Protein AF-A0A1E7ETE6-F1 (afdb_monomer_lite)

InterPro domains:
  IPR001214 SET domain [PF00856] (324-466)
  IPR001214 SET domain [PS50280] (306-472)
  IPR046341 SET domain superfamily [G3DSA:2.170.270.10] (309-466)
  IPR046341 SET domain superfamily [SSF82199] (313-466)

pLDDT: mean 83.56, std 16.63, range [24.44, 97.75]

Secondary structure (DSSP, 8-state):
-------PPP--------TT--TTS-SEEEEE-TT--TTSSSPPEEEEESS-B-TT-EEEEEE--EEEESTTTTT-BB-TTT--BS--TTT-HHHHHHHHHHTT-B-HHHHTGGGS-S-GGGT--EEEE-TTHHHHSBP-TTT--EEEEHHHHHS---SS--TTS--TTTTTS-S---EEEEESS-B-TTBBPBB---GGGS-S-HHHHHTSPPHHHHHHHHHHHHHHHHHHHHTGGG--HHHHHHHHHIIIIIIHHHHH-HHHHHHHHHHS-SSGGGHHHHHHTT-HHHHHSTTSB--HHHHHHH-EE--SEEEEE-SSTT--EEEEESS-B-TTSEEEEEEEEEES-GGGGEE--EEEEEE-SSTTSPPEEEEEE--S---EE-GGGGGSEE-TT-S-EEEE-STTGGG-EEPSSTTT--EEEEE---TT--GGGGGS---TTPPTTS-EEEEEESS-B-TTPBPEEESTTTTTS--

Foldseek 3Di:
DDDDDDDDDPPPPPPPPPPPDPLVWFQKWKFFDLPADPPDPAGAIFIFGQAKAAAQGWRFWKFFKFKDWLLLQQQWAQDPVPRDIRCPCVRRLLNVLSVQVLVQWADCQLQVNVVVDPPVVQATDMTIHTFACSRRAAADQQQAFKEKPSVQQVPDDQFLPDPVDDDPLVLLGDPGIRTTIGTNHIRGRQATHHYDRDPVPPPPPVVVVVLDDHNVNQVVLQVVLVVLVVVCVVCVVPDDQVRNLVVVCCCLQVVLCVPPPPRHSVVSSVLDDSHNVCSVVQVVCPGSVCSVSPSSGDDSVCSVVAIDRQNQWHKDQDPDNSLGIFIFGQAKAAAFDFNWKWFWDKSQAQCSQFGADKDWDWDDPDPPDDIGIHIHHPDPDGPGGRSQVSQWADDPVGRMIIRTRRPPPSRAAADPDPVRAFKEKDWDPRPQQPCVCVVDDDDSDDDGRNTMITIGTNHIHHGGGTHHYHPVPPPPDDD

Organism: NCBI:txid635003

Structure (mmCIF, N/CA/C/O backbone):
data_AF-A0A1E7ETE6-F1
#
_entry.id   AF-A0A1E7ETE6-F1
#
loop_
_atom_site.group_PDB
_atom_site.id
_atom_site.type_symbol
_atom_site.label_atom_id
_atom_site.label_alt_id
_atom_site.label_comp_id
_atom_site.label_asym_id
_atom_site.label_entity_id
_atom_site.label_seq_id
_atom_site.pdbx_PDB_ins_code
_atom_site.Cartn_x
_atom_site.Cartn_y
_atom_site.Cartn_z
_atom_site.occupancy
_atom_site.B_iso_or_equiv
_atom_site.auth_seq_id
_atom_site.auth_comp_id
_atom_site.auth_asym_id
_atom_site.auth_atom_id
_atom_site.pdbx_PDB_model_num
ATOM 1 N N . MET A 1 1 ? 49.468 -6.361 12.170 1.00 34.53 1 MET A N 1
ATOM 2 C CA . MET A 1 1 ? 48.611 -6.892 13.250 1.00 34.53 1 MET A CA 1
ATOM 3 C C . MET A 1 1 ? 47.818 -5.734 13.830 1.00 34.53 1 MET A C 1
ATOM 5 O O . MET A 1 1 ? 48.304 -5.057 14.722 1.00 34.53 1 MET A O 1
ATOM 9 N N . VAL A 1 2 ? 46.645 -5.458 13.265 1.00 28.03 2 VAL A N 1
ATOM 10 C CA . VAL A 1 2 ? 45.668 -4.524 13.833 1.00 28.03 2 VAL A CA 1
ATOM 11 C C . VAL A 1 2 ? 44.415 -5.361 14.040 1.00 28.03 2 VAL A C 1
ATOM 13 O O . VAL A 1 2 ? 43.796 -5.815 13.084 1.00 28.03 2 VAL A O 1
ATOM 16 N N . SER A 1 3 ? 44.151 -5.683 15.301 1.00 26.31 3 SER A N 1
ATOM 17 C CA . SER A 1 3 ? 42.981 -6.426 15.753 1.00 26.31 3 SER A CA 1
ATOM 18 C C . SER A 1 3 ? 41.772 -5.495 15.670 1.00 26.31 3 SER A C 1
ATOM 20 O O . SER A 1 3 ? 41.547 -4.705 16.586 1.00 26.31 3 SER A O 1
ATOM 22 N N . SER A 1 4 ? 41.009 -5.561 14.577 1.00 27.55 4 SER A N 1
ATOM 23 C CA . SER A 1 4 ? 39.679 -4.955 14.516 1.00 27.55 4 SER A CA 1
ATOM 24 C C . SER A 1 4 ? 38.724 -5.830 15.326 1.00 27.55 4 SER A C 1
ATOM 26 O O . SER A 1 4 ? 38.287 -6.887 14.866 1.00 27.55 4 SER A O 1
ATOM 28 N N . ALA A 1 5 ? 38.426 -5.411 16.552 1.00 28.03 5 ALA A N 1
ATOM 29 C CA . ALA A 1 5 ? 37.302 -5.950 17.296 1.00 28.03 5 ALA A CA 1
ATOM 30 C C . ALA A 1 5 ? 36.025 -5.610 16.511 1.00 28.03 5 ALA A C 1
ATOM 32 O O . ALA A 1 5 ? 35.594 -4.459 16.498 1.00 28.03 5 ALA A O 1
ATOM 33 N N . ARG A 1 6 ? 35.454 -6.599 15.809 1.00 25.84 6 ARG A N 1
ATOM 34 C CA . ARG A 1 6 ? 34.073 -6.517 15.328 1.00 25.84 6 ARG A CA 1
ATOM 35 C C . ARG A 1 6 ? 33.197 -6.346 16.563 1.00 25.84 6 ARG A C 1
ATOM 37 O O . ARG A 1 6 ? 33.156 -7.228 17.420 1.00 25.84 6 ARG A O 1
ATOM 44 N N . GLN A 1 7 ? 32.547 -5.195 16.657 1.00 24.45 7 GLN A N 1
ATOM 45 C CA . GLN A 1 7 ? 31.414 -4.990 17.543 1.00 24.45 7 GLN A CA 1
ATOM 46 C C . GLN A 1 7 ? 30.404 -6.089 17.194 1.00 24.45 7 GLN A C 1
ATOM 48 O O . GLN A 1 7 ? 29.938 -6.160 16.058 1.00 24.45 7 GLN A O 1
ATOM 53 N N . LYS A 1 8 ? 30.158 -7.017 18.124 1.00 24.44 8 LYS A N 1
ATOM 54 C CA . LYS A 1 8 ? 29.036 -7.943 17.988 1.00 24.44 8 LYS A CA 1
ATOM 55 C C . LYS A 1 8 ? 27.773 -7.086 17.938 1.00 24.44 8 LYS A C 1
ATOM 57 O O . LYS A 1 8 ? 27.578 -6.269 18.840 1.00 24.44 8 LYS A O 1
ATOM 62 N N . SER A 1 9 ? 26.970 -7.259 16.888 1.00 25.88 9 SER A N 1
ATOM 63 C CA . SER A 1 9 ? 25.574 -6.824 16.904 1.00 25.88 9 SER A CA 1
ATOM 64 C C . SER A 1 9 ? 24.917 -7.328 18.191 1.00 25.88 9 SER A C 1
ATOM 66 O O . SER A 1 9 ? 25.282 -8.412 18.656 1.00 25.88 9 SER A O 1
ATOM 68 N N . PRO A 1 10 ? 23.993 -6.564 18.790 1.00 26.89 10 PRO A N 1
ATOM 69 C CA . PRO A 1 10 ? 23.146 -7.104 19.842 1.00 26.89 10 PRO A CA 1
ATOM 70 C C . PRO A 1 10 ? 22.468 -8.374 19.311 1.00 26.89 10 PRO A C 1
ATOM 72 O O . PRO A 1 10 ? 21.891 -8.350 18.225 1.00 26.89 10 PRO A O 1
ATOM 75 N N . ASP A 1 11 ? 22.606 -9.483 20.042 1.00 27.27 11 ASP A N 1
ATOM 76 C CA . ASP A 1 11 ? 21.905 -10.732 19.747 1.00 27.27 11 ASP A CA 1
ATOM 77 C C . ASP A 1 11 ? 20.393 -10.436 19.793 1.00 27.27 11 ASP A C 1
ATOM 79 O O . ASP A 1 11 ? 19.816 -10.262 20.867 1.00 27.27 11 ASP A O 1
ATOM 83 N N . PHE A 1 12 ? 19.756 -10.360 18.621 1.00 32.97 12 PHE A N 1
ATOM 84 C CA . PHE A 1 12 ? 18.298 -10.339 18.448 1.00 32.97 12 PHE A CA 1
ATOM 85 C C . PHE A 1 12 ? 17.700 -11.758 18.535 1.00 32.97 12 PHE A C 1
ATOM 87 O O . PHE A 1 12 ? 16.604 -12.010 18.049 1.00 32.97 12 PHE A O 1
ATOM 94 N N . ASP A 1 13 ? 18.363 -12.674 19.247 1.00 30.94 13 ASP A N 1
ATOM 95 C CA . ASP A 1 13 ? 17.826 -13.994 19.619 1.00 30.94 13 ASP A CA 1
ATOM 96 C C . ASP A 1 13 ? 16.712 -13.900 20.682 1.00 30.94 13 ASP A C 1
ATOM 98 O O . ASP A 1 13 ? 16.212 -14.906 21.186 1.00 30.94 13 ASP A O 1
ATOM 102 N N . GLY A 1 14 ? 16.276 -12.683 21.014 1.00 30.95 14 GLY A N 1
ATOM 103 C CA . GLY A 1 14 ? 15.024 -12.422 21.707 1.00 30.95 14 GLY A CA 1
ATOM 104 C C . GLY A 1 14 ? 13.822 -12.638 20.791 1.00 30.95 14 GLY A C 1
ATOM 105 O O . GLY A 1 14 ? 13.017 -11.724 20.625 1.00 30.95 14 GLY A O 1
ATOM 106 N N . VAL A 1 15 ? 13.668 -13.847 20.242 1.00 39.66 15 VAL A N 1
ATOM 107 C CA . VAL A 1 15 ? 12.347 -14.363 19.882 1.00 39.66 15 VAL A CA 1
ATOM 108 C C . VAL A 1 15 ? 11.571 -14.385 21.195 1.00 39.66 15 VAL A C 1
ATOM 110 O O . VAL A 1 15 ? 11.679 -15.321 21.984 1.00 39.66 15 VAL A O 1
ATOM 113 N N . LYS A 1 16 ? 10.855 -13.295 21.496 1.00 33.28 16 LYS A N 1
ATOM 114 C CA . LYS A 1 16 ? 9.765 -13.352 22.467 1.00 33.28 16 LYS A CA 1
ATOM 115 C C . LYS A 1 16 ? 8.900 -14.514 22.008 1.00 33.28 16 LYS A C 1
ATOM 117 O O . LYS A 1 16 ? 8.447 -14.499 20.867 1.00 33.28 16 LYS A O 1
ATOM 122 N N . ASP A 1 17 ? 8.735 -15.508 22.872 1.00 35.91 17 ASP A N 1
ATOM 123 C CA . ASP A 1 17 ? 7.802 -16.607 22.671 1.00 35.91 17 ASP A CA 1
ATOM 124 C C . ASP A 1 17 ? 6.467 -16.038 22.167 1.00 35.91 17 ASP A C 1
ATOM 126 O O . ASP A 1 17 ? 5.693 -15.469 22.935 1.00 35.91 17 ASP A O 1
ATOM 130 N N . ALA A 1 18 ? 6.204 -16.177 20.866 1.00 44.00 18 ALA A N 1
ATOM 131 C CA . ALA A 1 18 ? 4.962 -15.794 20.200 1.00 44.00 18 ALA A CA 1
ATOM 132 C C . ALA A 1 18 ? 3.830 -16.795 20.523 1.00 44.00 18 ALA A C 1
ATOM 134 O O . ALA A 1 18 ? 2.969 -17.062 19.697 1.00 44.00 18 ALA A O 1
ATOM 135 N N . ASN A 1 19 ? 3.853 -17.383 21.721 1.00 34.34 19 ASN A N 1
ATOM 136 C CA . ASN A 1 19 ? 3.097 -18.578 22.097 1.00 34.34 19 ASN A CA 1
ATOM 137 C C . ASN A 1 19 ? 1.749 -18.275 22.771 1.00 34.34 19 ASN A C 1
ATOM 139 O O . ASN A 1 19 ? 1.291 -19.063 23.593 1.00 34.34 19 ASN A O 1
ATOM 143 N N . ASP A 1 20 ? 1.104 -17.159 22.435 1.00 37.31 20 ASP A N 1
ATOM 144 C CA . ASP A 1 20 ? -0.298 -16.932 22.828 1.00 37.31 20 ASP A CA 1
ATOM 145 C C . ASP A 1 20 ? -1.101 -16.193 21.744 1.00 37.31 20 ASP A C 1
ATOM 147 O O . ASP A 1 20 ? -2.108 -15.541 22.020 1.00 37.31 20 ASP A O 1
ATOM 151 N N . TYR A 1 21 ? -0.647 -16.270 20.486 1.00 45.81 21 TYR A N 1
ATOM 152 C CA . TYR A 1 21 ? -1.477 -15.861 19.362 1.00 45.81 21 TYR A CA 1
ATOM 153 C C . TYR A 1 21 ? -2.420 -17.010 19.021 1.00 45.81 21 TYR A C 1
ATOM 155 O O . TYR A 1 21 ? -2.003 -18.130 18.739 1.00 45.81 21 TYR A O 1
ATOM 163 N N . ASP A 1 22 ? -3.718 -16.732 19.069 1.00 56.06 22 ASP A N 1
ATOM 164 C CA . ASP A 1 22 ? -4.713 -17.573 18.421 1.00 56.06 22 ASP A CA 1
ATOM 165 C C . ASP A 1 22 ? -4.491 -17.479 16.901 1.00 56.06 22 ASP A C 1
ATOM 167 O O . ASP A 1 22 ? -5.124 -16.674 16.216 1.00 56.06 22 ASP A O 1
ATOM 171 N N . ASP A 1 23 ? -3.551 -18.278 16.386 1.00 59.84 23 ASP A N 1
ATOM 172 C CA . ASP A 1 23 ? -3.150 -18.345 14.971 1.00 59.84 23 ASP A CA 1
ATOM 173 C C . ASP A 1 23 ? -4.312 -18.748 14.043 1.00 59.84 23 ASP A C 1
ATOM 175 O O . ASP A 1 23 ? -4.186 -18.734 12.819 1.00 59.84 23 ASP A O 1
ATOM 179 N N . SER A 1 24 ? -5.486 -19.071 14.601 1.00 72.38 24 SER A N 1
ATOM 180 C CA . SER A 1 24 ? -6.707 -19.271 13.825 1.00 72.38 24 SER A CA 1
ATOM 181 C C . SER A 1 24 ? -7.328 -17.962 13.327 1.00 72.38 24 SER A C 1
ATOM 183 O O . SER A 1 24 ? -8.018 -17.979 12.307 1.00 72.38 24 SER A O 1
ATOM 185 N N . LYS A 1 25 ? -7.045 -16.818 13.967 1.00 88.31 25 LYS A N 1
ATOM 186 C CA . LYS A 1 25 ? -7.642 -15.516 13.624 1.00 88.31 25 LYS A CA 1
ATOM 187 C C . LYS A 1 25 ? -6.782 -14.718 12.661 1.00 88.31 25 LYS A C 1
ATOM 189 O O . LYS A 1 25 ? -5.553 -14.771 12.718 1.00 88.31 25 LYS A O 1
ATOM 194 N N . CYS A 1 26 ? -7.424 -14.007 11.745 1.00 95.69 26 CYS A N 1
ATOM 195 C CA . CYS A 1 26 ? -6.711 -13.162 10.803 1.00 95.69 26 CYS A CA 1
ATOM 196 C C . CYS A 1 26 ? -6.131 -11.939 11.523 1.00 95.69 26 CYS A C 1
ATOM 198 O O . CYS A 1 26 ? -6.849 -11.253 12.252 1.00 95.69 26 CYS A O 1
ATOM 200 N N . GLY A 1 27 ? -4.842 -11.667 11.347 1.00 95.75 27 GLY A N 1
ATOM 201 C CA . GLY A 1 27 ? -4.161 -10.534 11.970 1.00 95.75 27 GLY A CA 1
ATOM 202 C C . GLY A 1 27 ? -4.304 -9.232 11.188 1.00 95.75 27 GLY A C 1
ATOM 203 O O . GLY A 1 27 ? -4.254 -8.167 11.800 1.00 95.75 27 GLY A O 1
ATOM 204 N N . LEU A 1 28 ? -4.517 -9.304 9.870 1.00 97.06 28 LEU A N 1
ATOM 205 C CA . LEU A 1 28 ? -4.733 -8.152 8.992 1.00 97.06 28 LEU A CA 1
ATOM 206 C C . LEU A 1 28 ? -5.818 -8.447 7.957 1.00 97.06 28 LEU A C 1
ATOM 208 O O . LEU A 1 28 ? -5.756 -9.460 7.266 1.00 97.06 28 LEU A O 1
ATOM 212 N N . TYR A 1 29 ? -6.763 -7.527 7.801 1.00 97.62 29 TYR A N 1
ATOM 213 C CA . TYR A 1 29 ? -7.831 -7.614 6.811 1.00 97.62 29 TYR A CA 1
ATOM 214 C C . TYR A 1 29 ? -7.661 -6.551 5.731 1.00 97.62 29 TYR A C 1
ATOM 216 O O . TYR A 1 29 ? -7.362 -5.401 6.034 1.00 97.62 29 TYR A O 1
ATOM 224 N N . LEU A 1 30 ? -7.935 -6.920 4.487 1.00 96.50 30 LEU A N 1
ATOM 225 C CA . LEU A 1 30 ? -8.184 -5.993 3.393 1.00 96.50 30 LEU A CA 1
ATOM 226 C C . LEU A 1 30 ? -9.691 -5.744 3.308 1.00 96.50 30 LEU A C 1
ATOM 228 O O . LEU A 1 30 ? -10.452 -6.698 3.166 1.00 96.50 30 LEU A O 1
ATOM 232 N N . ALA A 1 31 ? -10.134 -4.495 3.376 1.00 95.56 31 ALA A N 1
ATOM 233 C CA . ALA A 1 31 ? -11.547 -4.144 3.230 1.00 95.56 31 ALA A CA 1
ATOM 234 C C . ALA A 1 31 ? -11.700 -2.744 2.618 1.00 95.56 31 ALA A C 1
ATOM 236 O O . ALA A 1 31 ? -10.707 -2.058 2.388 1.00 95.56 31 ALA A O 1
ATOM 237 N N . THR A 1 32 ? -12.931 -2.304 2.351 1.00 92.94 32 THR A N 1
ATOM 238 C CA . THR A 1 32 ? -13.189 -0.913 1.940 1.00 92.94 32 THR A CA 1
ATOM 239 C C . THR A 1 32 ? -12.647 0.060 2.982 1.00 92.94 32 THR A C 1
ATOM 241 O O . THR A 1 32 ? -13.074 0.008 4.137 1.00 92.94 32 THR A O 1
ATOM 244 N N . SER A 1 33 ? -11.755 0.954 2.558 1.00 92.38 33 SER A N 1
ATOM 245 C CA . SER A 1 33 ? -11.170 2.006 3.388 1.00 92.38 33 SER A CA 1
ATOM 246 C C . SER A 1 33 ? -12.239 2.955 3.920 1.00 92.38 33 SER A C 1
ATOM 248 O O . SER A 1 33 ? -13.219 3.266 3.237 1.00 92.38 33 SER A O 1
ATOM 250 N N . SER A 1 34 ? -12.016 3.517 5.108 1.00 89.94 34 SER A N 1
ATOM 251 C CA . SER A 1 34 ? -12.841 4.605 5.636 1.00 89.94 34 SER A CA 1
ATOM 252 C C . SER A 1 34 ? -12.699 5.911 4.856 1.00 89.94 34 SER A C 1
ATOM 254 O O . SER A 1 34 ? -13.410 6.872 5.136 1.00 89.94 34 SER A O 1
ATOM 256 N N . THR A 1 35 ? -11.724 5.989 3.952 1.00 85.50 35 THR A N 1
ATOM 257 C CA . THR A 1 35 ? -11.497 7.140 3.068 1.00 85.50 35 THR A CA 1
ATOM 258 C C . THR A 1 35 ? -12.157 6.980 1.703 1.00 85.50 35 THR A C 1
ATOM 260 O O . THR A 1 35 ? -12.080 7.892 0.882 1.00 85.50 35 THR A O 1
ATOM 263 N N . SER A 1 36 ? -12.815 5.842 1.463 1.00 85.06 36 SER A N 1
ATOM 264 C CA . SER A 1 36 ? -13.646 5.646 0.280 1.00 85.06 36 SER A CA 1
ATOM 265 C C . SER A 1 36 ? -14.878 6.544 0.373 1.00 85.06 36 SER A C 1
ATOM 267 O O . SER A 1 36 ? -15.600 6.501 1.372 1.00 85.06 36 SER A O 1
ATOM 269 N N . ASP A 1 37 ? -15.123 7.347 -0.658 1.00 76.94 37 ASP A N 1
ATOM 270 C CA . ASP A 1 37 ? -16.359 8.116 -0.771 1.00 76.94 37 ASP A CA 1
ATOM 271 C C . ASP A 1 37 ? -17.460 7.187 -1.322 1.00 76.94 37 ASP A C 1
ATOM 273 O O . ASP A 1 37 ? -17.236 6.533 -2.340 1.00 76.94 37 ASP A O 1
ATOM 277 N N . PRO A 1 38 ? -18.624 7.053 -0.659 1.00 72.88 38 PRO A N 1
ATOM 278 C CA . PRO A 1 38 ? -19.722 6.228 -1.164 1.00 72.88 38 PRO A CA 1
ATOM 279 C C . PRO A 1 38 ? -20.356 6.760 -2.458 1.00 72.88 38 PRO A C 1
ATOM 281 O O . PRO A 1 38 ? -21.050 5.996 -3.128 1.00 72.88 38 PRO A O 1
ATOM 284 N N . ASP A 1 39 ? -20.169 8.045 -2.776 1.00 71.31 39 ASP A N 1
ATOM 285 C CA . ASP A 1 39 ? -20.661 8.669 -4.007 1.00 71.31 39 ASP A CA 1
ATOM 286 C C . ASP A 1 39 ? -19.626 8.594 -5.146 1.00 71.31 39 ASP A C 1
ATOM 288 O O . ASP A 1 39 ? -19.969 8.839 -6.306 1.00 71.31 39 ASP A O 1
ATOM 292 N N . GLU A 1 40 ? -18.369 8.249 -4.842 1.00 72.00 40 GLU A N 1
ATOM 293 C CA . GLU A 1 40 ? -17.385 7.902 -5.866 1.00 72.00 40 GLU A CA 1
ATOM 294 C C . GLU A 1 40 ? -17.721 6.514 -6.428 1.00 72.00 40 GLU A C 1
ATOM 296 O O . GLU A 1 40 ? -18.012 5.571 -5.695 1.00 72.00 40 GLU A O 1
ATOM 301 N N . GLU A 1 41 ? -17.624 6.357 -7.749 1.00 66.81 41 GLU A N 1
ATOM 302 C CA . GLU A 1 41 ? -17.816 5.060 -8.417 1.00 66.81 41 GLU A CA 1
ATOM 303 C C . GLU A 1 41 ? -16.754 4.018 -8.015 1.00 66.81 41 GLU A C 1
ATOM 305 O O . GLU A 1 41 ? -16.825 2.865 -8.430 1.00 66.81 41 GLU A O 1
ATOM 310 N N . GLN A 1 42 ? -15.761 4.409 -7.214 1.00 71.62 42 GLN A N 1
ATOM 311 C CA . GLN A 1 42 ? -14.520 3.682 -7.004 1.00 71.62 42 GLN A CA 1
ATOM 312 C C . GLN A 1 42 ? -14.331 3.379 -5.525 1.00 71.62 42 GLN A C 1
ATOM 314 O O . GLN A 1 42 ? -14.192 4.271 -4.685 1.00 71.62 42 GLN A O 1
ATOM 319 N N . THR A 1 43 ? -14.284 2.089 -5.205 1.00 79.06 43 THR A N 1
ATOM 320 C CA . THR A 1 43 ? -14.011 1.660 -3.837 1.00 79.06 43 THR A CA 1
ATOM 321 C C . THR A 1 43 ? -12.511 1.704 -3.569 1.00 79.06 43 THR A C 1
ATOM 323 O O . THR A 1 43 ? -11.741 0.970 -4.185 1.00 79.06 43 THR A O 1
ATOM 326 N N . LYS A 1 44 ? -12.086 2.514 -2.597 1.00 88.62 44 LYS A N 1
ATOM 327 C CA . LYS A 1 44 ? -10.699 2.506 -2.111 1.00 88.62 44 LYS A CA 1
ATOM 328 C C . LYS A 1 44 ? -10.507 1.352 -1.132 1.00 88.62 44 LYS A C 1
ATOM 330 O O . LYS A 1 44 ? -11.308 1.169 -0.212 1.00 88.62 44 LYS A O 1
ATOM 335 N N . TRP A 1 45 ? -9.438 0.582 -1.304 1.00 91.62 45 TRP A N 1
ATOM 336 C CA . TRP A 1 45 ? -9.050 -0.459 -0.351 1.00 91.62 45 TRP A CA 1
ATOM 337 C C . TRP A 1 45 ? -8.263 0.125 0.819 1.00 91.62 45 TRP A C 1
ATOM 339 O O . TRP A 1 45 ? -7.520 1.087 0.656 1.00 91.62 45 TRP A O 1
ATOM 349 N N . GLY A 1 46 ? -8.433 -0.472 1.995 1.00 93.94 46 GLY A N 1
ATOM 350 C CA . GLY A 1 46 ? -7.691 -0.160 3.208 1.00 93.94 46 GLY A CA 1
ATOM 351 C C . GLY A 1 46 ? -7.322 -1.431 3.966 1.00 93.94 46 GLY A C 1
ATOM 352 O O . GLY A 1 46 ? -7.963 -2.479 3.822 1.00 93.94 46 GLY A O 1
ATOM 353 N N . VAL A 1 47 ? -6.276 -1.337 4.785 1.00 96.19 47 VAL A N 1
ATOM 354 C CA . VAL A 1 47 ? -5.814 -2.435 5.642 1.00 96.19 47 VAL A CA 1
ATOM 355 C C . VAL A 1 47 ? -6.290 -2.196 7.0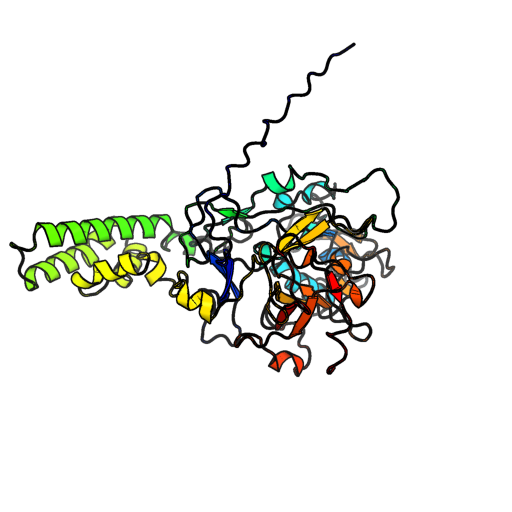69 1.00 96.19 47 VAL A C 1
ATOM 357 O O . VAL A 1 47 ? -6.073 -1.128 7.627 1.00 96.19 47 VAL A O 1
ATOM 360 N N . TYR A 1 48 ? -6.895 -3.203 7.685 1.00 97.31 48 TYR A N 1
ATOM 361 C CA . TYR A 1 48 ? -7.424 -3.156 9.043 1.00 97.31 48 TYR A CA 1
ATOM 362 C C . TYR A 1 48 ? -6.702 -4.145 9.950 1.00 97.31 48 TYR A C 1
ATOM 364 O O . TYR A 1 48 ? -6.446 -5.289 9.568 1.00 97.31 48 TYR A O 1
ATOM 372 N N . ALA A 1 49 ? -6.417 -3.728 11.180 1.00 97.38 49 ALA A N 1
ATOM 373 C CA . ALA A 1 49 ? -5.880 -4.609 12.204 1.00 97.38 49 ALA A CA 1
ATOM 374 C C . ALA A 1 49 ? -6.950 -5.630 12.627 1.00 97.38 49 ALA A C 1
ATOM 376 O O . ALA A 1 49 ? -8.028 -5.259 13.074 1.00 97.38 49 ALA A O 1
ATOM 377 N N . GLY A 1 50 ? -6.676 -6.927 12.505 1.00 96.75 50 GLY A N 1
ATOM 378 C CA . GLY A 1 50 ? -7.568 -7.994 12.985 1.00 96.75 50 GLY A CA 1
ATOM 379 C C . GLY A 1 50 ? -7.391 -8.329 14.471 1.00 96.75 50 GLY A C 1
ATOM 380 O O . GLY A 1 50 ? -8.158 -9.098 15.047 1.00 96.75 50 GLY A O 1
ATOM 381 N N . LYS A 1 51 ? -6.374 -7.745 15.101 1.00 95.69 51 LYS A N 1
ATOM 382 C CA . LYS A 1 51 ? -6.032 -7.865 16.519 1.00 95.69 51 LYS A CA 1
ATOM 383 C C . LYS A 1 51 ? -5.329 -6.591 16.974 1.00 95.69 51 LYS A C 1
ATOM 385 O O . LYS A 1 51 ? -4.890 -5.811 16.133 1.00 95.69 51 LYS A O 1
ATOM 390 N N . ASP A 1 52 ? -5.193 -6.411 18.280 1.00 95.50 52 ASP A N 1
ATOM 391 C CA . ASP A 1 52 ? -4.401 -5.309 18.819 1.00 95.50 52 ASP A CA 1
ATOM 392 C C . ASP A 1 52 ? -2.938 -5.446 18.360 1.00 95.50 52 ASP A C 1
ATOM 394 O O . ASP A 1 52 ? -2.334 -6.518 18.461 1.00 95.50 52 ASP A O 1
ATOM 398 N N . ILE A 1 53 ? -2.374 -4.358 17.841 1.00 96.31 53 ILE A N 1
ATOM 399 C CA . ILE A 1 53 ? -0.963 -4.237 17.472 1.00 96.31 53 ILE A CA 1
ATOM 400 C C . ILE A 1 53 ? -0.328 -3.284 18.476 1.00 96.31 53 ILE A C 1
ATOM 402 O O . ILE A 1 53 ? -0.715 -2.120 18.571 1.00 96.31 53 ILE A O 1
ATOM 406 N N . GLU A 1 54 ? 0.638 -3.783 19.238 1.00 96.69 54 GLU A N 1
ATOM 407 C CA . GLU A 1 54 ? 1.399 -2.983 20.199 1.00 96.69 54 GLU A CA 1
ATOM 408 C C . GLU A 1 54 ? 2.176 -1.863 19.506 1.00 96.69 54 GLU A C 1
ATOM 410 O O . GLU A 1 54 ? 2.487 -1.974 18.326 1.00 96.69 54 GLU A O 1
ATOM 415 N N . SER A 1 55 ? 2.534 -0.804 20.234 1.00 95.38 55 SER A N 1
ATOM 416 C CA . SER A 1 55 ? 3.408 0.260 19.710 1.00 95.38 55 SER A CA 1
ATOM 417 C C . SER A 1 55 ? 4.777 -0.288 19.296 1.00 95.38 55 SER A C 1
ATOM 419 O O . SER A 1 55 ? 5.290 -1.212 19.932 1.00 95.38 55 SER A O 1
ATOM 421 N N . ASP A 1 56 ? 5.378 0.304 18.261 1.00 95.00 56 ASP A N 1
ATOM 422 C CA . ASP A 1 56 ? 6.696 -0.054 17.721 1.00 95.00 56 ASP A CA 1
ATOM 423 C C . ASP A 1 56 ? 6.806 -1.531 17.301 1.00 95.00 56 ASP A C 1
ATOM 425 O O . ASP A 1 56 ? 7.883 -2.130 17.339 1.00 95.00 56 ASP A O 1
ATOM 429 N N . SER A 1 57 ? 5.678 -2.139 16.926 1.00 95.12 57 SER A N 1
ATOM 430 C CA . SER A 1 57 ? 5.613 -3.534 16.486 1.00 95.12 57 SER A CA 1
ATOM 431 C C . SER A 1 57 ? 5.371 -3.623 14.981 1.00 95.12 57 SER A C 1
ATOM 433 O O . SER A 1 57 ? 4.663 -2.772 14.434 1.00 95.12 57 SER A O 1
ATOM 435 N N . PRO A 1 58 ? 5.922 -4.645 14.299 1.00 94.06 58 PRO A N 1
ATOM 436 C CA . PRO A 1 58 ? 5.666 -4.856 12.881 1.00 94.06 58 PRO A CA 1
ATOM 437 C C . PRO A 1 58 ? 4.174 -5.005 12.580 1.00 94.06 58 PRO A C 1
ATOM 439 O O . PRO A 1 58 ? 3.435 -5.672 13.309 1.00 94.06 58 PRO A O 1
ATOM 442 N N . ILE A 1 59 ? 3.743 -4.399 11.480 1.00 95.06 59 ILE A N 1
ATOM 443 C CA . ILE A 1 59 ? 2.392 -4.524 10.944 1.00 95.06 59 ILE A CA 1
ATOM 444 C C . ILE A 1 59 ? 2.442 -5.537 9.805 1.00 95.06 59 ILE A C 1
ATOM 446 O O . ILE A 1 59 ? 2.903 -5.237 8.706 1.00 95.06 59 ILE A O 1
ATOM 450 N N . GLY A 1 60 ? 1.958 -6.747 10.079 1.00 93.56 60 GLY A N 1
ATOM 451 C CA . GLY A 1 60 ? 2.013 -7.844 9.117 1.00 93.56 60 GLY A CA 1
ATOM 452 C C . GLY A 1 60 ? 3.433 -8.361 8.910 1.00 93.56 60 GLY A C 1
ATOM 453 O O . GLY A 1 60 ? 4.241 -8.383 9.837 1.00 93.56 60 GLY A O 1
ATOM 454 N N . TYR A 1 61 ? 3.715 -8.811 7.691 1.00 93.56 61 TYR A N 1
ATOM 455 C CA . TYR A 1 61 ? 5.024 -9.319 7.293 1.00 93.56 61 TYR A CA 1
ATOM 456 C C . TYR A 1 61 ? 5.680 -8.381 6.284 1.00 93.56 61 TYR A C 1
ATOM 458 O O . TYR A 1 61 ? 4.991 -7.793 5.452 1.00 93.56 61 TYR A O 1
ATOM 466 N N . GLY A 1 62 ? 7.009 -8.283 6.327 1.00 91.12 62 GLY A N 1
ATOM 467 C CA . GLY A 1 62 ? 7.761 -7.438 5.405 1.00 91.12 62 GLY A CA 1
ATOM 468 C C . GLY A 1 62 ? 7.678 -7.892 3.952 1.00 91.12 62 GLY A C 1
ATOM 469 O O . GLY A 1 62 ? 7.773 -9.085 3.650 1.00 91.12 62 GLY A O 1
ATOM 470 N N . ASP A 1 63 ? 7.567 -6.929 3.040 1.00 92.06 63 ASP A N 1
ATOM 471 C CA . ASP A 1 63 ? 7.446 -7.193 1.608 1.00 92.06 63 ASP A CA 1
ATOM 472 C C . ASP A 1 63 ? 8.761 -6.966 0.844 1.00 92.06 63 ASP A C 1
ATOM 474 O O . ASP A 1 63 ? 9.792 -6.590 1.418 1.00 92.06 63 ASP A O 1
ATOM 478 N N . VAL A 1 64 ? 8.754 -7.286 -0.449 1.00 92.25 64 VAL A N 1
ATOM 479 C CA . VAL A 1 64 ? 9.829 -6.924 -1.373 1.00 92.25 64 VAL A CA 1
ATOM 480 C C . VAL A 1 64 ? 9.807 -5.424 -1.659 1.00 92.25 64 VAL A C 1
ATOM 482 O O . VAL A 1 64 ? 8.755 -4.800 -1.723 1.00 92.25 64 VAL A O 1
ATOM 485 N N . ALA A 1 65 ? 10.977 -4.848 -1.884 1.00 92.50 65 ALA A N 1
ATOM 486 C CA . ALA A 1 65 ? 11.138 -3.518 -2.444 1.00 92.50 65 ALA A CA 1
ATOM 487 C C . ALA A 1 65 ? 11.768 -3.658 -3.831 1.00 92.50 65 ALA A C 1
ATOM 489 O O . ALA A 1 65 ? 12.808 -4.295 -4.001 1.00 92.50 65 ALA A O 1
ATOM 490 N N . ILE A 1 66 ? 11.122 -3.099 -4.845 1.00 93.81 66 ILE A N 1
ATOM 491 C CA . ILE A 1 66 ? 11.518 -3.265 -6.240 1.00 93.81 66 ILE A CA 1
ATOM 492 C C . ILE A 1 66 ? 11.892 -1.892 -6.783 1.00 93.81 66 ILE A C 1
ATOM 494 O O . ILE A 1 66 ? 11.026 -1.055 -7.031 1.00 93.81 66 ILE A O 1
ATOM 498 N N . HIS A 1 67 ? 13.191 -1.641 -6.919 1.00 94.00 67 HIS A N 1
ATOM 499 C CA . HIS A 1 67 ? 13.690 -0.371 -7.440 1.00 94.00 67 HIS A CA 1
ATOM 500 C C . HIS A 1 67 ? 13.530 -0.310 -8.955 1.00 94.00 67 HIS A C 1
ATOM 502 O O . HIS A 1 67 ? 13.947 -1.227 -9.667 1.00 94.00 67 HIS A O 1
ATOM 508 N N . THR A 1 68 ? 12.974 0.796 -9.434 1.00 94.25 68 THR A N 1
ATOM 509 C CA . THR A 1 68 ? 13.012 1.200 -10.835 1.00 94.25 68 THR A CA 1
ATOM 510 C C . THR A 1 68 ? 14.009 2.340 -10.994 1.00 94.25 68 THR A C 1
ATOM 512 O O . THR A 1 68 ? 14.111 3.243 -10.159 1.00 94.25 68 THR A O 1
ATOM 515 N N . PHE A 1 69 ? 14.794 2.274 -12.062 1.00 93.62 69 PHE A N 1
ATOM 516 C CA . PHE A 1 69 ? 15.896 3.194 -12.316 1.00 93.62 69 PHE A CA 1
ATOM 517 C C . PHE A 1 69 ? 15.504 4.159 -13.415 1.00 93.62 69 PHE A C 1
ATOM 519 O O . PHE A 1 69 ? 15.176 3.704 -14.509 1.00 93.62 69 PHE A O 1
ATOM 526 N N . HIS A 1 70 ? 15.579 5.467 -13.152 1.00 94.19 70 HIS A N 1
ATOM 527 C CA . HIS A 1 70 ? 15.283 6.486 -14.160 1.00 94.19 70 HIS A CA 1
ATOM 528 C C . HIS A 1 70 ? 13.895 6.282 -14.795 1.00 94.19 70 HIS A C 1
ATOM 530 O O . HIS A 1 70 ? 13.747 6.429 -16.000 1.00 94.19 70 HIS A O 1
ATOM 536 N N . PHE A 1 71 ? 12.888 5.872 -14.015 1.00 93.75 71 PHE A N 1
ATOM 537 C CA . PHE A 1 71 ? 11.641 5.335 -14.570 1.00 93.75 71 PHE A CA 1
ATOM 538 C C . PHE A 1 71 ? 10.929 6.326 -15.504 1.00 93.75 71 PHE A C 1
ATOM 540 O O . PHE A 1 71 ? 10.748 6.018 -16.679 1.00 93.75 71 PHE A O 1
ATOM 547 N N . MET A 1 72 ? 10.681 7.553 -15.034 1.00 93.62 72 MET A N 1
ATOM 548 C CA . MET A 1 72 ? 10.191 8.645 -15.885 1.00 93.62 72 MET A CA 1
ATOM 549 C C . MET A 1 72 ? 11.160 8.986 -17.024 1.00 93.62 72 MET A C 1
ATOM 551 O O . MET A 1 72 ? 10.756 9.079 -18.175 1.00 93.62 72 MET A O 1
ATOM 555 N N . ALA A 1 73 ? 12.456 9.096 -16.731 1.00 94.31 73 ALA A N 1
ATOM 556 C CA . ALA A 1 73 ? 13.486 9.453 -17.709 1.00 94.31 73 ALA A CA 1
ATOM 557 C C . ALA A 1 73 ? 13.600 8.471 -18.894 1.00 94.31 73 ALA A C 1
ATOM 559 O O . ALA A 1 73 ? 13.948 8.889 -19.991 1.00 94.31 73 ALA A O 1
ATOM 560 N N . ASN A 1 74 ? 13.281 7.186 -18.710 1.00 95.94 74 ASN A N 1
ATOM 561 C CA . ASN A 1 74 ? 13.208 6.216 -19.813 1.00 95.94 74 ASN A CA 1
ATOM 562 C C . ASN A 1 74 ? 12.006 6.459 -20.745 1.00 95.94 74 ASN A C 1
ATOM 564 O O . ASN A 1 74 ? 11.990 5.933 -21.854 1.00 95.94 74 ASN A O 1
ATOM 568 N N . ASN A 1 75 ? 11.024 7.248 -20.306 1.00 94.56 75 ASN A N 1
ATOM 569 C CA . ASN A 1 75 ? 9.734 7.455 -20.963 1.00 94.56 75 ASN A CA 1
ATOM 570 C C . ASN A 1 75 ? 9.505 8.901 -21.439 1.00 94.56 75 ASN A C 1
ATOM 572 O O . ASN A 1 75 ? 8.488 9.175 -22.067 1.00 94.56 75 ASN A O 1
ATOM 576 N N . ILE A 1 76 ? 10.457 9.809 -21.209 1.00 93.25 76 ILE A N 1
ATOM 577 C CA . ILE A 1 76 ? 10.462 11.184 -21.738 1.00 93.25 76 ILE A CA 1
ATOM 578 C C . ILE A 1 76 ? 11.703 11.408 -22.600 1.00 93.25 76 ILE A C 1
ATOM 580 O O . ILE A 1 76 ? 12.757 10.830 -22.341 1.00 93.25 76 ILE A O 1
ATOM 584 N N . TRP A 1 77 ? 11.601 12.258 -23.616 1.00 89.69 77 TRP A N 1
ATOM 585 C CA . TRP A 1 77 ? 12.703 12.597 -24.521 1.00 89.69 77 TRP A CA 1
ATOM 586 C C . TRP A 1 77 ? 12.700 14.093 -24.831 1.00 89.69 77 TRP A C 1
ATOM 588 O O . TRP A 1 77 ? 11.724 14.788 -24.559 1.00 89.69 77 TRP A O 1
ATOM 598 N N . MET A 1 78 ? 13.792 14.596 -25.399 1.00 86.00 78 MET A N 1
ATOM 599 C CA . MET A 1 78 ? 13.861 15.971 -25.889 1.00 86.00 78 MET A CA 1
ATOM 600 C C . MET A 1 78 ? 13.427 16.021 -27.355 1.00 86.00 78 MET A C 1
ATOM 602 O O . MET A 1 78 ? 13.936 15.263 -28.184 1.00 86.00 78 MET A O 1
ATOM 606 N N . ASP A 1 79 ? 12.491 16.904 -27.689 1.00 81.56 79 ASP A N 1
ATOM 607 C CA . ASP A 1 79 ? 12.142 17.174 -29.078 1.00 81.56 79 ASP A CA 1
ATOM 608 C C . ASP A 1 79 ? 13.284 17.961 -29.734 1.00 81.56 79 ASP A C 1
ATOM 610 O O . ASP A 1 79 ? 13.654 19.056 -29.312 1.00 81.56 79 ASP A O 1
ATOM 614 N N . THR A 1 80 ? 13.883 17.386 -30.776 1.00 79.44 80 THR A N 1
ATOM 615 C CA . THR A 1 80 ? 15.050 17.980 -31.443 1.00 79.44 80 THR A CA 1
ATOM 616 C C . THR A 1 80 ? 14.729 19.230 -32.263 1.00 79.44 80 THR A C 1
ATOM 618 O O . THR A 1 80 ? 15.648 19.958 -32.637 1.00 79.44 80 THR A O 1
ATOM 621 N N . GLU A 1 81 ? 13.461 19.453 -32.616 1.00 81.62 81 GLU A N 1
ATOM 622 C CA . GLU A 1 81 ? 13.024 20.620 -33.383 1.00 81.62 81 GLU A CA 1
ATOM 623 C C . GLU A 1 81 ? 12.684 21.801 -32.472 1.00 81.62 81 GLU A C 1
ATOM 625 O O . GLU A 1 81 ? 13.000 22.942 -32.820 1.00 81.62 81 GLU A O 1
ATOM 630 N N . THR A 1 82 ? 12.042 21.540 -31.331 1.00 81.25 82 THR A N 1
ATOM 631 C CA . THR A 1 82 ? 11.609 22.590 -30.395 1.00 81.25 82 THR A CA 1
ATOM 632 C C . THR A 1 82 ? 12.571 22.811 -29.231 1.00 81.25 82 THR A C 1
ATOM 634 O O . THR A 1 82 ? 12.495 23.860 -28.596 1.00 81.25 82 THR A O 1
ATOM 637 N N . GLU A 1 83 ? 13.483 21.867 -28.973 1.00 78.44 83 GLU A N 1
ATOM 638 C CA . GLU A 1 83 ? 14.315 21.802 -27.761 1.00 78.44 83 GLU A CA 1
ATOM 639 C C . GLU A 1 83 ? 13.477 21.732 -26.464 1.00 78.44 83 GLU A C 1
ATOM 641 O O . GLU A 1 83 ? 13.972 22.023 -25.375 1.00 78.44 83 GLU A O 1
ATOM 646 N N . GLU A 1 84 ? 12.204 21.331 -26.569 1.00 80.62 84 GLU A N 1
ATOM 647 C CA . GLU A 1 84 ? 11.310 21.124 -25.429 1.00 80.62 84 GLU A CA 1
ATOM 648 C C . GLU A 1 84 ? 11.408 19.679 -24.927 1.00 80.62 84 GLU A C 1
ATOM 650 O O . GLU A 1 84 ? 11.628 18.735 -25.692 1.00 80.62 84 GLU A O 1
ATOM 655 N N . ILE A 1 85 ? 11.242 19.493 -23.619 1.00 78.81 85 ILE A N 1
ATOM 656 C CA . ILE A 1 85 ? 11.118 18.161 -23.032 1.00 78.81 85 ILE A CA 1
ATOM 657 C C . ILE A 1 85 ? 9.699 17.673 -23.332 1.00 78.81 85 ILE A C 1
ATOM 659 O O . ILE A 1 85 ? 8.723 18.357 -23.048 1.00 78.81 85 ILE A O 1
ATOM 663 N N . MET A 1 86 ? 9.578 16.485 -23.917 1.00 78.06 86 MET A N 1
ATOM 664 C CA . MET A 1 86 ? 8.297 15.824 -24.159 1.00 78.06 86 MET A CA 1
ATOM 665 C C . MET A 1 86 ? 7.826 15.108 -22.889 1.00 78.06 86 MET A C 1
ATOM 667 O O . MET A 1 86 ? 7.640 13.891 -22.874 1.00 78.06 86 MET A O 1
ATOM 671 N N . ASP A 1 87 ? 7.677 15.868 -21.809 1.00 72.75 87 ASP A N 1
ATOM 672 C CA . ASP A 1 87 ? 7.055 15.454 -20.548 1.00 72.75 87 ASP A CA 1
ATOM 673 C C . ASP A 1 87 ? 5.581 15.868 -20.463 1.00 72.75 87 ASP A C 1
ATOM 675 O O . ASP A 1 87 ? 4.907 15.523 -19.495 1.00 72.75 87 ASP A O 1
ATOM 679 N N . ASP A 1 88 ? 5.083 16.579 -21.485 1.00 74.38 88 ASP A N 1
ATOM 680 C CA . ASP A 1 88 ? 3.685 16.971 -21.604 1.00 74.38 88 ASP A CA 1
ATOM 681 C C . ASP A 1 88 ? 2.804 15.725 -21.550 1.00 74.38 88 ASP A C 1
ATOM 683 O O . ASP A 1 88 ? 2.675 14.970 -22.524 1.00 74.38 88 ASP A O 1
ATOM 687 N N . LEU A 1 89 ? 2.206 15.541 -20.378 1.00 70.38 89 LEU A N 1
ATOM 688 C CA . LEU A 1 89 ? 1.295 14.464 -20.058 1.00 70.38 89 LEU A CA 1
ATOM 689 C C . LEU A 1 89 ? 0.184 14.376 -21.119 1.00 70.38 89 LEU A C 1
ATOM 691 O O . LEU A 1 89 ? -0.132 13.302 -21.610 1.00 70.38 89 LEU A O 1
ATOM 695 N N . ASP A 1 90 ? -0.314 15.483 -21.666 1.00 70.06 90 ASP A N 1
ATOM 696 C CA . ASP A 1 90 ? -1.372 15.415 -22.684 1.00 70.06 90 ASP A CA 1
ATOM 697 C C . ASP A 1 90 ? -0.907 14.828 -24.036 1.00 70.06 90 ASP A C 1
ATOM 699 O O . ASP A 1 90 ? -1.734 14.474 -24.883 1.00 70.06 90 ASP A O 1
ATOM 703 N N . LYS A 1 91 ? 0.408 14.723 -24.271 1.00 78.44 91 LYS A N 1
ATOM 704 C CA . LYS A 1 91 ? 1.000 14.283 -25.547 1.00 78.44 91 LYS A CA 1
ATOM 705 C C . LYS A 1 91 ? 1.847 13.019 -25.442 1.00 78.44 91 LYS A C 1
ATOM 707 O O . LYS A 1 91 ? 2.038 12.352 -26.461 1.00 78.44 91 LYS A O 1
ATOM 712 N N . ASN A 1 92 ? 2.365 12.698 -24.260 1.00 85.44 92 ASN A N 1
ATOM 713 C CA . ASN A 1 92 ? 3.219 11.541 -24.027 1.00 85.44 92 ASN A CA 1
ATOM 714 C C . ASN A 1 92 ? 2.504 10.502 -23.153 1.00 85.44 92 ASN A C 1
ATOM 716 O O . ASN A 1 92 ? 2.549 10.534 -21.924 1.00 85.44 92 ASN A O 1
ATOM 720 N N . GLU A 1 93 ? 1.866 9.539 -23.815 1.00 87.81 93 GLU A N 1
ATOM 721 C CA . GLU A 1 93 ? 1.115 8.467 -23.157 1.00 87.81 93 GLU A CA 1
ATOM 722 C C . GLU A 1 93 ? 1.985 7.600 -22.230 1.00 87.81 93 GLU A C 1
ATOM 724 O O . GLU A 1 93 ? 1.523 7.180 -21.174 1.00 87.81 93 GLU A O 1
ATOM 729 N N . LEU A 1 94 ? 3.262 7.379 -22.558 1.00 90.75 94 LEU A N 1
ATOM 730 C CA . LEU A 1 94 ? 4.157 6.597 -21.699 1.00 90.75 94 LEU A CA 1
ATOM 731 C C . LEU A 1 94 ? 4.518 7.362 -20.422 1.00 90.75 94 LEU A C 1
ATOM 733 O O . LEU A 1 94 ? 4.489 6.784 -19.335 1.00 90.75 94 LEU A O 1
ATOM 737 N N . ALA A 1 95 ? 4.804 8.663 -20.533 1.00 90.75 95 ALA A N 1
ATOM 738 C CA . ALA A 1 95 ? 5.039 9.517 -19.369 1.00 90.75 95 ALA A CA 1
ATOM 739 C C . ALA A 1 95 ? 3.808 9.575 -18.453 1.00 90.75 95 ALA A C 1
ATOM 741 O O . ALA A 1 95 ? 3.958 9.476 -17.239 1.00 90.75 95 ALA A O 1
ATOM 742 N N . ASN A 1 96 ? 2.599 9.620 -19.021 1.00 88.69 96 ASN A N 1
ATOM 743 C CA . ASN A 1 96 ? 1.352 9.519 -18.257 1.00 88.69 96 ASN A CA 1
ATOM 744 C C . ASN A 1 96 ? 1.230 8.238 -17.455 1.00 88.69 96 ASN A C 1
ATOM 746 O O . ASN A 1 96 ? 0.865 8.276 -16.283 1.00 88.69 96 ASN A O 1
ATOM 750 N N . ILE A 1 97 ? 1.497 7.096 -18.090 1.00 90.62 97 ILE A N 1
ATOM 751 C CA . ILE A 1 97 ? 1.410 5.796 -17.423 1.00 90.62 97 ILE A CA 1
ATOM 752 C C . ILE A 1 97 ? 2.413 5.744 -16.268 1.00 90.62 97 ILE A C 1
ATOM 754 O O . ILE A 1 97 ? 2.092 5.227 -15.197 1.00 90.62 97 ILE A O 1
ATOM 758 N N . VAL A 1 98 ? 3.614 6.299 -16.467 1.00 91.94 98 VAL A N 1
ATOM 759 C CA . VAL A 1 98 ? 4.623 6.393 -15.410 1.00 91.94 98 VAL A CA 1
ATOM 760 C C . VAL A 1 98 ? 4.177 7.325 -14.291 1.00 91.94 98 VAL A C 1
ATOM 762 O O . VAL A 1 98 ? 4.257 6.911 -13.140 1.00 91.94 98 VAL A O 1
ATOM 765 N N . ASP A 1 99 ? 3.694 8.532 -14.592 1.00 88.88 99 ASP A N 1
ATOM 766 C CA . ASP A 1 99 ? 3.203 9.479 -13.583 1.00 88.88 99 ASP A CA 1
ATOM 767 C C . ASP A 1 99 ? 2.086 8.851 -12.744 1.00 88.88 99 ASP A C 1
ATOM 769 O O . ASP A 1 99 ? 2.179 8.797 -11.518 1.00 88.88 99 ASP A O 1
ATOM 773 N N . TRP A 1 100 ? 1.096 8.255 -13.413 1.00 87.25 100 TRP A N 1
ATOM 774 C CA . TRP A 1 100 ? 0.014 7.512 -12.779 1.00 87.25 100 TRP A CA 1
ATOM 775 C C . TRP A 1 100 ? 0.534 6.404 -11.862 1.00 87.25 100 TRP A C 1
ATOM 777 O O . TRP A 1 100 ? 0.140 6.319 -10.701 1.00 87.25 100 TRP A O 1
ATOM 787 N N . PHE A 1 101 ? 1.443 5.558 -12.351 1.00 89.25 101 PHE A N 1
ATOM 788 C CA . PHE A 1 101 ? 2.014 4.488 -11.541 1.00 89.25 101 PHE A CA 1
ATOM 789 C C . PHE A 1 101 ? 2.829 5.034 -10.359 1.00 89.25 101 PHE A C 1
ATOM 791 O O . PHE A 1 101 ? 2.761 4.478 -9.261 1.00 89.25 101 PHE A O 1
ATOM 798 N N . GLU A 1 102 ? 3.574 6.127 -10.563 1.00 88.00 102 GLU A N 1
ATOM 799 C CA . GLU A 1 102 ? 4.401 6.785 -9.548 1.00 88.00 102 GLU A CA 1
ATOM 800 C C . GLU A 1 102 ? 3.590 7.337 -8.369 1.00 88.00 102 GLU A C 1
ATOM 802 O O . GLU A 1 102 ? 4.118 7.379 -7.256 1.00 88.00 102 GLU A O 1
ATOM 807 N N . GLN A 1 103 ? 2.293 7.612 -8.547 1.00 84.00 103 GLN A N 1
ATOM 808 C CA . GLN A 1 103 ? 1.379 7.956 -7.445 1.00 84.00 103 GLN A CA 1
ATOM 809 C C . GLN A 1 103 ? 1.237 6.830 -6.405 1.00 84.00 103 GLN A C 1
ATOM 811 O O . GLN A 1 103 ? 0.800 7.076 -5.280 1.00 84.00 103 GLN A O 1
ATOM 816 N N . PHE A 1 104 ? 1.629 5.600 -6.753 1.00 81.19 104 PHE A N 1
ATOM 817 C CA . PHE A 1 104 ? 1.471 4.412 -5.915 1.00 81.19 104 PHE A CA 1
ATOM 818 C C . PHE A 1 104 ? 2.787 3.787 -5.451 1.00 81.19 104 PHE A C 1
ATOM 820 O O . PHE A 1 104 ? 2.775 2.759 -4.771 1.00 81.19 104 PHE A O 1
ATOM 827 N N . VAL A 1 105 ? 3.933 4.362 -5.818 1.00 76.44 105 VAL A N 1
ATOM 828 C CA . VAL A 1 105 ? 5.252 3.803 -5.498 1.00 76.44 105 VAL A CA 1
ATOM 829 C C . VAL A 1 105 ? 6.137 4.794 -4.739 1.00 76.44 105 VAL A C 1
ATOM 831 O O . VAL A 1 105 ? 5.978 6.007 -4.788 1.00 76.44 105 VAL A O 1
ATOM 834 N N . TRP A 1 106 ? 7.039 4.245 -3.928 1.00 72.81 106 TRP A N 1
ATOM 835 C CA . TRP A 1 106 ? 7.459 4.821 -2.653 1.00 72.81 106 TRP A CA 1
ATOM 836 C C . TRP A 1 106 ? 8.888 5.361 -2.617 1.00 72.81 106 TRP A C 1
ATOM 838 O O . TRP A 1 106 ? 9.733 5.096 -3.480 1.00 72.81 106 TRP A O 1
ATOM 848 N N . VAL A 1 107 ? 9.152 6.084 -1.520 1.00 68.00 107 VAL A N 1
ATOM 849 C CA . VAL A 1 107 ? 10.409 6.759 -1.198 1.00 68.00 107 VAL A CA 1
ATOM 850 C C . VAL A 1 107 ? 11.573 5.753 -1.149 1.00 68.00 107 VAL A C 1
ATOM 852 O O . VAL A 1 107 ? 11.590 4.863 -0.289 1.00 68.00 107 VAL A O 1
ATOM 855 N N . PRO A 1 108 ? 12.606 5.914 -1.996 1.00 74.25 108 PRO A N 1
ATOM 856 C CA . PRO A 1 108 ? 13.746 4.996 -2.046 1.00 74.25 108 PRO A CA 1
ATOM 857 C C . PRO A 1 108 ? 14.488 4.899 -0.704 1.00 74.25 108 PRO A C 1
ATOM 859 O O . PRO A 1 108 ? 14.985 3.829 -0.358 1.00 74.25 108 PRO A O 1
ATOM 862 N N . ASN A 1 109 ? 14.466 5.965 0.105 1.00 82.19 109 ASN A N 1
ATOM 863 C CA . ASN A 1 109 ? 15.127 6.040 1.412 1.00 82.19 109 ASN A CA 1
ATOM 864 C C . ASN A 1 109 ? 14.728 4.921 2.384 1.00 82.19 109 ASN A C 1
ATOM 866 O O . ASN A 1 109 ? 15.574 4.416 3.130 1.00 82.19 109 ASN A O 1
ATOM 870 N N . SER A 1 110 ? 13.449 4.529 2.388 1.00 82.69 110 SER A N 1
ATOM 871 C CA . SER A 1 110 ? 12.946 3.500 3.307 1.00 82.69 110 SER A CA 1
ATOM 872 C C . SER A 1 110 ? 13.453 2.112 2.982 1.00 82.69 110 SER A C 1
ATOM 874 O O . SER A 1 110 ? 13.697 1.303 3.869 1.00 82.69 110 SER A O 1
ATOM 876 N N . SER A 1 111 ? 13.667 1.874 1.700 1.00 85.69 111 SER A N 1
ATOM 877 C CA . SER A 1 111 ? 14.073 0.584 1.172 1.00 85.69 111 SER A CA 1
ATOM 878 C C . SER A 1 111 ? 15.590 0.411 1.056 1.00 85.69 111 SER A C 1
ATOM 880 O O . SER A 1 111 ? 16.066 -0.722 0.972 1.00 85.69 111 SER A O 1
ATOM 882 N N . GLY A 1 112 ? 16.354 1.509 1.092 1.00 86.62 112 GLY A N 1
ATOM 883 C CA . GLY A 1 112 ? 17.792 1.520 0.820 1.00 86.62 112 GLY A CA 1
ATOM 884 C C . GLY A 1 112 ? 18.140 1.815 -0.643 1.00 86.62 112 GLY A C 1
ATOM 885 O O . GLY A 1 112 ? 19.324 1.870 -0.979 1.00 86.62 112 GLY A O 1
ATOM 886 N N . GLY A 1 113 ? 17.138 2.042 -1.501 1.00 87.69 113 GLY A N 1
ATOM 887 C CA . GLY A 1 113 ? 17.329 2.305 -2.926 1.00 87.69 113 GLY A CA 1
ATOM 888 C C . GLY A 1 113 ? 18.161 3.554 -3.211 1.00 87.69 113 GLY A C 1
ATOM 889 O O . GLY A 1 113 ? 18.858 3.603 -4.213 1.00 87.69 113 GLY A O 1
ATOM 890 N N . GLN A 1 114 ? 18.206 4.535 -2.306 1.00 85.62 114 GLN A N 1
ATOM 891 C CA . GLN A 1 114 ? 18.979 5.773 -2.477 1.00 85.62 114 GLN A CA 1
ATOM 892 C C . GLN A 1 114 ? 20.492 5.563 -2.657 1.00 85.62 114 GLN A C 1
ATOM 894 O O . GLN A 1 114 ? 21.196 6.489 -3.047 1.00 85.62 114 GLN A O 1
ATOM 899 N N . TYR A 1 115 ? 21.009 4.368 -2.356 1.00 87.25 115 TYR A N 1
ATOM 900 C CA . TYR A 1 115 ? 22.421 4.026 -2.541 1.00 87.25 115 TYR A CA 1
ATOM 901 C C . TYR A 1 115 ? 22.738 3.409 -3.910 1.00 87.25 115 TYR A C 1
ATOM 903 O O . TYR A 1 115 ? 23.913 3.200 -4.215 1.00 87.25 115 TYR A O 1
ATOM 911 N N . GLU A 1 116 ? 21.725 3.120 -4.727 1.00 88.88 116 GLU A N 1
ATOM 912 C CA . GLU A 1 116 ? 21.893 2.440 -6.014 1.00 88.88 116 GLU A CA 1
ATOM 913 C C . GLU A 1 116 ? 22.309 3.386 -7.157 1.00 88.88 116 GLU A C 1
ATOM 915 O O . GLU A 1 116 ? 22.939 2.952 -8.121 1.00 88.88 116 GLU A O 1
ATOM 920 N N . LEU A 1 117 ? 22.051 4.696 -7.041 1.00 87.38 117 LEU A N 1
ATOM 921 C CA . LEU A 1 117 ? 22.511 5.708 -8.001 1.00 87.38 117 LEU A CA 1
ATOM 922 C C . LEU A 1 117 ? 23.411 6.746 -7.324 1.00 87.38 117 LEU A C 1
ATOM 924 O O . LEU A 1 117 ? 23.143 7.216 -6.223 1.00 87.38 117 LEU A O 1
ATOM 928 N N . LYS A 1 118 ? 24.507 7.119 -7.998 1.00 80.50 118 LYS A N 1
ATOM 929 C CA . LYS A 1 118 ? 25.507 8.072 -7.476 1.00 80.50 118 LYS A CA 1
ATOM 930 C C . LYS A 1 118 ? 25.191 9.536 -7.779 1.00 80.50 118 LYS A C 1
ATOM 932 O O . LYS A 1 118 ? 25.834 10.403 -7.196 1.00 80.50 118 LYS A O 1
ATOM 937 N N . ASP A 1 119 ? 24.250 9.798 -8.685 1.00 80.88 119 ASP A N 1
ATOM 938 C CA . ASP A 1 119 ? 24.027 11.122 -9.275 1.00 80.88 119 ASP A CA 1
ATOM 939 C C . ASP A 1 119 ? 22.645 11.713 -8.964 1.00 80.88 119 ASP A C 1
ATOM 941 O O . ASP A 1 119 ? 22.049 12.446 -9.751 1.00 80.88 119 ASP A O 1
ATOM 945 N N . THR A 1 120 ? 22.104 11.379 -7.790 1.00 77.50 120 THR A N 1
ATOM 946 C CA . THR A 1 120 ? 20.767 11.827 -7.370 1.00 77.50 120 THR A CA 1
ATOM 947 C C . THR A 1 120 ? 20.655 13.348 -7.254 1.00 77.50 120 THR A C 1
ATOM 949 O O . THR A 1 120 ? 19.563 13.890 -7.360 1.00 77.50 120 THR A O 1
ATOM 952 N N . ASN A 1 121 ? 21.780 14.047 -7.075 1.00 76.50 121 ASN A N 1
ATOM 953 C CA . ASN A 1 121 ? 21.826 15.510 -7.028 1.00 76.50 121 ASN A CA 1
ATOM 954 C C . ASN A 1 121 ? 21.665 16.172 -8.406 1.00 76.50 121 ASN A C 1
ATOM 956 O O . ASN A 1 121 ? 21.346 17.353 -8.450 1.00 76.50 121 ASN A O 1
ATOM 960 N N . ASN A 1 122 ? 21.877 15.437 -9.503 1.00 76.00 122 ASN A N 1
ATOM 961 C CA . ASN A 1 122 ? 21.728 15.941 -10.873 1.00 76.00 122 ASN A CA 1
ATOM 962 C C . ASN A 1 122 ? 20.508 15.318 -11.577 1.00 76.00 122 ASN A C 1
ATOM 964 O O . ASN A 1 122 ? 20.508 15.127 -12.791 1.00 76.00 122 ASN A O 1
ATOM 968 N N . GLY A 1 123 ? 19.479 14.956 -10.804 1.00 77.69 123 GLY A N 1
ATOM 969 C CA . GLY A 1 123 ? 18.202 14.467 -11.331 1.00 77.69 123 GLY A CA 1
ATOM 970 C C . GLY A 1 123 ? 18.109 12.951 -11.514 1.00 77.69 123 GLY A C 1
ATOM 971 O O . GLY A 1 123 ? 17.094 12.465 -12.014 1.00 77.69 123 GLY A O 1
ATOM 972 N N . ALA A 1 124 ? 19.123 12.165 -11.121 1.00 85.56 124 ALA A N 1
ATOM 973 C CA . ALA A 1 124 ? 19.000 10.710 -11.171 1.00 85.56 124 ALA A CA 1
ATOM 974 C C . ALA A 1 124 ? 17.952 10.235 -10.152 1.00 85.56 124 ALA A C 1
ATOM 976 O O . ALA A 1 124 ? 18.109 10.434 -8.946 1.00 85.56 124 ALA A O 1
ATOM 977 N N . LYS A 1 125 ? 16.884 9.596 -10.635 1.00 88.38 125 LYS A N 1
ATOM 978 C CA . LYS A 1 125 ? 15.732 9.213 -9.812 1.00 88.38 125 LYS A CA 1
ATOM 979 C C . LYS A 1 125 ? 15.626 7.697 -9.693 1.00 88.38 125 LYS A C 1
ATOM 981 O O . LYS A 1 125 ? 15.765 6.969 -10.677 1.00 88.38 125 LYS A O 1
ATOM 986 N N . ILE A 1 126 ? 15.345 7.245 -8.477 1.00 90.62 126 ILE A N 1
ATOM 987 C CA . ILE A 1 126 ? 14.918 5.879 -8.181 1.00 90.62 126 ILE A CA 1
ATOM 988 C C . ILE A 1 126 ? 13.542 5.970 -7.566 1.00 90.62 126 ILE A C 1
ATOM 990 O O . ILE A 1 126 ? 13.319 6.774 -6.658 1.00 90.62 126 ILE A O 1
ATOM 994 N N . VAL A 1 127 ? 12.658 5.097 -8.017 1.00 89.88 127 VAL A N 1
ATOM 995 C CA . VAL A 1 127 ? 11.364 4.892 -7.384 1.00 89.88 127 VAL A CA 1
ATOM 996 C C . VAL A 1 127 ? 11.289 3.448 -6.914 1.00 89.88 127 VAL A C 1
ATOM 998 O O . VAL A 1 127 ? 11.919 2.564 -7.491 1.00 89.88 127 VAL A O 1
ATOM 1001 N N . THR A 1 128 ? 10.616 3.198 -5.793 1.00 91.38 128 THR A N 1
ATOM 1002 C CA . THR A 1 128 ? 10.552 1.852 -5.214 1.00 91.38 128 THR A CA 1
ATOM 1003 C C . THR A 1 128 ? 9.120 1.364 -5.145 1.00 91.38 128 THR A C 1
ATOM 1005 O O . THR A 1 128 ? 8.335 1.850 -4.339 1.00 91.38 128 THR A O 1
ATOM 1008 N N . ALA A 1 129 ? 8.789 0.341 -5.924 1.00 92.19 129 ALA A N 1
ATOM 1009 C CA . ALA A 1 129 ? 7.519 -0.350 -5.781 1.00 92.19 129 ALA A CA 1
ATOM 1010 C C . ALA A 1 129 ? 7.576 -1.303 -4.576 1.00 92.19 129 ALA A C 1
ATOM 1012 O O . ALA A 1 129 ? 8.461 -2.157 -4.499 1.00 92.19 129 ALA A O 1
ATOM 1013 N N . ILE A 1 130 ? 6.651 -1.142 -3.626 1.00 91.75 130 ILE A N 1
ATOM 1014 C CA . ILE A 1 130 ? 6.555 -1.973 -2.415 1.00 91.75 130 ILE A CA 1
ATOM 1015 C C . ILE A 1 130 ? 5.111 -2.467 -2.317 1.00 91.75 130 ILE A C 1
ATOM 1017 O O . ILE A 1 130 ? 4.241 -1.669 -1.976 1.00 91.75 130 ILE A O 1
ATOM 1021 N N . PRO A 1 131 ? 4.816 -3.736 -2.632 1.00 91.62 131 PRO A N 1
ATOM 1022 C CA . PRO A 1 131 ? 3.462 -4.253 -2.528 1.00 91.62 131 PRO A CA 1
ATOM 1023 C C . PRO A 1 131 ? 3.046 -4.429 -1.056 1.00 91.62 131 PRO A C 1
ATOM 1025 O O . PRO A 1 131 ? 3.758 -4.064 -0.117 1.00 91.62 131 PRO A O 1
ATOM 1028 N N . GLY A 1 132 ? 1.842 -4.946 -0.844 1.00 89.94 132 GLY A N 1
ATOM 1029 C CA . GLY A 1 132 ? 1.283 -5.188 0.474 1.00 89.94 132 GLY A CA 1
ATOM 1030 C C . GLY A 1 132 ? 0.830 -3.918 1.171 1.00 89.94 132 GLY A C 1
ATOM 1031 O O . GLY A 1 132 ? 0.246 -3.018 0.569 1.00 89.94 132 GLY A O 1
ATOM 1032 N N . THR A 1 133 ? 1.092 -3.848 2.474 1.00 85.25 133 THR A N 1
ATOM 1033 C CA . THR A 1 133 ? 0.666 -2.728 3.324 1.00 85.25 133 THR A CA 1
ATOM 1034 C C . THR A 1 133 ? 1.308 -1.399 2.933 1.00 85.25 133 THR A C 1
ATOM 1036 O O . THR A 1 133 ? 0.779 -0.357 3.299 1.00 85.25 133 THR A O 1
ATOM 1039 N N . GLY A 1 134 ? 2.417 -1.428 2.182 1.00 80.12 134 GLY A N 1
ATOM 1040 C CA . GLY A 1 134 ? 3.034 -0.233 1.614 1.00 80.12 134 GLY A CA 1
ATOM 1041 C C . GLY A 1 134 ? 2.067 0.530 0.719 1.00 80.12 134 GLY A C 1
ATOM 1042 O O . GLY A 1 134 ? 1.814 1.703 0.960 1.00 80.12 134 GLY A O 1
ATOM 1043 N N . VAL A 1 135 ? 1.482 -0.162 -0.260 1.00 86.50 135 VAL A N 1
ATOM 1044 C CA . VAL A 1 135 ? 0.525 0.406 -1.224 1.00 86.50 135 VAL A CA 1
ATOM 1045 C C . VAL A 1 135 ? -0.906 0.453 -0.688 1.00 86.50 135 VAL A C 1
ATOM 1047 O O . VAL A 1 135 ? -1.635 1.391 -0.977 1.00 86.50 135 VAL A O 1
ATOM 1050 N N . LEU A 1 136 ? -1.327 -0.570 0.058 1.00 89.12 136 LEU A N 1
ATOM 1051 C CA . LEU A 1 136 ? -2.729 -0.738 0.464 1.00 89.12 136 LEU A CA 1
ATOM 1052 C C . LEU A 1 136 ? -3.103 0.029 1.738 1.00 89.12 136 LEU A C 1
ATOM 1054 O O . LEU A 1 136 ? -4.280 0.094 2.093 1.00 89.12 136 LEU A O 1
ATOM 1058 N N . GLY A 1 137 ? -2.116 0.550 2.467 1.00 85.50 137 GLY A N 1
ATOM 1059 C CA . GLY A 1 137 ? -2.363 1.399 3.624 1.00 85.50 137 GLY A CA 1
ATOM 1060 C C . GLY A 1 137 ? -3.064 2.692 3.212 1.00 85.50 137 GLY A C 1
ATOM 1061 O O . GLY A 1 137 ? -2.727 3.300 2.202 1.00 85.50 137 GLY A O 1
ATOM 1062 N N . GLY A 1 138 ? -4.043 3.140 3.996 1.00 85.50 138 GLY A N 1
ATOM 1063 C CA . GLY A 1 138 ? -4.660 4.436 3.733 1.00 85.50 138 GLY A CA 1
ATOM 1064 C C . GLY A 1 138 ? -3.659 5.569 3.985 1.00 85.50 138 GLY A C 1
ATOM 1065 O O . GLY A 1 138 ? -2.845 5.491 4.908 1.00 85.50 138 GLY A O 1
ATOM 1066 N N . TYR A 1 139 ? -3.760 6.672 3.242 1.00 82.94 139 TYR A N 1
ATOM 1067 C CA . TYR A 1 139 ? -3.103 7.922 3.628 1.00 82.94 139 TYR A CA 1
ATOM 1068 C C . TYR A 1 139 ? -4.112 8.884 4.233 1.00 82.94 139 TYR A C 1
ATOM 1070 O O . TYR A 1 139 ? -5.103 9.264 3.611 1.00 82.94 139 TYR A O 1
ATOM 1078 N N . ASN A 1 140 ? -3.827 9.342 5.445 1.00 82.19 140 ASN A N 1
ATOM 1079 C CA . ASN A 1 140 ? -4.411 10.576 5.936 1.00 82.19 140 ASN A CA 1
ATOM 1080 C C . ASN A 1 140 ? -3.468 11.166 6.988 1.00 82.19 140 ASN A C 1
ATOM 1082 O O . ASN A 1 140 ? -3.289 10.539 8.039 1.00 82.19 140 ASN A O 1
ATOM 1086 N N . PRO A 1 141 ? -2.916 12.374 6.775 1.00 73.00 141 PRO A N 1
ATOM 1087 C CA . PRO A 1 141 ? -1.888 12.952 7.647 1.00 73.00 141 PRO A CA 1
ATOM 1088 C C . PRO A 1 141 ? -2.354 13.131 9.103 1.00 73.00 141 PRO A C 1
ATOM 1090 O O . PRO A 1 141 ? -1.552 13.238 10.027 1.00 73.00 141 PRO A O 1
ATOM 1093 N N . LYS A 1 142 ? -3.670 13.129 9.355 1.00 75.31 142 LYS A N 1
ATOM 1094 C CA . LYS A 1 142 ? -4.247 13.244 10.706 1.00 75.31 142 LYS A CA 1
ATOM 1095 C C . LYS A 1 142 ? -4.486 11.894 11.370 1.00 75.31 142 LYS A C 1
ATOM 1097 O O . LYS A 1 142 ? -4.723 11.859 12.579 1.00 75.31 142 LYS A O 1
ATOM 1102 N N . MET A 1 143 ? -4.470 10.817 10.593 1.00 81.38 143 MET A N 1
ATOM 1103 C CA . MET A 1 143 ? -4.840 9.472 11.023 1.00 81.38 143 MET A CA 1
ATOM 1104 C C . MET A 1 143 ? -3.653 8.515 11.075 1.00 81.38 143 MET A C 1
ATOM 1106 O O . MET A 1 143 ? -3.794 7.459 11.688 1.00 81.38 143 MET A O 1
ATOM 1110 N N . THR A 1 144 ? -2.493 8.902 10.523 1.00 88.62 144 THR A N 1
ATOM 1111 C CA . THR A 1 144 ? -1.284 8.069 10.477 1.00 88.62 144 THR A CA 1
ATOM 1112 C C . THR A 1 144 ? -1.006 7.405 11.827 1.00 88.62 144 THR A C 1
ATOM 1114 O O . THR A 1 144 ? -0.872 8.069 12.870 1.00 88.62 144 THR A O 1
ATOM 1117 N N . ASN A 1 145 ? -0.945 6.083 11.818 1.00 92.25 145 ASN A N 1
ATOM 1118 C CA . ASN A 1 145 ? -0.666 5.228 12.969 1.00 92.25 145 ASN A CA 1
ATOM 1119 C C . ASN A 1 145 ? 0.410 4.175 12.656 1.00 92.25 145 ASN A C 1
ATOM 1121 O O . ASN A 1 145 ? 0.804 3.446 13.564 1.00 92.25 145 ASN A O 1
ATOM 1125 N N . ALA A 1 146 ? 0.932 4.164 11.430 1.00 94.00 146 ALA A N 1
ATOM 1126 C CA . ALA A 1 146 ? 2.024 3.327 10.967 1.00 94.00 146 ALA A CA 1
ATOM 1127 C C . ALA A 1 146 ? 3.087 4.160 10.239 1.00 94.00 146 ALA A C 1
ATOM 1129 O O . ALA A 1 146 ? 2.771 5.199 9.660 1.00 94.00 146 ALA A O 1
ATOM 1130 N N . ASP A 1 147 ? 4.331 3.696 10.269 1.00 92.56 147 ASP A N 1
ATOM 1131 C CA . ASP A 1 147 ? 5.473 4.285 9.563 1.00 92.56 147 ASP A CA 1
ATOM 1132 C C . ASP A 1 147 ? 6.406 3.172 9.068 1.00 92.56 147 ASP A C 1
ATOM 1134 O O . ASP A 1 147 ? 6.330 2.029 9.528 1.00 92.56 147 ASP A O 1
ATOM 1138 N N . TRP A 1 148 ? 7.295 3.486 8.133 1.00 90.31 148 TRP A N 1
ATOM 1139 C CA . TRP A 1 148 ? 8.299 2.553 7.649 1.00 90.31 148 TRP A CA 1
ATOM 1140 C C . TRP A 1 148 ? 9.273 2.165 8.760 1.00 90.31 148 TRP A C 1
ATOM 1142 O O . TRP A 1 148 ? 9.977 2.990 9.343 1.00 90.31 148 TRP A O 1
ATOM 1152 N N . ASN A 1 149 ? 9.413 0.863 8.997 1.00 89.81 149 ASN A N 1
ATOM 1153 C CA . ASN A 1 149 ? 10.500 0.335 9.801 1.00 89.81 149 ASN A CA 1
ATOM 1154 C C . ASN A 1 149 ? 11.777 0.288 8.956 1.00 89.81 149 ASN A C 1
ATOM 1156 O O . ASN A 1 149 ? 12.215 -0.778 8.525 1.00 89.81 149 ASN A O 1
ATOM 1160 N N . HIS A 1 150 ? 12.408 1.441 8.738 1.00 83.56 150 HIS A N 1
ATOM 1161 C CA . HIS A 1 150 ? 13.643 1.566 7.955 1.00 83.56 150 HIS A CA 1
ATOM 1162 C C . HIS A 1 150 ? 14.714 0.538 8.352 1.00 83.56 150 HIS A C 1
ATOM 1164 O O . HIS A 1 150 ? 15.434 0.015 7.506 1.00 83.56 150 HIS A O 1
ATOM 1170 N N . SER A 1 151 ? 14.817 0.224 9.648 1.00 83.25 151 SER A N 1
ATOM 1171 C CA . SER A 1 151 ? 15.833 -0.696 10.163 1.00 83.25 151 SER A CA 1
ATOM 1172 C C . SER A 1 151 ? 15.671 -2.128 9.638 1.00 83.25 151 SER A C 1
ATOM 1174 O O . SER A 1 151 ? 16.681 -2.791 9.398 1.00 83.25 151 SER A O 1
ATOM 1176 N N . SER A 1 152 ? 14.434 -2.572 9.375 1.00 81.94 152 SER A N 1
ATOM 1177 C CA . SER A 1 152 ? 14.137 -3.900 8.811 1.00 81.94 152 SER A CA 1
ATOM 1178 C C . SER A 1 152 ? 14.788 -4.096 7.438 1.00 81.94 152 SER A C 1
ATOM 1180 O O . SER A 1 152 ? 15.435 -5.113 7.188 1.00 81.94 152 SER A O 1
ATOM 1182 N N . ALA A 1 153 ? 14.753 -3.061 6.593 1.00 77.56 153 ALA A N 1
ATOM 1183 C CA . ALA A 1 153 ? 15.389 -3.083 5.285 1.00 77.56 153 ALA A CA 1
ATOM 1184 C C . ALA A 1 153 ? 16.925 -3.067 5.357 1.00 77.56 153 ALA A C 1
ATOM 1186 O O . ALA A 1 153 ? 17.575 -3.556 4.441 1.00 77.56 153 ALA A O 1
ATOM 1187 N N . TYR A 1 154 ? 17.545 -2.555 6.424 1.00 77.81 154 TYR A N 1
ATOM 1188 C CA . TYR A 1 154 ? 19.012 -2.554 6.550 1.00 77.81 154 TYR A CA 1
ATOM 1189 C C . TYR A 1 154 ? 19.569 -3.796 7.257 1.00 77.81 154 TYR A C 1
ATOM 1191 O O . TYR A 1 154 ? 20.724 -4.160 7.032 1.00 77.81 154 TYR A O 1
ATOM 1199 N N . HIS A 1 155 ? 18.767 -4.469 8.084 1.00 74.94 155 HIS A N 1
ATOM 1200 C CA . HIS A 1 155 ? 19.169 -5.639 8.875 1.00 74.94 155 HIS A CA 1
ATOM 1201 C C . HIS A 1 155 ? 18.640 -6.958 8.304 1.00 74.94 155 HIS A C 1
ATOM 1203 O O . HIS A 1 155 ? 18.214 -7.851 9.030 1.00 74.94 155 HIS A O 1
ATOM 1209 N N . ARG A 1 156 ? 18.695 -7.078 6.980 1.00 73.00 156 ARG A N 1
ATOM 1210 C CA . ARG A 1 156 ? 18.225 -8.243 6.235 1.00 73.00 156 ARG A CA 1
ATOM 1211 C C . ARG A 1 156 ? 19.129 -9.456 6.431 1.00 73.00 156 ARG A C 1
ATOM 1213 O O . ARG A 1 156 ? 20.320 -9.407 6.118 1.00 73.00 156 ARG A O 1
ATOM 1220 N N . ASP A 1 157 ? 18.539 -10.574 6.836 1.00 71.94 157 ASP A N 1
ATOM 1221 C CA . ASP A 1 157 ? 19.215 -11.866 6.777 1.00 71.94 157 ASP A CA 1
ATOM 1222 C C . ASP A 1 157 ? 19.312 -12.356 5.327 1.00 71.94 157 ASP A C 1
ATOM 1224 O O . ASP A 1 157 ? 18.310 -12.443 4.607 1.00 71.94 157 ASP A O 1
ATOM 1228 N N . ALA A 1 158 ? 20.521 -12.737 4.913 1.00 69.56 158 ALA A N 1
ATOM 1229 C CA . ALA A 1 158 ? 20.784 -13.369 3.623 1.00 69.56 158 ALA A CA 1
ATOM 1230 C C . ALA A 1 158 ? 20.296 -14.832 3.639 1.00 69.56 158 ALA A C 1
ATOM 1232 O O . ALA A 1 158 ? 21.064 -15.770 3.862 1.00 69.56 158 ALA A O 1
ATOM 1233 N N . TRP A 1 159 ? 18.993 -15.043 3.462 1.00 68.94 159 TRP A N 1
ATOM 1234 C CA . TRP A 1 159 ? 18.388 -16.375 3.431 1.00 68.94 159 TRP A CA 1
ATOM 1235 C C . TRP A 1 159 ? 18.581 -17.036 2.067 1.00 68.94 159 TRP A C 1
ATOM 1237 O O . TRP A 1 159 ? 17.955 -16.627 1.096 1.00 68.94 159 TRP A O 1
ATOM 1247 N N . ASN A 1 160 ? 19.403 -18.089 1.998 1.00 66.62 160 ASN A N 1
ATOM 1248 C CA . ASN A 1 160 ? 19.686 -18.833 0.757 1.00 66.62 160 ASN A CA 1
ATOM 1249 C C . ASN A 1 160 ? 20.164 -17.945 -0.411 1.00 66.62 160 ASN A C 1
ATOM 1251 O O . ASN A 1 160 ? 20.075 -18.331 -1.577 1.00 66.62 160 ASN A O 1
ATOM 1255 N N . GLU A 1 161 ? 20.685 -16.762 -0.096 1.00 67.75 161 GLU A N 1
ATOM 1256 C CA . GLU A 1 161 ? 21.266 -15.838 -1.053 1.00 67.75 161 GLU A CA 1
ATOM 1257 C C . GLU A 1 161 ? 22.777 -16.047 -1.050 1.00 67.75 161 GLU A C 1
ATOM 1259 O O . GLU A 1 161 ? 23.440 -15.943 -0.017 1.00 67.75 161 GLU A O 1
ATOM 1264 N N . TYR A 1 162 ? 23.323 -16.341 -2.227 1.00 73.31 162 TYR A N 1
ATOM 1265 C CA . TYR A 1 162 ? 24.756 -16.512 -2.442 1.00 73.31 162 TYR A CA 1
ATOM 1266 C C . TYR A 1 162 ? 25.212 -15.472 -3.474 1.00 73.31 162 TYR A C 1
ATOM 1268 O O . TYR A 1 162 ? 25.397 -15.815 -4.641 1.00 73.31 162 TYR A O 1
ATOM 1276 N N . PRO A 1 163 ? 25.380 -14.187 -3.090 1.00 68.25 163 PRO A N 1
ATOM 1277 C CA . PRO A 1 163 ? 25.649 -13.098 -4.040 1.00 68.25 163 PRO A CA 1
ATOM 1278 C C . PRO A 1 163 ? 26.931 -13.304 -4.862 1.00 68.25 163 PRO A C 1
ATOM 1280 O O . PRO A 1 163 ? 27.078 -12.785 -5.972 1.00 68.25 163 PRO A O 1
ATOM 1283 N N . GLU A 1 164 ? 27.875 -14.067 -4.313 1.00 75.88 164 GLU A N 1
ATOM 1284 C CA . GLU A 1 164 ? 29.150 -14.398 -4.951 1.00 75.88 164 GLU A CA 1
ATOM 1285 C C . GLU A 1 164 ? 29.054 -15.600 -5.904 1.00 75.88 164 GLU A C 1
ATOM 1287 O O . GLU A 1 164 ? 29.948 -15.803 -6.724 1.00 75.88 164 GLU A O 1
ATOM 1292 N N . GLU A 1 165 ? 27.964 -16.367 -5.864 1.00 82.00 165 GLU A N 1
ATOM 1293 C CA . GLU A 1 165 ? 27.765 -17.526 -6.728 1.00 82.00 165 GLU A CA 1
ATOM 1294 C C . GLU A 1 165 ? 26.976 -17.145 -7.988 1.00 82.00 165 GLU A C 1
ATOM 1296 O O . GLU A 1 165 ? 26.034 -16.349 -7.980 1.00 82.00 165 GLU A O 1
ATOM 1301 N N . ALA A 1 166 ? 27.385 -17.700 -9.127 1.00 85.44 166 ALA A N 1
ATOM 1302 C CA . ALA A 1 166 ? 26.621 -17.584 -10.360 1.00 85.44 166 ALA A CA 1
ATOM 1303 C C . ALA A 1 166 ? 25.524 -18.656 -10.366 1.00 85.44 166 ALA A C 1
ATOM 1305 O O . ALA A 1 166 ? 25.822 -19.848 -10.306 1.00 85.44 166 ALA A O 1
ATOM 1306 N N . HIS A 1 167 ? 24.263 -18.243 -10.474 1.00 85.56 167 HIS A N 1
ATOM 1307 C CA . HIS A 1 167 ? 23.122 -19.146 -10.619 1.00 85.56 167 HIS A CA 1
ATOM 1308 C C . HIS A 1 167 ? 22.066 -18.543 -11.561 1.00 85.56 167 HIS A C 1
ATOM 1310 O O . HIS A 1 167 ? 22.044 -17.325 -11.744 1.00 85.56 167 HIS A O 1
ATOM 1316 N N . PRO A 1 168 ? 21.172 -19.360 -12.151 1.00 85.25 168 PRO A N 1
ATOM 1317 C CA . PRO A 1 168 ? 20.214 -18.884 -13.156 1.00 85.25 168 PRO A CA 1
ATOM 1318 C C . PRO A 1 168 ? 19.218 -17.827 -12.659 1.00 85.25 168 PRO A C 1
ATOM 1320 O O . PRO A 1 168 ? 18.736 -17.034 -13.452 1.00 85.25 168 PRO A O 1
ATOM 1323 N N . GLY A 1 169 ? 18.911 -17.812 -11.359 1.00 82.81 169 GLY A N 1
ATOM 1324 C CA . GLY A 1 169 ? 18.020 -16.815 -10.747 1.00 82.81 169 GLY A CA 1
ATOM 1325 C C . GLY A 1 169 ? 18.675 -15.460 -10.452 1.00 82.81 169 GLY A C 1
ATOM 1326 O O . GLY A 1 169 ? 18.001 -14.547 -9.985 1.00 82.81 169 GLY A O 1
ATOM 1327 N N . ARG A 1 170 ? 19.986 -15.304 -10.675 1.00 84.38 170 ARG A N 1
ATOM 1328 C CA . ARG A 1 170 ? 20.699 -14.070 -10.329 1.00 84.38 170 ARG A CA 1
ATOM 1329 C C . ARG A 1 170 ? 20.197 -12.908 -11.188 1.00 84.38 170 ARG A C 1
ATOM 1331 O O . ARG A 1 170 ? 20.261 -12.976 -12.410 1.00 84.38 170 ARG A O 1
ATOM 1338 N N . GLY A 1 171 ? 19.738 -11.842 -10.534 1.00 84.81 171 GLY A N 1
ATOM 1339 C CA . GLY A 1 171 ? 19.138 -10.680 -11.198 1.00 84.81 171 GLY A CA 1
ATOM 1340 C C . GLY A 1 171 ? 17.678 -10.876 -11.617 1.00 84.81 171 GLY A C 1
ATOM 1341 O O . GLY A 1 171 ? 17.088 -9.948 -12.152 1.00 84.81 171 GLY A O 1
ATOM 1342 N N . ALA A 1 172 ? 17.081 -12.048 -11.364 1.00 86.56 172 ALA A N 1
ATOM 1343 C CA . ALA A 1 172 ? 15.666 -12.297 -11.644 1.00 86.56 172 ALA A CA 1
ATOM 1344 C C . ALA A 1 172 ? 14.739 -11.840 -10.502 1.00 86.56 172 ALA A C 1
ATOM 1346 O O . ALA A 1 172 ? 13.536 -11.714 -10.705 1.00 86.56 172 ALA A O 1
ATOM 1347 N N . TYR A 1 173 ? 15.285 -11.578 -9.316 1.00 89.50 173 TYR A N 1
ATOM 1348 C CA . TYR A 1 173 ? 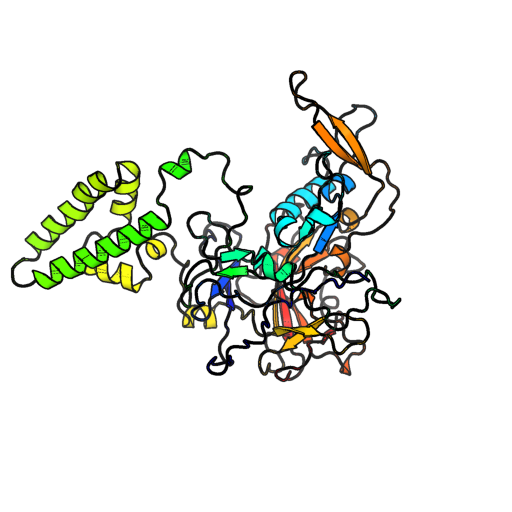14.553 -11.093 -8.150 1.00 89.50 173 TYR A CA 1
ATOM 1349 C C . TYR A 1 173 ? 15.327 -9.972 -7.457 1.00 89.50 173 TYR A C 1
ATOM 1351 O O . TYR A 1 173 ? 16.546 -9.850 -7.596 1.00 89.50 173 TYR A O 1
ATOM 1359 N N . THR A 1 174 ? 14.603 -9.146 -6.709 1.00 89.75 174 THR A N 1
ATOM 1360 C CA . THR A 1 174 ? 15.175 -8.054 -5.923 1.00 89.75 174 THR A CA 1
ATOM 1361 C C . THR A 1 174 ? 15.922 -8.579 -4.696 1.00 89.75 174 THR A C 1
ATOM 1363 O O . THR A 1 174 ? 15.473 -9.505 -4.022 1.00 89.75 174 THR A O 1
ATOM 1366 N N . ASN A 1 175 ? 17.059 -7.954 -4.384 1.00 87.31 175 ASN A N 1
ATOM 1367 C CA . ASN A 1 175 ? 17.800 -8.192 -3.139 1.00 87.31 175 ASN A CA 1
ATOM 1368 C C . ASN A 1 175 ? 17.300 -7.298 -1.988 1.00 87.31 175 ASN A C 1
ATOM 1370 O O . ASN A 1 175 ? 17.878 -7.285 -0.901 1.00 87.31 175 ASN A O 1
ATOM 1374 N N . TYR A 1 176 ? 16.247 -6.518 -2.233 1.00 89.19 176 TYR A N 1
ATOM 1375 C CA . TYR A 1 176 ? 15.636 -5.620 -1.270 1.00 89.19 176 TYR A CA 1
ATOM 1376 C C . TYR A 1 176 ? 14.312 -6.216 -0.803 1.00 89.19 176 TYR A C 1
ATOM 1378 O O . TYR A 1 176 ? 13.345 -6.276 -1.551 1.00 89.19 176 TYR A O 1
ATOM 1386 N N . PHE A 1 177 ? 14.263 -6.704 0.429 1.00 89.69 177 PHE A N 1
ATOM 1387 C CA . PHE A 1 177 ? 13.109 -7.433 0.964 1.00 89.69 177 PHE A CA 1
ATOM 1388 C C . PHE A 1 177 ? 12.964 -7.216 2.467 1.00 89.69 177 PHE A C 1
ATOM 1390 O O . PHE A 1 177 ? 13.814 -6.586 3.091 1.00 89.69 177 PHE A O 1
ATOM 1397 N N . GLY A 1 178 ? 11.909 -7.769 3.064 1.00 88.56 178 GLY A N 1
ATOM 1398 C CA . GLY A 1 178 ? 11.663 -7.624 4.498 1.00 88.56 178 GLY A CA 1
ATOM 1399 C C . GLY A 1 178 ? 11.455 -6.166 4.897 1.00 88.56 178 GLY A C 1
ATOM 1400 O O . GLY A 1 178 ? 11.769 -5.795 6.020 1.00 88.56 178 GLY A O 1
ATOM 1401 N N . LEU A 1 179 ? 10.992 -5.333 3.961 1.00 89.94 179 LEU A N 1
ATOM 1402 C CA . LEU A 1 179 ? 10.646 -3.957 4.255 1.00 89.94 179 LEU A CA 1
ATOM 1403 C C . LEU A 1 179 ? 9.291 -3.956 4.956 1.00 89.94 179 LEU A C 1
ATOM 1405 O O . LEU A 1 179 ? 8.280 -4.353 4.378 1.00 89.94 179 LEU A O 1
ATOM 1409 N N . GLU A 1 180 ? 9.303 -3.552 6.217 1.00 90.88 180 GLU A N 1
ATOM 1410 C CA . GLU A 1 180 ? 8.151 -3.615 7.109 1.00 90.88 180 GLU A CA 1
ATOM 1411 C C . GLU A 1 180 ? 7.616 -2.226 7.437 1.00 90.88 180 GLU A C 1
ATOM 1413 O O . GLU A 1 180 ? 8.358 -1.241 7.477 1.00 90.88 180 GLU A O 1
ATOM 1418 N N . LEU A 1 181 ? 6.326 -2.169 7.752 1.00 93.00 181 LEU A N 1
ATOM 1419 C CA . LEU A 1 181 ? 5.757 -1.076 8.524 1.00 93.00 181 LEU A CA 1
ATOM 1420 C C . LEU A 1 181 ? 5.819 -1.427 10.009 1.00 93.00 181 LEU A C 1
ATOM 1422 O O . LEU A 1 181 ? 5.641 -2.585 10.385 1.00 93.00 181 LEU A O 1
ATOM 1426 N N . ALA A 1 182 ? 6.021 -0.423 10.850 1.00 94.88 182 ALA A N 1
ATOM 1427 C CA . ALA A 1 182 ? 5.839 -0.521 12.287 1.00 94.88 182 ALA A CA 1
ATOM 1428 C C . ALA A 1 182 ? 4.732 0.428 12.742 1.00 94.88 182 ALA A C 1
ATOM 1430 O O . ALA A 1 182 ? 4.531 1.512 12.191 1.00 94.88 182 ALA A O 1
ATOM 1431 N N . SER A 1 183 ? 4.007 0.016 13.770 1.00 95.56 183 SER A N 1
ATOM 1432 C CA . SER A 1 183 ? 3.029 0.861 14.439 1.00 95.56 183 SER A CA 1
ATOM 1433 C C . SER A 1 183 ? 3.724 1.997 15.203 1.00 95.56 183 SER A C 1
ATOM 1435 O O . SER A 1 183 ? 4.727 1.799 15.885 1.00 95.56 183 SER A O 1
ATOM 1437 N N . LYS A 1 184 ? 3.170 3.210 15.132 1.00 93.81 184 LYS A N 1
ATOM 1438 C CA . LYS A 1 184 ? 3.640 4.377 15.911 1.00 93.81 184 LYS A CA 1
ATOM 1439 C C . LYS A 1 184 ? 3.018 4.451 17.308 1.00 93.81 184 LYS A C 1
ATOM 1441 O O . LYS A 1 184 ? 3.390 5.292 18.124 1.00 93.81 184 LYS A O 1
ATOM 1446 N N . GLU A 1 185 ? 1.973 3.664 17.522 1.00 92.12 185 GLU A N 1
ATOM 1447 C CA . GLU A 1 185 ? 1.165 3.605 18.733 1.00 92.12 185 GLU A CA 1
ATOM 1448 C C . GLU A 1 185 ? 0.446 2.257 18.793 1.00 92.12 185 GLU A C 1
ATOM 1450 O O . GLU A 1 185 ? 0.491 1.486 17.839 1.00 92.12 185 GLU A O 1
ATOM 1455 N N . VAL A 1 186 ? -0.272 1.994 19.884 1.00 92.31 186 VAL A N 1
ATOM 1456 C CA . VAL A 1 186 ? -1.175 0.841 19.931 1.00 92.31 186 VAL A CA 1
ATOM 1457 C C . VAL A 1 186 ? -2.300 1.028 18.905 1.00 92.31 186 VAL A C 1
ATOM 1459 O O . VAL A 1 186 ? -3.035 2.021 18.948 1.00 92.31 186 VAL A O 1
ATOM 1462 N N . ILE A 1 187 ? -2.445 0.072 17.990 1.00 93.69 187 ILE A N 1
ATOM 1463 C CA . ILE A 1 187 ? -3.533 0.015 17.011 1.00 93.69 187 ILE A CA 1
ATOM 1464 C C . ILE A 1 187 ? -4.513 -1.057 17.497 1.00 93.69 187 ILE A C 1
ATOM 1466 O O . ILE A 1 187 ? -4.188 -2.238 17.400 1.00 93.69 187 ILE A O 1
ATOM 1470 N N . PRO A 1 188 ? -5.679 -0.686 18.053 1.00 92.69 188 PRO A N 1
ATOM 1471 C CA . PRO A 1 188 ? -6.656 -1.673 18.492 1.00 92.69 188 PRO A CA 1
ATOM 1472 C C . PRO A 1 188 ? -7.207 -2.477 17.311 1.00 92.69 188 PRO A C 1
ATOM 1474 O O . PRO A 1 188 ? -7.274 -1.986 16.179 1.00 92.69 188 PRO A O 1
ATOM 1477 N N . ALA A 1 189 ? -7.656 -3.693 17.602 1.00 94.88 189 ALA A N 1
ATOM 1478 C CA . ALA A 1 189 ? -8.372 -4.540 16.666 1.00 94.88 189 ALA A CA 1
ATOM 1479 C C . ALA A 1 189 ? -9.549 -3.773 16.036 1.00 94.88 189 ALA A C 1
ATOM 1481 O O . ALA A 1 189 ? -10.267 -3.026 16.702 1.00 94.88 189 ALA A O 1
ATOM 1482 N N . GLY A 1 190 ? -9.735 -3.950 14.733 1.00 94.69 190 GLY A N 1
ATOM 1483 C CA . GLY A 1 190 ? -10.751 -3.271 13.947 1.00 94.69 190 GLY A CA 1
ATOM 1484 C C . GLY A 1 190 ? -10.320 -1.931 13.362 1.00 94.69 190 GLY A C 1
ATOM 1485 O O . GLY A 1 190 ? -11.026 -1.402 12.507 1.00 94.69 190 GLY A O 1
ATOM 1486 N N . ARG A 1 191 ? -9.193 -1.355 13.793 1.00 93.50 191 ARG A N 1
ATOM 1487 C CA . ARG A 1 191 ? -8.746 -0.039 13.326 1.00 93.50 191 ARG A CA 1
ATOM 1488 C C . ARG A 1 191 ? -8.003 -0.129 11.997 1.00 93.50 191 ARG A C 1
ATOM 1490 O O . ARG A 1 191 ? -7.157 -1.001 11.805 1.00 93.50 191 ARG A O 1
ATOM 1497 N N . GLU A 1 192 ? -8.303 0.802 11.101 1.00 95.56 192 GLU A N 1
ATOM 1498 C CA . GLU A 1 192 ? -7.598 0.966 9.834 1.00 95.56 192 GLU A CA 1
ATOM 1499 C C . GLU A 1 192 ? -6.162 1.452 10.065 1.00 95.56 192 GLU A C 1
ATOM 1501 O O . GLU A 1 192 ? -5.872 2.260 10.959 1.00 95.56 192 GLU A O 1
ATOM 1506 N N . ILE A 1 193 ? -5.254 0.939 9.249 1.00 95.31 193 ILE A N 1
ATOM 1507 C CA . ILE A 1 193 ? -3.846 1.289 9.225 1.00 95.31 193 ILE A CA 1
ATOM 1508 C C . ILE A 1 193 ? -3.664 2.432 8.232 1.00 95.31 193 ILE A C 1
ATOM 1510 O O . ILE A 1 193 ? -3.875 2.280 7.028 1.00 95.31 193 ILE A O 1
ATOM 1514 N N . PHE A 1 194 ? -3.242 3.573 8.769 1.00 92.56 194 PHE A N 1
ATOM 1515 C CA . PHE A 1 194 ? -2.876 4.753 8.007 1.00 92.56 194 PHE A CA 1
ATOM 1516 C C . PHE A 1 194 ? -1.368 4.937 8.062 1.00 92.56 194 PHE A C 1
ATOM 1518 O O . PHE A 1 194 ? -0.791 5.086 9.146 1.00 92.56 194 PHE A O 1
ATOM 1525 N N . VAL A 1 195 ? -0.735 4.950 6.899 1.00 90.56 195 VAL A N 1
ATOM 1526 C CA . VAL A 1 195 ? 0.722 4.987 6.782 1.00 90.56 195 VAL A CA 1
ATOM 1527 C C . VAL A 1 195 ? 1.189 6.428 6.625 1.00 90.56 195 VAL A C 1
ATOM 1529 O O . VAL A 1 195 ? 0.558 7.236 5.945 1.00 90.56 195 VAL A O 1
ATOM 1532 N N . GLU A 1 196 ? 2.279 6.778 7.297 1.00 85.94 196 GLU A N 1
ATOM 1533 C CA . GLU A 1 196 ? 2.982 8.033 7.066 1.00 85.94 196 GLU A CA 1
ATOM 1534 C C . GLU A 1 196 ? 3.915 7.887 5.863 1.00 85.94 196 GLU A C 1
ATOM 1536 O O . GLU A 1 196 ? 4.895 7.147 5.891 1.00 85.94 196 GLU A O 1
ATOM 1541 N N . TYR A 1 197 ? 3.602 8.606 4.790 1.00 75.75 197 TYR A N 1
ATOM 1542 C CA . TYR A 1 197 ? 4.337 8.522 3.529 1.00 75.75 197 TYR A CA 1
ATOM 1543 C C . TYR A 1 197 ? 5.450 9.572 3.374 1.00 75.75 197 TYR A C 1
ATOM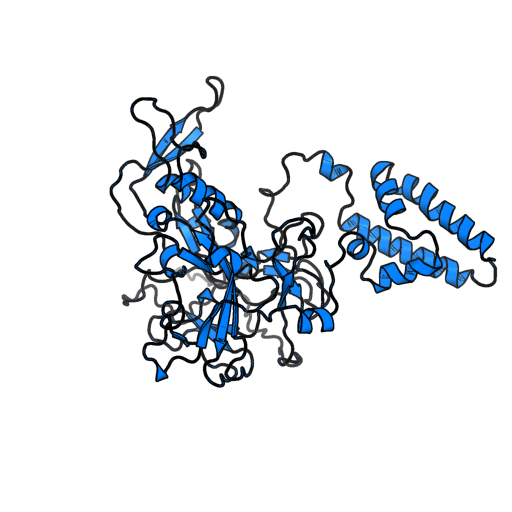 1545 O O . TYR A 1 197 ? 6.089 9.662 2.325 1.00 75.75 197 TYR A O 1
ATOM 1553 N N . GLY A 1 198 ? 5.737 10.310 4.449 1.00 69.62 198 GLY A N 1
ATOM 1554 C CA . GLY A 1 198 ? 6.789 11.321 4.521 1.00 69.62 198 GLY A CA 1
ATOM 1555 C C . GLY A 1 198 ? 6.350 12.720 4.079 1.00 69.62 198 GLY A C 1
ATOM 1556 O O . GLY A 1 198 ? 5.229 12.939 3.623 1.00 69.62 198 GLY A O 1
ATOM 1557 N N . ASP A 1 199 ? 7.264 13.680 4.228 1.00 59.34 199 ASP A N 1
ATOM 1558 C CA . ASP A 1 199 ? 6.991 15.115 4.049 1.00 59.34 199 ASP A CA 1
ATOM 1559 C C . ASP A 1 199 ? 6.605 15.504 2.612 1.00 59.34 199 ASP A C 1
ATOM 1561 O O . ASP A 1 199 ? 5.927 16.508 2.414 1.00 59.34 199 ASP A O 1
ATOM 1565 N N . ASN A 1 200 ? 6.960 14.687 1.614 1.00 55.16 200 ASN A N 1
ATOM 1566 C CA . ASN A 1 200 ? 6.620 14.931 0.207 1.00 55.16 200 ASN A CA 1
ATOM 1567 C C . ASN A 1 200 ? 5.107 14.837 -0.080 1.00 55.16 200 ASN A C 1
ATOM 1569 O O . ASN A 1 200 ? 4.671 15.251 -1.145 1.00 55.16 200 ASN A O 1
ATOM 1573 N N . TRP A 1 201 ? 4.322 14.286 0.853 1.00 54.06 201 TRP A N 1
ATOM 1574 C CA . TRP A 1 201 ? 2.866 14.126 0.749 1.00 54.06 201 TRP A CA 1
ATOM 1575 C C . TRP A 1 201 ? 2.077 15.141 1.590 1.00 54.06 201 TRP A C 1
ATOM 1577 O O . TRP A 1 201 ? 0.860 15.007 1.760 1.00 54.06 201 TRP A O 1
ATOM 1587 N N . GLN A 1 202 ? 2.746 16.133 2.181 1.00 53.19 202 GLN A N 1
ATOM 1588 C CA . GLN A 1 202 ? 2.051 17.232 2.844 1.00 53.19 202 GLN A CA 1
ATOM 1589 C C . GLN A 1 202 ? 1.529 18.185 1.767 1.00 53.19 202 GLN A C 1
ATOM 1591 O O . GLN A 1 202 ? 2.316 18.738 1.004 1.00 53.19 202 GLN A O 1
ATOM 1596 N N . ASP A 1 203 ? 0.202 18.355 1.701 1.00 51.12 203 ASP A N 1
ATOM 1597 C CA . ASP A 1 203 ? -0.456 19.309 0.803 1.00 51.12 203 ASP A CA 1
ATOM 1598 C C . ASP A 1 203 ? 0.295 20.651 0.823 1.00 51.12 203 ASP A C 1
ATOM 1600 O O . ASP A 1 203 ? 0.437 21.279 1.877 1.00 51.12 203 ASP A O 1
ATOM 1604 N N . GLU A 1 204 ? 0.681 21.149 -0.354 1.00 44.75 204 GLU A N 1
ATOM 1605 C CA . GLU A 1 204 ? 1.344 22.452 -0.546 1.00 44.75 204 GLU A CA 1
ATOM 1606 C C . GLU A 1 204 ? 0.542 23.633 0.054 1.00 44.75 204 GLU A C 1
ATOM 1608 O O . GLU A 1 204 ? 1.051 24.733 0.271 1.00 44.75 204 GLU A O 1
ATOM 1613 N N . ASN A 1 205 ? -0.723 23.396 0.414 1.00 45.31 205 ASN A N 1
ATOM 1614 C CA . ASN A 1 205 ? -1.633 24.327 1.073 1.00 45.31 205 ASN A CA 1
ATOM 1615 C C . ASN A 1 205 ? -1.505 24.337 2.613 1.00 45.31 205 ASN A C 1
ATOM 1617 O O . ASN A 1 205 ? -2.524 24.344 3.317 1.00 45.31 205 ASN A O 1
ATOM 1621 N N . GLY A 1 206 ? -0.279 24.392 3.147 1.00 49.81 206 GLY A N 1
ATOM 1622 C CA . GLY A 1 206 ? 0.057 24.333 4.586 1.00 49.81 206 GLY A CA 1
ATOM 1623 C C . GLY A 1 206 ? -0.658 25.329 5.529 1.00 49.81 206 GLY A C 1
ATOM 1624 O O . GLY A 1 206 ? -0.522 25.249 6.753 1.00 49.81 206 GLY A O 1
ATOM 1625 N N . ASP A 1 207 ? -1.470 26.251 5.006 1.00 47.78 207 ASP A N 1
ATOM 1626 C CA . ASP A 1 207 ? -2.333 27.136 5.795 1.00 47.78 207 ASP A CA 1
ATOM 1627 C C . ASP A 1 207 ? -3.680 26.505 6.197 1.00 47.78 207 ASP A C 1
ATOM 1629 O O . ASP A 1 207 ? -4.184 26.805 7.283 1.00 47.78 207 ASP A O 1
ATOM 1633 N N . LYS A 1 208 ? -4.243 25.567 5.415 1.00 51.12 208 LYS A N 1
ATOM 1634 C CA . LYS A 1 208 ? -5.478 24.847 5.805 1.00 51.12 208 LYS A CA 1
ATOM 1635 C C . LYS A 1 208 ? -5.236 23.827 6.922 1.00 51.12 208 LYS A C 1
ATOM 1637 O O . LYS A 1 208 ? -6.150 23.522 7.694 1.00 51.12 208 LYS A O 1
ATOM 1642 N N . GLU A 1 209 ? -4.012 23.316 7.055 1.00 54.56 209 GLU A N 1
ATOM 1643 C CA . GLU A 1 209 ? -3.674 22.345 8.098 1.00 54.56 209 GLU A CA 1
ATOM 1644 C C . GLU A 1 209 ? -3.737 22.940 9.508 1.00 54.56 209 GLU A C 1
ATOM 1646 O O . GLU A 1 209 ? -4.289 22.303 10.413 1.00 54.56 209 GLU A O 1
ATOM 1651 N N . LYS A 1 210 ? -3.266 24.183 9.695 1.00 58.69 210 LYS A N 1
ATOM 1652 C CA . LYS A 1 210 ? -3.216 24.854 11.011 1.00 58.69 210 LYS A CA 1
ATOM 1653 C C . LYS A 1 210 ? -4.594 25.012 11.662 1.00 58.69 210 LYS A C 1
ATOM 1655 O O . LYS A 1 210 ? -4.698 24.996 12.893 1.00 58.69 210 LYS A O 1
ATOM 1660 N N . GLU A 1 211 ? -5.650 25.127 10.861 1.00 67.50 211 GLU A N 1
ATOM 1661 C CA . GLU A 1 211 ? -7.026 25.334 11.334 1.00 67.50 211 GLU A CA 1
ATOM 1662 C C . GLU A 1 211 ? -7.803 24.028 11.566 1.00 67.50 211 GLU A C 1
ATOM 1664 O O . GLU A 1 211 ? -8.890 24.031 12.151 1.00 67.50 211 GLU A O 1
ATOM 1669 N N . SER A 1 212 ? -7.250 22.885 11.164 1.00 73.50 212 SER A N 1
ATOM 1670 C CA . SER A 1 212 ? -7.901 21.582 11.293 1.00 73.50 212 SER A CA 1
ATOM 1671 C C . SER A 1 212 ? -7.517 20.844 12.584 1.00 73.50 212 SER A C 1
ATOM 1673 O O . SER A 1 212 ? -6.443 21.066 13.150 1.00 73.50 212 SER A O 1
ATOM 1675 N N . LEU A 1 213 ? -8.406 19.983 13.099 1.00 77.38 213 LEU A N 1
ATOM 1676 C CA . LEU A 1 213 ? -8.071 19.146 14.260 1.00 77.38 213 LEU A CA 1
ATOM 1677 C C . LEU A 1 213 ? -6.984 18.131 13.901 1.00 77.38 213 LEU A C 1
ATOM 1679 O O . LEU A 1 213 ? -7.127 17.357 12.954 1.00 77.38 213 LEU A O 1
ATOM 1683 N N . THR A 1 214 ? -5.925 18.127 14.703 1.00 77.69 214 THR A N 1
ATOM 1684 C CA . THR A 1 214 ? -4.845 17.138 14.653 1.00 77.69 214 THR A CA 1
ATOM 1685 C C . THR A 1 214 ? -5.203 15.912 15.490 1.00 77.69 214 THR A C 1
ATOM 1687 O O . THR A 1 214 ? -6.065 15.979 16.366 1.00 77.69 214 THR A O 1
ATOM 1690 N N . LYS A 1 215 ? -4.473 14.808 15.316 1.00 73.38 215 LYS A N 1
ATOM 1691 C CA . LYS A 1 215 ? -4.579 13.614 16.173 1.00 73.38 215 LYS A CA 1
ATOM 1692 C C . LYS A 1 215 ? -4.508 13.933 17.673 1.00 73.38 215 LYS A C 1
ATOM 1694 O O . LYS A 1 215 ? -5.312 13.452 18.467 1.00 73.38 215 LYS A O 1
ATOM 1699 N N . LYS A 1 216 ? -3.575 14.814 18.059 1.00 80.06 216 LYS A N 1
ATOM 1700 C CA . LYS A 1 216 ? -3.416 15.284 19.447 1.00 80.06 216 LYS A CA 1
ATOM 1701 C C . LYS A 1 216 ? -4.641 16.051 19.944 1.00 80.06 216 LYS A C 1
ATOM 1703 O O . LYS A 1 216 ? -4.922 16.022 21.140 1.00 80.06 216 LYS A O 1
ATOM 1708 N N . ASP A 1 217 ? -5.347 16.742 19.052 1.00 85.00 217 ASP A N 1
ATOM 1709 C CA . ASP A 1 217 ? -6.565 17.460 19.408 1.00 85.00 217 ASP A CA 1
ATOM 1710 C C . ASP A 1 217 ? -7.707 16.477 19.717 1.00 85.00 217 ASP A C 1
ATOM 1712 O O . ASP A 1 217 ? -8.344 16.647 20.752 1.00 85.00 217 ASP A O 1
ATOM 1716 N N . TYR A 1 218 ? -7.904 15.410 18.928 1.00 84.88 218 TYR A N 1
ATOM 1717 C CA . TYR A 1 218 ? -8.915 14.377 19.236 1.00 84.88 218 TYR A CA 1
ATOM 1718 C C . TYR A 1 218 ? -8.645 13.677 20.568 1.00 84.88 218 TYR A C 1
ATOM 1720 O O . TYR A 1 218 ? -9.531 13.616 21.412 1.00 84.88 218 TYR A O 1
ATOM 1728 N N . GLY A 1 219 ? -7.398 13.275 20.840 1.00 84.12 219 GLY A N 1
ATOM 1729 C CA . GLY A 1 219 ? -7.065 12.665 22.135 1.00 84.12 219 GLY A CA 1
ATOM 1730 C C . GLY A 1 219 ? -7.339 13.594 23.332 1.00 84.12 219 GLY A C 1
ATOM 1731 O O . GLY A 1 219 ? -7.719 13.143 24.411 1.00 84.12 219 GLY A O 1
ATOM 1732 N N . ARG A 1 220 ? -7.202 14.919 23.161 1.00 88.50 220 ARG A N 1
ATOM 1733 C CA . ARG A 1 220 ? -7.603 15.909 24.181 1.00 88.50 220 ARG A CA 1
ATOM 1734 C C . ARG A 1 220 ? -9.117 16.052 24.300 1.00 88.50 220 ARG A C 1
ATOM 1736 O O . ARG A 1 220 ? -9.606 16.285 25.408 1.00 88.50 220 ARG A O 1
ATOM 1743 N N . VAL A 1 221 ? -9.846 15.950 23.191 1.00 89.25 221 VAL A N 1
ATOM 1744 C CA . VAL A 1 221 ? -11.314 15.917 23.185 1.00 89.25 221 VAL A CA 1
ATOM 1745 C C . VAL A 1 221 ? -11.805 14.691 23.949 1.00 89.25 221 VAL A C 1
ATOM 1747 O O . VAL A 1 221 ? -12.592 14.870 24.872 1.00 89.25 221 VAL A O 1
ATOM 1750 N N . ASP A 1 222 ? -11.262 13.501 23.691 1.00 89.56 222 ASP A N 1
ATOM 1751 C CA . ASP A 1 222 ? -11.652 12.256 24.371 1.00 89.56 222 ASP A CA 1
ATOM 1752 C C . ASP A 1 222 ? -11.415 12.333 25.883 1.00 89.56 222 ASP A C 1
ATOM 1754 O O . ASP A 1 222 ? -12.329 12.113 26.677 1.00 89.56 222 ASP A O 1
ATOM 1758 N N . GLN A 1 223 ? -10.234 12.800 26.305 1.00 91.44 223 GLN A N 1
ATOM 1759 C CA . GLN A 1 223 ? -9.944 13.052 27.725 1.00 91.44 223 GLN A CA 1
ATOM 1760 C C . GLN A 1 223 ? -10.910 14.064 28.355 1.00 91.44 223 GLN A C 1
ATOM 1762 O O . GLN A 1 223 ? -11.157 14.049 29.565 1.00 91.44 223 GLN A O 1
ATOM 1767 N N . THR A 1 224 ? -11.411 15.008 27.559 1.00 92.44 224 THR A N 1
ATOM 1768 C CA . THR A 1 224 ? -12.384 15.996 28.024 1.00 92.44 224 THR A CA 1
ATOM 1769 C C . THR A 1 224 ? -13.775 15.374 28.132 1.00 92.44 224 THR A C 1
ATOM 1771 O O . THR A 1 224 ? -14.437 15.601 29.144 1.00 92.44 224 THR A O 1
ATOM 1774 N N . ILE A 1 225 ? -14.184 14.541 27.170 1.00 93.00 225 ILE A N 1
ATOM 1775 C CA . ILE A 1 225 ? -15.425 13.753 27.204 1.00 93.00 225 ILE A CA 1
ATOM 1776 C C . ILE A 1 225 ? -15.442 12.852 28.444 1.00 93.00 225 ILE A C 1
ATOM 1778 O O . ILE A 1 225 ? -16.393 12.912 29.224 1.00 93.00 225 ILE A O 1
ATOM 1782 N N . GLU A 1 226 ? -14.362 12.115 28.717 1.00 94.75 226 GLU A N 1
ATOM 1783 C CA . GLU A 1 226 ? -14.232 11.290 29.926 1.00 94.75 226 GLU A CA 1
ATOM 1784 C C . GLU A 1 226 ? -14.448 12.104 31.207 1.00 94.75 226 GLU A C 1
ATOM 1786 O O . GLU A 1 226 ? -15.192 11.702 32.107 1.00 94.75 226 GLU A O 1
ATOM 1791 N N . LYS A 1 227 ? -13.835 13.292 31.294 1.00 95.00 227 LYS A N 1
ATOM 1792 C CA . LYS A 1 227 ? -14.003 14.193 32.443 1.00 95.00 227 LYS A CA 1
ATOM 1793 C C . LYS A 1 227 ? -15.430 14.722 32.561 1.00 95.00 227 LYS A C 1
ATOM 1795 O O . LYS A 1 227 ? -15.910 14.885 33.684 1.00 95.00 227 LYS A O 1
ATOM 1800 N N . MET A 1 228 ? -16.112 14.983 31.443 1.00 94.50 228 MET A N 1
ATOM 1801 C CA . MET A 1 228 ? -17.525 15.371 31.448 1.00 94.50 228 MET A CA 1
ATOM 1802 C C . MET A 1 228 ? -18.404 14.238 31.978 1.00 94.50 228 MET A C 1
ATOM 1804 O O . MET A 1 228 ? -19.207 14.475 32.881 1.00 94.50 228 MET A O 1
ATOM 1808 N N . ILE A 1 229 ? -18.206 13.007 31.497 1.00 95.25 229 ILE A N 1
ATOM 1809 C CA . ILE A 1 229 ? -18.936 11.818 31.963 1.00 95.25 229 ILE A CA 1
ATOM 1810 C C . ILE A 1 229 ? -18.726 11.629 33.471 1.00 95.25 229 ILE A C 1
ATOM 1812 O O . ILE A 1 229 ? -19.692 11.520 34.230 1.00 95.25 229 ILE A O 1
ATOM 1816 N N . GLN A 1 230 ? -17.473 11.683 33.936 1.00 95.94 230 GLN A N 1
ATOM 1817 C CA . GLN A 1 230 ? -17.145 11.584 35.362 1.00 95.94 230 GLN A CA 1
ATOM 1818 C C . GLN A 1 230 ? -17.798 12.700 36.190 1.00 95.94 230 GLN A C 1
ATOM 1820 O O . GLN A 1 230 ? -18.277 12.447 37.299 1.00 95.94 230 GLN A O 1
ATOM 1825 N N . PHE A 1 231 ? -17.838 13.932 35.673 1.00 95.81 231 PHE A N 1
ATOM 1826 C CA . PHE A 1 231 ? -18.502 15.056 36.329 1.00 95.81 231 PHE A CA 1
ATOM 1827 C C . PHE A 1 231 ? -20.011 14.816 36.467 1.00 95.81 231 PHE A C 1
ATOM 1829 O O . PHE A 1 231 ? -20.540 14.920 37.577 1.00 95.81 231 PHE A O 1
ATOM 1836 N N . PHE A 1 232 ? -20.702 14.460 35.381 1.00 95.44 232 PHE A N 1
ATOM 1837 C CA . PHE A 1 232 ? -22.147 14.229 35.416 1.00 95.44 232 PHE A CA 1
ATOM 1838 C C . PHE A 1 232 ? -22.516 13.044 36.305 1.00 95.44 232 PHE A C 1
ATOM 1840 O O . PHE A 1 232 ? -23.460 13.158 37.084 1.00 95.44 232 PHE A O 1
ATOM 1847 N N . HIS A 1 233 ? -21.725 11.969 36.287 1.00 94.75 233 HIS A N 1
ATOM 1848 C CA . HIS A 1 233 ? -21.922 10.829 37.178 1.00 94.75 233 HIS A CA 1
ATOM 1849 C C . HIS A 1 233 ? -21.728 11.212 38.656 1.00 94.75 233 HIS A C 1
ATOM 1851 O O . HIS A 1 233 ? -22.582 10.953 39.503 1.00 94.75 233 HIS A O 1
ATOM 1857 N N . LYS A 1 234 ? -20.648 11.934 38.985 1.00 96.69 234 LYS A N 1
ATOM 1858 C CA . LYS A 1 234 ? -20.369 12.395 40.359 1.00 96.69 234 LYS A CA 1
ATOM 1859 C C . LYS A 1 234 ? -21.456 13.321 40.917 1.00 96.69 234 LYS A C 1
ATOM 1861 O O . LYS A 1 234 ? -21.653 13.385 42.135 1.00 96.69 234 LYS A O 1
ATOM 1866 N N . HIS A 1 235 ? -22.130 14.070 40.049 1.00 95.38 235 HIS A N 1
ATOM 1867 C CA . HIS A 1 235 ? -23.143 15.057 40.416 1.00 95.38 235 HIS A CA 1
ATOM 1868 C C . HIS A 1 235 ? -24.578 14.632 40.070 1.00 95.38 235 HIS A C 1
ATOM 1870 O O . HIS A 1 235 ? -25.490 15.448 40.197 1.00 95.38 235 HIS A O 1
ATOM 1876 N N . GLU A 1 236 ? -24.798 13.363 39.724 1.00 93.50 236 GLU A N 1
ATOM 1877 C CA . GLU A 1 236 ? -26.080 12.839 39.240 1.00 93.50 236 GLU A CA 1
ATOM 1878 C C . GLU A 1 236 ? -27.244 13.098 40.209 1.00 93.50 236 GLU A C 1
ATOM 1880 O O . GLU A 1 236 ? -28.310 13.539 39.799 1.00 93.50 236 GLU A O 1
ATOM 1885 N N . SER A 1 237 ? -27.021 12.938 41.518 1.00 94.31 237 SER A N 1
ATOM 1886 C CA . SER A 1 237 ? -28.043 13.181 42.553 1.00 94.31 237 SER A CA 1
ATOM 1887 C C . SER A 1 237 ? -28.359 14.660 42.813 1.00 94.31 237 SER A C 1
ATOM 1889 O O . SER A 1 237 ? -29.300 14.970 43.543 1.00 94.31 237 SER A O 1
ATOM 1891 N N . LYS A 1 238 ? -27.553 15.582 42.271 1.00 95.12 238 LYS A N 1
ATOM 1892 C CA . LYS A 1 238 ? -27.641 17.030 42.529 1.00 95.12 238 LYS A CA 1
ATOM 1893 C C . LYS A 1 238 ? -28.078 17.836 41.312 1.00 95.12 238 LYS A C 1
ATOM 1895 O O . LYS A 1 238 ? -28.358 19.022 41.462 1.00 95.12 238 LYS A O 1
ATOM 1900 N N . LEU A 1 239 ? -28.084 17.226 40.132 1.00 93.88 239 LEU A N 1
ATOM 1901 C CA . LEU A 1 239 ? -28.405 17.882 38.874 1.00 93.88 239 LEU A CA 1
ATOM 1902 C C . LEU A 1 239 ? -29.652 17.235 38.284 1.00 93.88 239 LEU A C 1
ATOM 1904 O O . LEU A 1 239 ? -29.634 16.060 37.928 1.00 93.88 239 LEU A O 1
ATOM 1908 N N . ASP A 1 240 ? -30.723 18.014 38.157 1.00 94.38 240 ASP A N 1
ATOM 1909 C CA . ASP A 1 240 ? -31.845 17.631 37.306 1.00 94.38 240 ASP A CA 1
ATOM 1910 C C . ASP A 1 240 ? -31.435 17.671 35.823 1.00 94.38 240 ASP A C 1
ATOM 1912 O O . ASP A 1 240 ? -30.463 18.335 35.448 1.00 94.38 240 ASP A O 1
ATOM 1916 N N . GLU A 1 241 ? -32.198 16.994 34.966 1.00 91.62 241 GLU A N 1
ATOM 1917 C CA . GLU A 1 241 ? -31.910 16.895 33.527 1.00 91.62 241 GLU A CA 1
ATOM 1918 C C . GLU A 1 241 ? -31.802 18.259 32.827 1.00 91.62 241 GLU A C 1
ATOM 1920 O O . GLU A 1 241 ? -30.928 18.475 31.984 1.00 91.62 241 GLU A O 1
ATOM 1925 N N . GLY A 1 242 ? -32.623 19.236 33.226 1.00 93.56 242 GLY A N 1
ATOM 1926 C CA . GLY A 1 242 ? -32.553 20.589 32.678 1.00 93.56 242 GLY A CA 1
ATOM 1927 C C . GLY A 1 242 ? -31.248 21.298 33.043 1.00 93.56 242 GLY A C 1
ATOM 1928 O O . GLY A 1 242 ? -30.668 22.008 32.216 1.00 93.56 242 GLY A O 1
ATOM 1929 N N . SER A 1 243 ? -30.762 21.092 34.267 1.00 94.50 243 SER A N 1
ATOM 1930 C CA . SER A 1 243 ? -29.467 21.607 34.719 1.00 94.50 243 SER A CA 1
ATOM 1931 C C . SER A 1 243 ? -28.295 20.907 34.029 1.00 94.50 243 SER A C 1
ATOM 1933 O O . SER A 1 243 ? -27.369 21.595 33.597 1.00 94.50 243 SER A O 1
ATOM 1935 N N . LYS A 1 244 ? -28.344 19.575 33.858 1.00 93.69 244 LYS A N 1
ATOM 1936 C CA . LYS A 1 244 ? -27.315 18.817 33.122 1.00 93.69 244 LYS A CA 1
ATOM 1937 C C . LYS A 1 244 ? -27.153 19.355 31.704 1.00 93.69 244 LYS A C 1
ATOM 1939 O O . LYS A 1 244 ? -26.043 19.719 31.323 1.00 93.69 244 LYS A O 1
ATOM 1944 N N . LYS A 1 245 ? -28.262 19.516 30.974 1.00 94.25 245 LYS A N 1
ATOM 1945 C CA . LYS A 1 245 ? -28.249 20.028 29.598 1.00 94.25 245 LYS A CA 1
ATOM 1946 C C . LYS A 1 245 ? -27.680 21.444 29.499 1.00 94.25 245 LYS A C 1
ATOM 1948 O O . LYS A 1 245 ? -26.876 21.720 28.619 1.00 94.25 245 LYS A O 1
ATOM 1953 N N . LYS A 1 246 ? -28.036 22.343 30.425 1.00 94.12 246 LYS A N 1
ATOM 1954 C CA . LYS A 1 246 ? -27.491 23.715 30.447 1.00 94.12 246 LYS A CA 1
ATOM 1955 C C . LYS A 1 246 ? -25.992 23.754 30.731 1.00 94.12 246 LYS A C 1
ATOM 1957 O O . LYS A 1 246 ? -25.279 24.531 30.104 1.00 94.12 246 LYS A O 1
ATOM 1962 N N . ILE A 1 247 ? -25.524 22.946 31.684 1.00 94.00 247 ILE A N 1
ATOM 1963 C CA . ILE A 1 247 ? -24.094 22.847 32.001 1.00 94.00 247 ILE A CA 1
ATOM 1964 C C . ILE A 1 247 ? -23.345 22.258 30.807 1.00 94.00 247 ILE A C 1
ATOM 1966 O O . ILE A 1 247 ? -22.302 22.781 30.430 1.00 94.00 247 ILE A O 1
ATOM 1970 N N . TYR A 1 248 ? -23.891 21.208 30.197 1.00 94.88 248 TYR A N 1
ATOM 1971 C CA . TYR A 1 248 ? -23.305 20.585 29.022 1.00 94.88 248 TYR A CA 1
ATOM 1972 C C . TYR A 1 248 ? -23.198 21.558 27.846 1.00 94.88 248 TYR A C 1
ATOM 1974 O O . TYR A 1 248 ? -22.110 21.722 27.313 1.00 94.88 248 TYR A O 1
ATOM 1982 N N . GLU A 1 249 ? -24.265 22.284 27.511 1.00 92.50 249 GLU A N 1
ATOM 1983 C CA . GLU A 1 249 ? -24.246 23.312 26.460 1.00 92.50 249 GLU A CA 1
ATOM 1984 C C . GLU A 1 249 ? -23.204 24.406 26.731 1.00 92.50 249 GLU A C 1
ATOM 1986 O O . GLU A 1 249 ? -22.470 24.814 25.831 1.00 92.50 249 GLU A O 1
ATOM 1991 N N . PHE A 1 250 ? -23.070 24.841 27.988 1.00 92.56 250 PHE A N 1
ATOM 1992 C CA . PHE A 1 250 ? -22.015 25.776 28.381 1.00 92.56 250 PHE A CA 1
ATOM 1993 C C . PHE A 1 250 ? -20.609 25.193 28.153 1.00 92.56 250 PHE A C 1
ATOM 1995 O O . PHE A 1 250 ? -19.740 25.867 27.599 1.00 92.56 250 PHE A O 1
ATOM 2002 N N . LEU A 1 251 ? -20.376 23.934 28.538 1.00 90.94 251 LEU A N 1
ATOM 2003 C CA . LEU A 1 251 ? -19.093 23.260 28.321 1.00 90.94 251 LEU A CA 1
ATOM 2004 C C . LEU A 1 251 ? -18.805 23.057 26.823 1.00 90.94 251 LEU A C 1
ATOM 2006 O O . LEU A 1 251 ? -17.718 23.387 26.352 1.00 90.94 251 LEU A O 1
ATOM 2010 N N . ARG A 1 252 ? -19.785 22.550 26.075 1.00 88.56 252 ARG A N 1
ATOM 2011 C CA . ARG A 1 252 ? -19.704 22.238 24.645 1.00 88.56 252 ARG A CA 1
ATOM 2012 C C . ARG A 1 252 ? -19.466 23.483 23.798 1.00 88.56 252 ARG A C 1
ATOM 2014 O O . ARG A 1 252 ? -18.655 23.438 22.879 1.00 88.56 252 ARG A O 1
ATOM 2021 N N . ARG A 1 253 ? -20.151 24.591 24.094 1.00 85.62 253 ARG A N 1
ATOM 2022 C CA . ARG A 1 253 ? -20.062 25.819 23.299 1.00 85.62 253 ARG A CA 1
ATOM 2023 C C . ARG A 1 253 ? -18.991 26.763 23.818 1.00 85.62 253 ARG A C 1
ATOM 2025 O O . ARG A 1 253 ? -18.058 27.089 23.094 1.00 85.62 253 ARG A O 1
ATOM 2032 N N . ASP A 1 254 ? -19.111 27.204 25.063 1.00 83.19 254 ASP A N 1
ATOM 2033 C CA . ASP A 1 254 ? -18.340 28.350 25.542 1.00 83.19 254 ASP A CA 1
ATOM 2034 C C . ASP A 1 254 ? -16.928 27.934 25.986 1.00 83.19 254 ASP A C 1
ATOM 2036 O O . ASP A 1 254 ? -15.958 28.643 25.709 1.00 83.19 254 ASP A O 1
ATOM 2040 N N . VAL A 1 255 ? -16.776 26.757 26.607 1.00 83.31 255 VAL A N 1
ATOM 2041 C CA . VAL A 1 255 ? -15.457 26.272 27.053 1.00 83.31 255 VAL A CA 1
ATOM 2042 C C . VAL A 1 255 ? -14.625 25.733 25.888 1.00 83.31 255 VAL A C 1
ATOM 2044 O O . VAL A 1 255 ? -13.445 26.073 25.795 1.00 83.31 255 VAL A O 1
ATOM 2047 N N . MET A 1 256 ? -15.212 24.962 24.966 1.00 82.50 256 MET A N 1
ATOM 2048 C CA . MET A 1 256 ? -14.462 24.428 23.816 1.00 82.50 256 MET A CA 1
ATOM 2049 C C . MET A 1 256 ? -13.991 25.522 22.858 1.00 82.50 256 MET A C 1
ATOM 2051 O O . MET A 1 256 ? -12.842 25.490 22.417 1.00 82.50 256 MET A O 1
ATOM 2055 N N . LEU A 1 257 ? -14.834 26.524 22.574 1.00 80.25 257 LEU A N 1
ATOM 2056 C CA . LEU A 1 257 ? -14.437 27.669 21.746 1.00 80.25 257 LEU A CA 1
ATOM 2057 C C . LEU A 1 257 ? -13.298 28.467 22.392 1.00 80.25 257 LEU A C 1
ATOM 2059 O O . LEU A 1 257 ? -12.358 28.858 21.701 1.00 80.25 257 LEU A O 1
ATOM 2063 N N . ALA A 1 258 ? -13.352 28.681 23.710 1.00 79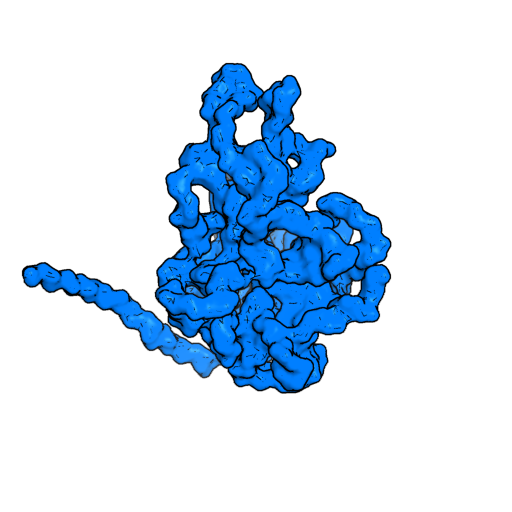.12 258 ALA A N 1
ATOM 2064 C CA . ALA A 1 258 ? -12.314 29.416 24.426 1.00 79.12 258 ALA A CA 1
ATOM 2065 C C . ALA A 1 258 ? -10.984 28.646 24.508 1.00 79.12 258 ALA A C 1
ATOM 2067 O O . ALA A 1 258 ? -9.921 29.258 24.427 1.00 79.12 258 ALA A O 1
ATOM 2068 N N . ALA A 1 259 ? -11.030 27.320 24.667 1.00 79.19 259 ALA A N 1
ATOM 2069 C CA . ALA A 1 259 ? -9.839 26.494 24.851 1.00 79.19 259 ALA A CA 1
ATOM 2070 C C . ALA A 1 259 ? -9.122 26.145 23.535 1.00 79.19 259 ALA A C 1
ATOM 2072 O O . ALA A 1 259 ? -7.894 26.072 23.519 1.00 79.19 259 ALA A O 1
ATOM 2073 N N . ALA A 1 260 ? -9.867 25.921 22.446 1.00 79.50 260 ALA A N 1
ATOM 2074 C CA . ALA A 1 260 ? -9.315 25.444 21.174 1.00 79.50 260 ALA A CA 1
ATOM 2075 C C . ALA A 1 260 ? -9.167 26.540 20.100 1.00 79.50 260 ALA A C 1
ATOM 2077 O O . ALA A 1 260 ? -8.529 26.305 19.074 1.00 79.50 260 ALA A O 1
ATOM 2078 N N . GLY A 1 261 ? -9.737 27.730 20.318 1.00 82.81 261 GLY A N 1
ATOM 2079 C CA . GLY A 1 261 ? -9.835 28.787 19.308 1.00 82.81 261 GLY A CA 1
ATOM 2080 C C . GLY A 1 261 ? -11.093 28.660 18.440 1.00 82.81 261 GLY A C 1
ATOM 2081 O O . GLY A 1 261 ? -11.818 27.664 18.499 1.00 82.81 261 GLY A O 1
ATOM 2082 N N . SER A 1 262 ? -11.376 29.687 17.630 1.00 79.75 262 SER A N 1
ATOM 2083 C CA . SER A 1 262 ? -12.667 29.830 16.941 1.00 79.75 262 SER A CA 1
ATOM 2084 C C . SER A 1 262 ? -12.962 28.718 15.935 1.00 79.75 262 SER A C 1
ATOM 2086 O O . SER A 1 262 ? -14.091 28.243 15.894 1.00 79.75 262 SER A O 1
ATOM 2088 N N . GLU A 1 263 ? -11.980 28.280 15.146 1.00 83.56 263 GLU A N 1
ATOM 2089 C CA . GLU A 1 263 ? -12.215 27.273 14.101 1.00 83.56 263 GLU A CA 1
ATOM 2090 C C . GLU A 1 263 ? -12.189 25.839 14.639 1.00 83.56 263 GLU A C 1
ATOM 2092 O O . GLU A 1 263 ? -13.131 25.073 14.419 1.00 83.56 263 GLU A O 1
ATOM 2097 N N . LYS A 1 264 ? -11.175 25.479 15.435 1.00 84.00 264 LYS A N 1
ATOM 2098 C CA . LYS A 1 264 ? -11.104 24.152 16.066 1.00 84.00 264 LYS A CA 1
ATOM 2099 C C . LYS A 1 264 ? -12.248 23.928 17.052 1.00 84.00 264 LYS A C 1
ATOM 2101 O O . LYS A 1 264 ? -12.844 22.855 17.058 1.00 84.00 264 LYS A O 1
ATOM 2106 N N . GLY A 1 265 ? -12.624 24.946 17.826 1.00 86.56 265 GLY A N 1
ATOM 2107 C CA . GLY A 1 265 ? -13.758 24.862 18.742 1.00 86.56 265 GLY A CA 1
ATOM 2108 C C . GLY A 1 265 ? -15.089 24.619 18.022 1.00 86.56 265 GLY A C 1
ATOM 2109 O O . GLY A 1 265 ? -15.885 23.810 18.491 1.00 86.56 265 GLY A O 1
ATOM 2110 N N . LYS A 1 266 ? -15.313 25.224 16.841 1.00 86.12 266 LYS A N 1
ATOM 2111 C CA . LYS A 1 266 ? -16.485 24.918 15.994 1.00 86.12 266 LYS A CA 1
ATOM 2112 C C . LYS A 1 266 ? -16.477 23.468 15.510 1.00 86.12 266 LYS A C 1
ATOM 2114 O O . LYS A 1 266 ? -17.533 22.843 15.471 1.00 86.12 266 LYS A O 1
ATOM 2119 N N . GLN A 1 267 ? -15.314 22.940 15.127 1.00 86.19 267 GLN A N 1
ATOM 2120 C CA . GLN A 1 267 ? -15.184 21.540 14.713 1.00 86.19 267 GLN A CA 1
ATOM 2121 C C . GLN A 1 267 ? -15.510 20.592 15.872 1.00 86.19 267 GLN A C 1
ATOM 2123 O O . GLN A 1 267 ? -16.343 19.711 15.699 1.00 86.19 267 GLN A O 1
ATOM 2128 N N . ILE A 1 268 ? -14.934 20.820 17.058 1.00 88.12 268 ILE A N 1
ATOM 2129 C CA . ILE A 1 268 ? -15.206 20.019 18.264 1.00 88.12 268 ILE A CA 1
ATOM 2130 C C . ILE A 1 268 ? -16.690 20.092 18.639 1.00 88.12 268 ILE A C 1
ATOM 2132 O O . ILE A 1 268 ? -17.314 19.068 18.889 1.00 88.12 268 ILE A O 1
ATOM 2136 N N . HIS A 1 269 ? -17.287 21.286 18.614 1.00 87.69 269 HIS A N 1
ATOM 2137 C CA . HIS A 1 269 ? -18.709 21.472 18.908 1.00 87.69 269 HIS A CA 1
ATOM 2138 C C . HIS A 1 269 ? -19.610 20.606 18.019 1.00 87.69 269 HIS A C 1
ATOM 2140 O O . HIS A 1 269 ? -20.590 20.049 18.507 1.00 87.69 269 HIS A O 1
ATOM 2146 N N . LYS A 1 270 ? -19.289 20.507 16.721 1.00 86.88 270 LYS A N 1
ATOM 2147 C CA . LYS A 1 270 ? -20.039 19.687 15.757 1.00 86.88 270 LYS A CA 1
ATOM 2148 C C . LYS A 1 270 ? -19.879 18.181 15.982 1.00 86.88 270 LYS A C 1
ATOM 2150 O O . LYS A 1 270 ? -20.745 17.442 15.542 1.00 86.88 270 LYS A O 1
ATOM 2155 N N . MET A 1 271 ? -18.791 17.742 16.614 1.00 86.31 271 MET A N 1
ATOM 2156 C CA . MET A 1 271 ? -18.539 16.321 16.897 1.00 86.31 271 MET A CA 1
ATOM 2157 C C . MET A 1 271 ? -19.264 15.836 18.146 1.00 86.31 271 MET A C 1
ATOM 2159 O O . MET A 1 271 ? -19.596 14.664 18.244 1.00 86.31 271 MET A O 1
ATOM 2163 N N . LEU A 1 272 ? -19.479 16.724 19.114 1.00 90.62 272 LEU A N 1
ATOM 2164 C CA . LEU A 1 272 ? -20.135 16.375 20.365 1.00 90.62 272 LEU A CA 1
ATOM 2165 C C . LEU A 1 272 ? -21.664 16.293 20.177 1.00 90.62 272 LEU A C 1
ATOM 2167 O O . LEU A 1 272 ? -22.227 17.178 19.515 1.00 90.62 272 LEU A O 1
ATOM 2171 N N . PRO A 1 273 ? -22.339 15.296 20.786 1.00 91.94 273 PRO A N 1
ATOM 2172 C CA . PRO A 1 273 ? -23.778 15.094 20.667 1.00 91.94 273 PRO A CA 1
ATOM 2173 C C . PRO A 1 273 ? -24.546 16.247 21.307 1.00 91.94 273 PRO A C 1
ATOM 2175 O O . PRO A 1 273 ? -23.992 17.038 22.076 1.00 91.94 273 PRO A O 1
ATOM 2178 N N . ASP A 1 274 ? -25.840 16.337 21.016 1.00 92.25 274 ASP A N 1
ATOM 2179 C CA . ASP A 1 274 ? -26.720 17.327 21.645 1.00 92.25 274 ASP A CA 1
ATOM 2180 C C . ASP A 1 274 ? -27.154 16.915 23.064 1.00 92.25 274 ASP A C 1
ATOM 2182 O O . ASP A 1 274 ? -27.530 17.777 23.869 1.00 92.25 274 ASP A O 1
ATOM 2186 N N . ASP A 1 275 ? -27.093 15.619 23.387 1.00 92.50 275 ASP A N 1
ATOM 2187 C CA . ASP A 1 275 ? -27.422 15.071 24.703 1.00 92.50 275 ASP A CA 1
ATOM 2188 C C . ASP A 1 275 ? -26.153 14.603 25.447 1.00 92.50 275 ASP A C 1
ATOM 2190 O O . ASP A 1 275 ? -25.382 13.807 24.909 1.00 92.50 275 ASP A O 1
ATOM 2194 N N . PRO A 1 276 ? -25.902 15.054 26.696 1.00 93.31 276 PRO A N 1
ATOM 2195 C CA . PRO A 1 276 ? -24.764 14.575 27.480 1.00 93.31 276 PRO A CA 1
ATOM 2196 C C . PRO A 1 276 ? -24.793 13.068 27.788 1.00 93.31 276 PRO A C 1
ATOM 2198 O O . PRO A 1 276 ? -23.747 12.523 28.140 1.00 93.31 276 PRO A O 1
ATOM 2201 N N . ALA A 1 277 ? -25.944 12.391 27.701 1.00 91.88 277 ALA A N 1
ATOM 2202 C CA . ALA A 1 277 ? -26.034 10.943 27.898 1.00 91.88 277 ALA A CA 1
ATOM 2203 C C . ALA A 1 277 ? -25.325 10.151 26.783 1.00 91.88 277 ALA A C 1
ATOM 2205 O O . ALA A 1 277 ? -24.737 9.109 27.065 1.00 91.88 277 ALA A O 1
ATOM 2206 N N . GLU A 1 278 ? -25.305 10.692 25.563 1.00 94.12 278 GLU A N 1
ATOM 2207 C CA . GLU A 1 278 ? -24.699 10.089 24.363 1.00 94.12 278 GLU A CA 1
ATOM 2208 C C . GLU A 1 278 ? -23.168 10.270 24.322 1.00 94.12 278 GLU A C 1
ATOM 2210 O O . GLU A 1 278 ? -22.479 9.744 23.454 1.00 94.12 278 GLU A O 1
ATOM 2215 N N . LEU A 1 279 ? -22.580 11.004 25.276 1.00 92.56 279 LEU A N 1
ATOM 2216 C CA . LEU A 1 279 ? -21.121 11.158 25.360 1.00 92.56 279 LEU A CA 1
ATOM 2217 C C . LEU A 1 279 ? -20.398 9.825 25.569 1.00 92.56 279 LEU A C 1
ATOM 2219 O O . LEU A 1 279 ? -19.240 9.686 25.177 1.00 92.56 279 LEU A O 1
ATOM 2223 N N . LYS A 1 280 ? -21.062 8.873 26.231 1.00 92.62 280 LYS A N 1
ATOM 2224 C CA . LYS A 1 280 ? -20.516 7.534 26.452 1.00 92.62 280 LYS A CA 1
ATOM 2225 C C . LYS A 1 280 ? -20.395 6.778 25.132 1.00 92.62 280 LYS A C 1
ATOM 2227 O O . LYS A 1 280 ? -19.375 6.131 24.926 1.00 92.62 280 LYS A O 1
ATOM 2232 N N . ASP A 1 281 ? -21.371 6.955 24.249 1.00 89.31 281 ASP A N 1
ATOM 2233 C CA . ASP A 1 281 ? -21.432 6.301 22.945 1.00 89.31 281 ASP A CA 1
ATOM 2234 C C . ASP A 1 281 ? -20.225 6.713 22.091 1.00 89.31 281 ASP A C 1
ATOM 2236 O O . ASP A 1 281 ? -19.567 5.853 21.527 1.00 89.31 281 ASP A O 1
ATOM 2240 N N . ILE A 1 282 ? -19.804 7.990 22.128 1.00 87.56 282 ILE A N 1
ATOM 2241 C CA . ILE A 1 282 ? -18.566 8.425 21.447 1.00 87.56 282 ILE A CA 1
ATOM 2242 C C . ILE A 1 282 ? -17.341 7.625 21.906 1.00 87.56 282 ILE A C 1
ATOM 2244 O O . ILE A 1 282 ? -16.509 7.256 21.082 1.00 87.56 282 ILE A O 1
ATOM 2248 N N . LEU A 1 283 ? -17.180 7.394 23.212 1.00 86.12 283 LEU A N 1
ATOM 2249 C CA . LEU A 1 283 ? -16.026 6.645 23.721 1.00 86.12 283 LEU A CA 1
ATOM 2250 C C . LEU A 1 283 ? -16.139 5.148 23.410 1.00 86.12 283 LEU A C 1
ATOM 2252 O O . LEU A 1 283 ? -15.125 4.513 23.131 1.00 86.12 283 LEU A O 1
ATOM 2256 N N . GLU A 1 284 ? -17.353 4.597 23.456 1.00 82.56 284 GLU A N 1
ATOM 2257 C CA . GLU A 1 284 ? -17.632 3.198 23.111 1.00 82.56 284 GLU A CA 1
ATOM 2258 C C . GLU A 1 284 ? -17.429 2.922 21.613 1.00 82.56 284 GLU A C 1
ATOM 2260 O O . GLU A 1 284 ? -16.920 1.861 21.260 1.00 82.56 284 GLU A O 1
ATOM 2265 N N . ASP A 1 285 ? -17.695 3.911 20.759 1.00 76.88 285 ASP A N 1
ATOM 2266 C CA . ASP A 1 285 ? -17.500 3.863 19.305 1.00 76.88 285 ASP A CA 1
ATOM 2267 C C . ASP A 1 285 ? -16.039 4.118 18.872 1.00 76.88 285 ASP A C 1
ATOM 2269 O O . ASP A 1 285 ? -15.749 4.260 17.683 1.00 76.88 285 ASP A O 1
ATOM 2273 N N . GLY A 1 286 ? -15.091 4.175 19.815 1.00 74.38 286 GLY A N 1
ATOM 2274 C CA . GLY A 1 286 ? -13.661 4.347 19.525 1.00 74.38 286 GLY A CA 1
ATOM 2275 C C . GLY A 1 286 ? -13.147 5.790 19.604 1.00 74.38 286 GLY A C 1
ATOM 2276 O O . GLY A 1 286 ? -12.059 6.085 19.105 1.00 74.38 286 GLY A O 1
ATOM 2277 N N . GLY A 1 287 ? -13.898 6.688 20.246 1.00 84.62 287 GLY A N 1
ATOM 2278 C CA . GLY A 1 287 ? -13.514 8.072 20.526 1.00 84.62 287 GLY A CA 1
ATOM 2279 C C . GLY A 1 287 ? -13.993 9.083 19.480 1.00 84.62 287 GLY A C 1
ATOM 2280 O O . GLY A 1 287 ? -14.484 8.748 18.403 1.00 84.62 287 GLY A O 1
ATOM 2281 N N . SER A 1 288 ? -13.798 10.370 19.778 1.00 84.38 288 SER A N 1
ATOM 2282 C CA . SER A 1 288 ? -14.213 11.503 18.930 1.00 84.38 288 SER A CA 1
ATOM 2283 C C . SER A 1 288 ? -13.584 11.485 17.537 1.00 84.38 288 SER A C 1
ATOM 2285 O O . SER A 1 288 ? -14.118 12.069 16.592 1.00 84.38 288 SER A O 1
ATOM 2287 N N . PHE A 1 289 ? -12.445 10.810 17.407 1.00 78.94 289 PHE A N 1
ATOM 2288 C CA . PHE A 1 289 ? -11.794 10.561 16.135 1.00 78.94 289 PHE A CA 1
ATOM 2289 C C . PHE A 1 289 ? -12.622 9.630 15.234 1.00 78.94 289 PHE A C 1
ATOM 2291 O O . PHE A 1 289 ? -12.898 9.987 14.086 1.00 78.94 289 PHE A O 1
ATOM 2298 N N . ALA A 1 290 ? -13.072 8.485 15.759 1.00 75.56 290 ALA A N 1
ATOM 2299 C CA . ALA A 1 290 ? -13.862 7.504 15.015 1.00 75.56 290 ALA A CA 1
ATOM 2300 C C . ALA A 1 290 ? -15.214 8.082 14.567 1.00 75.56 290 ALA A C 1
ATOM 2302 O O . ALA A 1 290 ? -15.654 7.833 13.447 1.00 75.56 290 ALA A O 1
ATOM 2303 N N . SER A 1 291 ? -15.817 8.963 15.374 1.00 76.31 291 SER A N 1
ATOM 2304 C CA . SER A 1 291 ? -17.047 9.675 14.999 1.00 76.31 291 SER A CA 1
ATOM 2305 C C . SER A 1 291 ? -16.885 10.578 13.767 1.00 76.31 291 SER A C 1
ATOM 2307 O O . SER A 1 291 ? -17.862 10.848 13.072 1.00 76.31 291 SER A O 1
ATOM 2309 N N . LYS A 1 292 ? -15.671 11.074 13.483 1.00 74.62 292 LYS A N 1
ATOM 2310 C CA . LYS A 1 292 ? -15.405 11.937 12.318 1.00 74.62 292 LYS A CA 1
ATOM 2311 C C . LYS A 1 292 ? -14.931 11.164 11.091 1.00 74.62 292 LYS A C 1
ATOM 2313 O O . LYS A 1 292 ? -15.095 11.652 9.976 1.00 74.62 292 LYS A O 1
ATOM 2318 N N . ALA A 1 293 ? -14.361 9.983 11.289 1.00 75.75 293 ALA A N 1
ATOM 2319 C CA . ALA A 1 293 ? -14.005 9.068 10.216 1.00 75.75 293 ALA A CA 1
ATOM 2320 C C . ALA A 1 293 ? -14.787 7.757 10.390 1.00 75.75 293 ALA A C 1
ATOM 2322 O O . ALA A 1 293 ? -14.199 6.757 10.821 1.00 75.75 293 ALA A O 1
ATOM 2323 N N . PRO A 1 294 ? -16.110 7.753 10.104 1.00 75.94 294 PRO A N 1
ATOM 2324 C CA . PRO A 1 294 ? -16.921 6.549 10.213 1.00 75.94 294 PRO A CA 1
ATOM 2325 C C . PRO A 1 294 ? -16.290 5.422 9.396 1.00 75.94 294 PRO A C 1
ATOM 2327 O O . PRO A 1 294 ? -15.976 5.592 8.222 1.00 75.94 294 PRO A O 1
ATOM 2330 N N . GLY A 1 295 ? -16.078 4.270 10.026 1.00 83.88 295 GLY A N 1
ATOM 2331 C CA . GLY A 1 295 ? -15.447 3.120 9.382 1.00 83.88 295 GLY A CA 1
ATOM 2332 C C . GLY A 1 295 ? -13.920 3.071 9.454 1.00 83.88 295 GLY A C 1
ATOM 2333 O O . GLY A 1 295 ? -13.360 2.075 9.007 1.00 83.88 295 GLY A O 1
ATOM 2334 N N . SER A 1 296 ? -13.250 4.069 10.048 1.00 87.94 296 SER A N 1
ATOM 2335 C CA . SER A 1 296 ? -11.815 3.982 10.408 1.00 87.94 296 SER A CA 1
ATOM 2336 C C . SER A 1 296 ? -11.568 2.966 11.526 1.00 87.94 296 SER A C 1
ATOM 2338 O O . SER A 1 296 ? -10.444 2.519 11.744 1.00 87.94 296 SER A O 1
ATOM 2340 N N . VAL A 1 297 ? -12.640 2.586 12.221 1.00 90.62 297 VAL A N 1
ATOM 2341 C CA . VAL A 1 297 ? -12.728 1.427 13.102 1.00 90.62 297 VAL A CA 1
ATOM 2342 C C . VAL A 1 297 ? -13.945 0.606 12.669 1.00 90.62 297 VAL A C 1
ATOM 2344 O O . VAL A 1 297 ? -15.039 1.144 12.487 1.00 90.62 297 VAL A O 1
ATOM 2347 N N . ARG A 1 298 ? -13.751 -0.696 12.469 1.00 92.44 298 ARG A N 1
ATOM 2348 C CA . ARG A 1 298 ? -14.780 -1.688 12.131 1.00 92.44 298 ARG A CA 1
ATOM 2349 C C . ARG A 1 298 ? -14.811 -2.761 13.212 1.00 92.44 298 ARG A C 1
ATOM 2351 O O . ARG A 1 298 ? -13.778 -3.069 13.795 1.00 92.44 298 ARG A O 1
ATOM 2358 N N . SER A 1 299 ? -15.973 -3.359 13.476 1.00 93.62 299 SER A N 1
ATOM 2359 C CA . SER A 1 299 ? -16.002 -4.527 14.362 1.00 93.62 299 SER A CA 1
ATOM 2360 C C . SER A 1 299 ? -15.318 -5.719 13.688 1.00 93.62 299 SER A C 1
ATOM 2362 O O . SER A 1 299 ? -15.272 -5.812 12.458 1.00 93.62 299 SER A O 1
ATOM 2364 N N . ILE A 1 300 ? -14.808 -6.649 14.491 1.00 95.38 300 ILE A N 1
ATOM 2365 C CA . ILE A 1 300 ? -14.140 -7.845 13.970 1.00 95.38 300 ILE A CA 1
ATOM 2366 C C . ILE A 1 300 ? -15.122 -8.716 13.196 1.00 95.38 300 ILE A C 1
ATOM 2368 O O . ILE A 1 300 ? -14.791 -9.188 12.118 1.00 95.38 300 ILE A O 1
ATOM 2372 N N . GLU A 1 301 ? -16.362 -8.828 13.664 1.00 95.62 301 GLU A N 1
ATOM 2373 C CA . GLU A 1 301 ? -17.417 -9.567 12.968 1.00 95.62 301 GLU A CA 1
ATOM 2374 C C . GLU A 1 301 ? -17.721 -8.955 11.594 1.00 95.62 301 GLU A C 1
ATOM 2376 O O . GLU A 1 301 ? -18.017 -9.672 10.639 1.00 95.62 301 GLU A O 1
ATOM 2381 N N . TRP A 1 302 ? -17.639 -7.624 11.471 1.00 95.38 302 TRP A N 1
ATOM 2382 C CA . TRP A 1 302 ? -17.800 -6.959 10.182 1.00 95.38 302 TRP A CA 1
ATOM 2383 C C . TRP A 1 302 ? -16.629 -7.277 9.248 1.00 95.38 302 TRP A C 1
ATOM 2385 O O . TRP A 1 302 ? -16.866 -7.579 8.080 1.00 95.38 302 TRP A O 1
ATOM 2395 N N . LEU A 1 303 ? -15.390 -7.248 9.751 1.00 96.50 303 LEU A N 1
ATOM 2396 C CA . LEU A 1 303 ? -14.191 -7.583 8.973 1.00 96.50 303 LEU A CA 1
ATOM 2397 C C . LEU A 1 303 ? -14.157 -9.058 8.560 1.00 96.50 303 LEU A C 1
ATOM 2399 O O . LEU A 1 303 ? -13.785 -9.361 7.435 1.00 96.50 303 LEU A O 1
ATOM 2403 N N . GLU A 1 304 ? -14.605 -9.975 9.412 1.00 95.06 304 GLU A N 1
ATOM 2404 C CA . GLU A 1 304 ? -14.737 -11.395 9.069 1.00 95.06 304 GLU A CA 1
ATOM 2405 C C . GLU A 1 304 ? -15.769 -11.631 7.956 1.00 95.06 304 GLU A C 1
ATOM 2407 O O . GLU A 1 304 ? -15.613 -12.545 7.148 1.00 95.06 304 GLU A O 1
ATOM 2412 N N . ALA A 1 305 ? -16.825 -10.812 7.905 1.00 95.38 305 ALA A N 1
ATOM 2413 C CA . ALA A 1 305 ? -17.894 -10.940 6.917 1.00 95.38 305 ALA A CA 1
ATOM 2414 C C . ALA A 1 305 ? -17.632 -10.187 5.599 1.00 95.38 305 ALA A C 1
ATOM 2416 O O . ALA A 1 305 ? -18.164 -10.593 4.568 1.00 95.38 305 ALA A O 1
ATOM 2417 N N . ASN A 1 306 ? -16.870 -9.087 5.630 1.00 95.75 306 ASN A N 1
ATOM 2418 C CA . ASN A 1 306 ? -16.705 -8.161 4.496 1.00 95.75 306 ASN A CA 1
ATOM 2419 C C . ASN A 1 306 ? -15.240 -7.903 4.112 1.00 95.75 306 ASN A C 1
ATOM 2421 O O . ASN A 1 306 ? -14.982 -7.168 3.165 1.00 95.75 306 ASN A O 1
ATOM 2425 N N . GLY A 1 307 ? -14.285 -8.420 4.879 1.00 96.19 307 GLY A N 1
ATOM 2426 C CA . GLY A 1 307 ? -12.859 -8.275 4.624 1.00 96.19 307 GLY A CA 1
ATOM 2427 C C . GLY A 1 307 ? -12.238 -9.560 4.084 1.00 96.19 307 GLY A C 1
ATOM 2428 O O . GLY A 1 307 ? -12.763 -10.661 4.245 1.00 96.19 307 GLY A O 1
ATOM 2429 N N . LEU A 1 308 ? -11.071 -9.418 3.466 1.00 96.62 308 LEU A N 1
ATOM 2430 C CA . LEU A 1 308 ? -10.252 -10.514 2.963 1.00 96.62 308 LEU A CA 1
ATOM 2431 C C . LEU A 1 308 ? -9.004 -10.649 3.833 1.00 96.62 308 LEU A C 1
ATOM 2433 O O . LEU A 1 308 ? -8.274 -9.682 4.042 1.00 96.62 308 LEU A O 1
ATOM 2437 N N . CYS A 1 309 ? -8.745 -11.850 4.345 1.00 96.81 309 CYS A N 1
ATOM 2438 C CA . CYS A 1 309 ? -7.606 -12.065 5.230 1.00 96.81 309 CYS A CA 1
ATOM 2439 C C . CYS A 1 309 ? -6.263 -11.960 4.486 1.00 96.81 309 CYS A C 1
ATOM 2441 O O . CYS A 1 309 ? -6.061 -12.649 3.485 1.00 96.81 309 CYS A O 1
ATOM 2443 N N . MET A 1 310 ? -5.338 -11.137 4.989 1.00 96.12 310 MET A N 1
ATOM 2444 C CA . MET A 1 31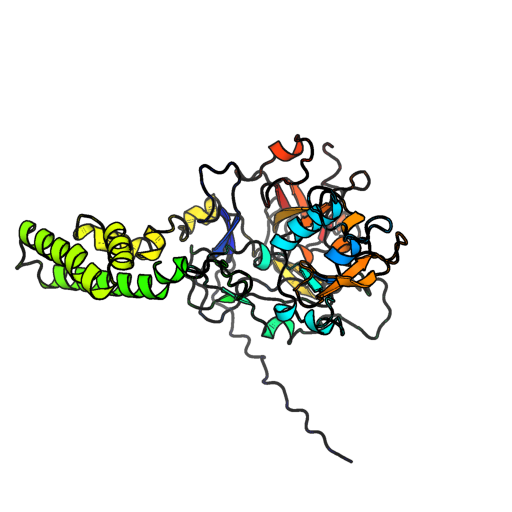0 ? -4.061 -10.826 4.328 1.00 96.12 310 MET A CA 1
ATOM 2445 C C . MET A 1 310 ? -2.854 -11.597 4.875 1.00 96.12 310 MET A C 1
ATOM 2447 O O . MET A 1 310 ? -1.814 -11.618 4.225 1.00 96.12 310 MET A O 1
ATOM 2451 N N . ASP A 1 311 ? -2.957 -12.230 6.046 1.00 95.56 311 ASP A N 1
ATOM 2452 C CA . ASP A 1 311 ? -1.814 -12.832 6.752 1.00 95.56 311 ASP A CA 1
ATOM 2453 C C . ASP A 1 311 ? -1.836 -14.371 6.775 1.00 95.56 311 ASP A C 1
ATOM 2455 O O . ASP A 1 311 ? -1.220 -15.006 7.632 1.00 95.56 311 ASP A O 1
ATOM 2459 N N . ASN A 1 312 ? -2.513 -14.987 5.802 1.00 97.12 312 ASN A N 1
ATOM 2460 C CA . ASN A 1 312 ? -2.512 -16.439 5.576 1.00 97.12 312 ASN A CA 1
ATOM 2461 C C . ASN A 1 312 ? -1.136 -16.987 5.157 1.00 97.12 312 ASN A C 1
ATOM 2463 O O . ASN A 1 312 ? -0.893 -18.192 5.248 1.00 97.12 312 ASN A O 1
ATOM 2467 N N . ILE A 1 313 ? -0.238 -16.119 4.685 1.00 96.94 313 ILE A N 1
ATOM 2468 C CA . ILE A 1 313 ? 1.116 -16.462 4.253 1.00 96.94 313 ILE A CA 1
ATOM 2469 C C . ILE A 1 313 ? 2.148 -15.480 4.814 1.00 96.94 313 ILE A C 1
ATOM 2471 O O . ILE A 1 313 ? 1.847 -14.315 5.056 1.00 96.94 313 ILE A O 1
ATOM 2475 N N . LYS A 1 314 ? 3.383 -15.957 4.983 1.00 95.38 314 LYS A N 1
ATOM 2476 C CA . LYS A 1 314 ? 4.554 -15.179 5.411 1.00 95.38 314 LYS A CA 1
ATOM 2477 C C . LYS A 1 314 ? 5.761 -15.445 4.507 1.00 95.38 314 LYS A C 1
ATOM 2479 O O . LYS A 1 314 ? 5.866 -16.546 3.961 1.00 95.38 314 LYS A O 1
ATOM 2484 N N . PRO A 1 315 ? 6.690 -14.493 4.349 1.00 93.62 315 PRO A N 1
ATOM 2485 C CA . PRO A 1 315 ? 7.913 -14.719 3.594 1.00 93.62 315 PRO A CA 1
ATOM 2486 C C . PRO A 1 315 ? 8.863 -15.666 4.343 1.00 93.62 315 PRO A C 1
ATOM 2488 O O . PRO A 1 315 ? 8.898 -15.709 5.573 1.00 93.62 315 PRO A O 1
ATOM 2491 N N . GLY A 1 316 ? 9.675 -16.408 3.595 1.00 91.88 316 GLY A N 1
ATOM 2492 C CA . GLY A 1 316 ? 10.700 -17.308 4.123 1.00 91.88 316 GLY A CA 1
ATOM 2493 C C . GLY A 1 316 ? 11.739 -17.704 3.066 1.00 91.88 316 GLY A C 1
ATOM 2494 O O . GLY A 1 316 ? 11.577 -17.370 1.891 1.00 91.88 316 GLY A O 1
ATOM 2495 N N . PRO A 1 317 ? 12.809 -18.428 3.440 1.00 90.31 317 PRO A N 1
ATOM 2496 C CA . PRO A 1 317 ? 13.760 -18.997 2.483 1.00 90.31 317 PRO A CA 1
ATOM 2497 C C . PRO A 1 317 ? 13.056 -20.038 1.607 1.00 90.31 317 PRO A C 1
ATOM 2499 O O . PRO A 1 317 ? 12.506 -20.999 2.143 1.00 90.31 317 PRO A O 1
ATOM 2502 N N . SER A 1 318 ? 13.079 -19.894 0.279 1.00 90.88 318 SER A N 1
ATOM 2503 C CA . SER A 1 318 ? 12.396 -20.851 -0.602 1.00 90.88 318 SER A CA 1
ATOM 2504 C C . SER A 1 318 ? 13.009 -22.251 -0.496 1.00 90.88 318 SER A C 1
ATOM 2506 O O . SER A 1 318 ? 14.224 -22.413 -0.354 1.00 90.88 318 SER A O 1
ATOM 2508 N N . THR A 1 319 ? 12.165 -23.280 -0.630 1.00 90.00 319 THR A N 1
ATOM 2509 C CA . THR A 1 319 ? 12.617 -24.672 -0.800 1.00 90.00 319 THR A CA 1
ATOM 2510 C C . THR A 1 319 ? 12.996 -24.987 -2.249 1.00 90.00 319 THR A C 1
ATOM 2512 O O . THR A 1 319 ? 13.521 -26.066 -2.538 1.00 90.00 319 THR A O 1
ATOM 2515 N N . ILE A 1 320 ? 12.707 -24.074 -3.181 1.00 87.81 320 ILE A N 1
ATOM 2516 C CA . ILE A 1 320 ? 13.043 -24.201 -4.595 1.00 87.81 320 ILE A CA 1
ATOM 2517 C C . ILE A 1 320 ? 14.480 -23.697 -4.798 1.00 87.81 320 ILE A C 1
ATOM 2519 O O . ILE A 1 320 ? 14.780 -22.549 -4.465 1.00 87.81 320 ILE A O 1
ATOM 2523 N N . PRO A 1 321 ? 15.382 -24.519 -5.366 1.00 87.06 321 PRO A N 1
ATOM 2524 C CA . PRO A 1 321 ? 16.751 -24.094 -5.627 1.00 87.06 321 PRO A CA 1
ATOM 2525 C C . PRO A 1 321 ? 16.797 -22.809 -6.458 1.00 87.06 321 PRO A C 1
ATOM 2527 O O . PRO A 1 321 ? 16.162 -22.729 -7.508 1.00 87.06 321 PRO A O 1
ATOM 2530 N N . TYR A 1 322 ? 17.586 -21.836 -5.996 1.00 85.62 322 TYR A N 1
ATOM 2531 C CA . TYR A 1 322 ? 17.846 -20.561 -6.679 1.00 85.62 322 TYR A CA 1
ATOM 2532 C C . TYR A 1 322 ? 16.641 -19.624 -6.855 1.00 85.62 322 TYR A C 1
ATOM 2534 O O . TYR A 1 322 ? 16.767 -18.635 -7.573 1.00 85.62 322 TYR A O 1
ATOM 2542 N N . ALA A 1 323 ? 15.507 -19.901 -6.204 1.00 85.50 323 ALA A N 1
ATOM 2543 C CA . ALA A 1 323 ? 14.342 -19.012 -6.200 1.00 85.50 323 ALA A CA 1
ATOM 2544 C C . ALA A 1 323 ? 14.445 -17.885 -5.153 1.00 85.50 323 ALA A C 1
ATOM 2546 O O . ALA A 1 323 ? 13.573 -17.028 -5.074 1.00 85.50 323 ALA A O 1
ATOM 2547 N N . GLY A 1 324 ? 15.498 -17.893 -4.327 1.00 88.06 324 GLY A N 1
ATOM 2548 C CA . GLY A 1 324 ? 15.660 -16.955 -3.220 1.00 88.06 324 GLY A CA 1
ATOM 2549 C C . GLY A 1 324 ? 14.620 -17.211 -2.130 1.00 88.06 324 GLY A C 1
ATOM 2550 O O . GLY A 1 324 ? 14.792 -18.094 -1.285 1.00 88.06 324 GLY A O 1
ATOM 2551 N N . ARG A 1 325 ? 13.525 -16.452 -2.162 1.00 90.56 325 ARG A N 1
ATOM 2552 C CA . ARG A 1 325 ? 12.484 -16.423 -1.124 1.00 90.56 325 ARG A CA 1
ATOM 2553 C C . ARG A 1 325 ? 11.181 -17.041 -1.608 1.00 90.56 325 ARG A C 1
ATOM 2555 O O . ARG A 1 325 ? 10.935 -17.144 -2.803 1.00 90.56 325 ARG A O 1
ATOM 2562 N N . GLY A 1 326 ? 10.380 -17.503 -0.660 1.00 93.00 326 GLY A N 1
ATOM 2563 C CA . GLY A 1 326 ? 9.083 -18.129 -0.882 1.00 93.00 326 GLY A CA 1
ATOM 2564 C C . GLY A 1 326 ? 8.040 -17.606 0.099 1.00 93.00 326 GLY A C 1
ATOM 2565 O O . GLY A 1 326 ? 8.385 -17.056 1.144 1.00 93.00 326 GLY A O 1
ATOM 2566 N N . ALA A 1 327 ? 6.769 -17.802 -0.229 1.00 95.81 327 ALA A N 1
ATOM 2567 C CA . ALA A 1 327 ? 5.650 -17.578 0.677 1.00 95.81 327 ALA A CA 1
ATOM 2568 C C . ALA A 1 327 ? 5.247 -18.896 1.348 1.00 95.81 327 ALA A C 1
ATOM 2570 O O . ALA A 1 327 ? 5.089 -19.913 0.675 1.00 95.81 327 ALA A O 1
ATOM 2571 N N . PHE A 1 328 ? 5.052 -18.879 2.660 1.00 96.62 328 PHE A N 1
ATOM 2572 C CA . PHE A 1 328 ? 4.748 -20.051 3.476 1.00 96.62 328 PHE A CA 1
ATOM 2573 C C . PHE A 1 328 ? 3.456 -19.834 4.240 1.00 96.62 328 PHE A C 1
ATOM 2575 O O . PHE A 1 328 ? 3.264 -18.762 4.806 1.00 96.62 328 PHE A O 1
ATOM 2582 N N . ALA A 1 329 ? 2.592 -20.844 4.288 1.00 97.00 329 ALA A N 1
ATOM 2583 C CA . ALA A 1 329 ? 1.340 -20.738 5.022 1.00 97.00 329 ALA A CA 1
ATOM 2584 C C . ALA A 1 329 ? 1.595 -20.498 6.521 1.00 97.00 329 ALA A C 1
ATOM 2586 O O . ALA A 1 329 ? 2.446 -21.148 7.131 1.00 97.00 329 ALA A O 1
ATOM 2587 N N . THR A 1 330 ? 0.863 -19.561 7.116 1.00 95.75 330 THR A N 1
ATOM 2588 C CA . THR A 1 330 ? 0.905 -19.265 8.562 1.00 95.75 330 THR A CA 1
ATOM 2589 C C . THR A 1 330 ? -0.060 -20.130 9.361 1.00 95.75 330 THR A C 1
ATOM 2591 O O . THR A 1 330 ? 0.009 -20.155 10.581 1.00 95.75 330 THR A O 1
ATOM 2594 N N . ARG A 1 331 ? -0.951 -20.836 8.661 1.00 94.69 331 ARG A N 1
ATOM 2595 C CA . ARG A 1 331 ? -2.010 -21.689 9.199 1.00 94.69 331 ARG A CA 1
ATOM 2596 C C . ARG A 1 331 ? -2.413 -22.735 8.161 1.00 94.69 331 ARG A C 1
ATOM 2598 O O . ARG A 1 331 ? -2.028 -22.639 6.997 1.00 94.69 331 ARG A O 1
ATOM 2605 N N . ASP A 1 332 ? -3.210 -23.717 8.563 1.00 95.88 332 ASP A N 1
ATOM 2606 C CA . ASP A 1 332 ? -3.825 -24.660 7.623 1.00 95.88 332 ASP A CA 1
ATOM 2607 C C . ASP A 1 332 ? -4.836 -23.934 6.712 1.00 95.88 332 ASP A C 1
ATOM 2609 O O . ASP A 1 332 ? -5.780 -23.308 7.196 1.00 95.88 332 ASP A O 1
ATOM 2613 N N . ILE A 1 333 ? -4.690 -24.073 5.390 1.00 96.12 333 ILE A N 1
ATOM 2614 C CA . ILE A 1 333 ? -5.597 -23.491 4.386 1.00 96.12 333 ILE A CA 1
ATOM 2615 C C . ILE A 1 333 ? -6.280 -24.629 3.631 1.00 96.12 333 ILE A C 1
ATOM 2617 O O . ILE A 1 333 ? -5.622 -25.515 3.086 1.00 96.12 333 ILE A O 1
ATOM 2621 N N . LYS A 1 334 ? -7.613 -24.631 3.603 1.00 97.06 334 LYS A N 1
ATOM 2622 C CA . LYS A 1 334 ? -8.396 -25.666 2.916 1.00 97.06 334 LYS A CA 1
ATOM 2623 C C . LYS A 1 334 ? -8.431 -25.462 1.412 1.00 97.06 334 LYS A C 1
ATOM 2625 O O . LYS A 1 334 ? -8.384 -24.331 0.941 1.00 97.06 334 LYS A O 1
ATOM 2630 N N . GLU A 1 335 ? -8.554 -26.558 0.666 1.00 97.12 335 GLU A N 1
ATOM 2631 C CA . GLU A 1 335 ? -8.823 -26.494 -0.773 1.00 97.12 335 GLU A CA 1
ATOM 2632 C C . GLU A 1 335 ? -10.002 -25.553 -1.075 1.00 97.12 335 GLU A C 1
ATOM 2634 O O . GLU A 1 335 ? -11.056 -25.641 -0.448 1.00 97.12 335 GLU A O 1
ATOM 2639 N N . GLY A 1 336 ? -9.814 -24.653 -2.041 1.00 96.19 336 GLY A N 1
ATOM 2640 C CA . GLY A 1 336 ? -10.791 -23.640 -2.432 1.00 96.19 336 GLY A CA 1
ATOM 2641 C C . GLY A 1 336 ? -10.752 -22.353 -1.607 1.00 96.19 336 GLY A C 1
ATOM 2642 O O . GLY A 1 336 ? -11.324 -21.362 -2.052 1.00 96.19 336 GLY A O 1
ATOM 2643 N N . ASN A 1 337 ? -10.065 -22.324 -0.461 1.00 96.44 337 ASN A N 1
ATOM 2644 C CA . ASN A 1 337 ? -9.996 -21.126 0.376 1.00 96.44 337 ASN A CA 1
ATOM 2645 C C . ASN A 1 337 ? -8.931 -20.131 -0.104 1.00 96.44 337 ASN A C 1
ATOM 2647 O O . ASN A 1 337 ? -7.965 -20.487 -0.787 1.00 96.44 337 ASN A O 1
ATOM 2651 N N . LEU A 1 338 ? -9.110 -18.878 0.319 1.00 96.81 338 LEU A N 1
ATOM 2652 C CA . LEU A 1 338 ? -8.196 -17.769 0.076 1.00 96.81 338 LEU A CA 1
ATOM 2653 C C . LEU A 1 338 ? -6.818 -18.027 0.704 1.00 96.81 338 LEU A C 1
ATOM 2655 O O . LEU A 1 338 ? -6.702 -18.336 1.887 1.00 96.81 338 LEU A O 1
ATOM 2659 N N . VAL A 1 339 ? -5.777 -17.845 -0.103 1.00 97.00 339 VAL A N 1
ATOM 2660 C CA . VAL A 1 339 ? -4.364 -17.809 0.296 1.00 97.00 339 VAL A CA 1
ATOM 2661 C C . VAL A 1 339 ? -3.885 -16.366 0.406 1.00 97.00 339 VAL A C 1
ATOM 2663 O O . VAL A 1 339 ? -3.190 -16.035 1.355 1.00 97.00 339 VAL A O 1
ATOM 2666 N N . SER A 1 340 ? -4.234 -15.496 -0.544 1.00 96.50 340 SER A N 1
ATOM 2667 C CA . SER A 1 340 ? -3.874 -14.074 -0.487 1.00 96.50 340 SER A CA 1
ATOM 2668 C C . SER A 1 340 ? -4.792 -13.249 -1.397 1.00 96.50 340 SER A C 1
ATOM 2670 O O . SER A 1 340 ? -4.999 -13.657 -2.548 1.00 96.50 340 SER A O 1
ATOM 2672 N N . PRO A 1 341 ? -5.358 -12.125 -0.919 1.00 96.94 341 PRO A N 1
ATOM 2673 C CA . PRO A 1 341 ? -6.016 -11.149 -1.773 1.00 96.94 341 PRO A CA 1
ATOM 2674 C C . PRO A 1 341 ? -4.968 -10.287 -2.481 1.00 96.94 341 PRO A C 1
ATOM 2676 O O . PRO A 1 341 ? -3.978 -9.865 -1.881 1.00 96.94 341 PRO A O 1
ATOM 2679 N N . VAL A 1 342 ? -5.187 -10.013 -3.763 1.00 95.69 342 VAL A N 1
ATOM 2680 C CA . VAL A 1 342 ? -4.223 -9.333 -4.629 1.00 95.69 342 VAL A CA 1
ATOM 2681 C C . VAL A 1 342 ? -4.924 -8.230 -5.421 1.00 95.69 342 VAL A C 1
ATOM 2683 O O . VAL A 1 342 ? -5.284 -8.438 -6.584 1.00 95.69 342 VAL A O 1
ATOM 2686 N N . PRO A 1 343 ? -5.133 -7.048 -4.815 1.00 94.56 343 PRO A N 1
ATOM 2687 C CA . PRO A 1 343 ? -5.526 -5.867 -5.571 1.00 94.56 343 PRO A CA 1
ATOM 2688 C C . PRO A 1 343 ? -4.469 -5.537 -6.624 1.00 94.56 343 PRO A C 1
ATOM 2690 O O . PRO A 1 343 ? -3.292 -5.892 -6.481 1.00 94.56 343 PRO A O 1
ATOM 2693 N N . LEU A 1 344 ? -4.903 -4.897 -7.703 1.00 92.75 344 LEU A N 1
ATOM 2694 C CA . LEU A 1 344 ? -4.066 -4.659 -8.870 1.00 92.75 344 LEU A CA 1
ATOM 2695 C C . LEU A 1 344 ? -3.925 -3.168 -9.165 1.00 92.75 344 LEU A C 1
ATOM 2697 O O . LEU A 1 344 ? -4.900 -2.415 -9.152 1.00 92.75 344 LEU A O 1
ATOM 2701 N N . ILE A 1 345 ? -2.699 -2.772 -9.502 1.00 91.19 345 ILE A N 1
ATOM 2702 C CA . ILE A 1 345 ? -2.426 -1.549 -10.255 1.00 91.19 345 ILE A CA 1
ATOM 2703 C C . ILE A 1 345 ? -2.211 -1.971 -11.705 1.00 91.19 345 ILE A C 1
ATOM 2705 O O . ILE A 1 345 ? -1.382 -2.838 -11.978 1.00 91.19 345 ILE A O 1
ATOM 2709 N N . HIS A 1 346 ? -2.969 -1.396 -12.631 1.00 89.06 346 HIS A N 1
ATOM 2710 C CA . HIS A 1 346 ? -2.786 -1.642 -14.057 1.00 89.06 346 HIS A CA 1
ATOM 2711 C C . HIS A 1 346 ? -1.677 -0.743 -14.609 1.00 89.06 346 HIS A C 1
ATOM 2713 O O . HIS A 1 346 ? -1.558 0.422 -14.241 1.00 89.06 346 HIS A O 1
ATOM 2719 N N . ILE A 1 347 ? -0.884 -1.304 -15.511 1.00 91.50 347 ILE A N 1
ATOM 2720 C CA . ILE A 1 347 ? 0.074 -0.608 -16.364 1.00 91.50 347 ILE A CA 1
ATOM 2721 C C . ILE A 1 347 ? -0.384 -0.948 -17.782 1.00 91.50 347 ILE A C 1
ATOM 2723 O O . ILE A 1 347 ? -0.280 -2.102 -18.198 1.00 91.50 347 ILE A O 1
ATOM 2727 N N . SER A 1 348 ? -0.990 0.013 -18.479 1.00 90.69 348 SER A N 1
ATOM 2728 C CA . SER A 1 348 ? -1.672 -0.218 -19.764 1.00 90.69 348 SER A CA 1
ATOM 2729 C C . SER A 1 348 ? -0.726 -0.590 -20.907 1.00 90.69 348 SER A C 1
ATOM 2731 O O . SER A 1 348 ? -1.139 -1.283 -21.840 1.00 90.69 348 SER A O 1
ATOM 2733 N N . ASP A 1 349 ? 0.543 -0.200 -20.804 1.00 93.00 349 ASP A N 1
ATOM 2734 C CA . ASP A 1 349 ? 1.584 -0.545 -21.764 1.00 93.00 349 ASP A CA 1
ATOM 2735 C C . ASP A 1 349 ? 2.864 -0.986 -21.043 1.00 93.00 349 ASP A C 1
ATOM 2737 O O . ASP A 1 349 ? 3.519 -0.201 -20.363 1.00 93.00 349 ASP A O 1
ATOM 2741 N N . GLU A 1 350 ? 3.233 -2.259 -21.187 1.00 94.88 350 GLU A N 1
ATOM 2742 C CA . GLU A 1 350 ? 4.431 -2.841 -20.585 1.00 94.88 350 GLU A CA 1
ATOM 2743 C C . GLU A 1 350 ? 5.742 -2.222 -21.079 1.00 94.88 350 GLU A C 1
ATOM 2745 O O . GLU A 1 350 ? 6.764 -2.352 -20.399 1.00 94.88 350 GLU A O 1
ATOM 2750 N N . THR A 1 351 ? 5.731 -1.528 -22.222 1.00 96.00 351 THR A N 1
ATOM 2751 C CA . THR A 1 351 ? 6.926 -0.875 -22.773 1.00 96.00 351 THR A CA 1
ATOM 2752 C C . THR A 1 351 ? 7.430 0.262 -21.894 1.00 96.00 351 THR A C 1
ATOM 2754 O O . THR A 1 351 ? 8.614 0.578 -21.969 1.00 96.00 351 THR A O 1
ATOM 2757 N N . VAL A 1 352 ? 6.620 0.792 -20.964 1.00 95.50 352 VAL A N 1
ATOM 2758 C CA . VAL A 1 352 ? 7.121 1.753 -19.964 1.00 95.50 352 VAL A CA 1
ATOM 2759 C C . VAL A 1 352 ? 8.222 1.170 -19.079 1.00 95.50 352 VAL A C 1
ATOM 2761 O O . VAL A 1 352 ? 9.029 1.911 -18.516 1.00 95.50 352 VAL A O 1
ATOM 2764 N N . LEU A 1 353 ? 8.268 -0.162 -18.945 1.00 96.94 353 LEU A N 1
ATOM 2765 C CA . LEU A 1 353 ? 9.300 -0.882 -18.203 1.00 96.94 353 LEU A CA 1
ATOM 2766 C C . LEU A 1 353 ? 10.571 -1.124 -19.028 1.00 96.94 353 LEU A C 1
ATOM 2768 O O . LEU A 1 353 ? 11.514 -1.728 -18.510 1.00 96.94 353 LEU A O 1
ATOM 2772 N N . ASP A 1 354 ? 10.634 -0.686 -20.283 1.00 97.75 354 ASP A N 1
ATOM 2773 C CA . ASP A 1 354 ? 11.864 -0.750 -21.061 1.00 97.75 354 ASP A CA 1
ATOM 2774 C C . ASP A 1 354 ? 12.898 0.253 -20.548 1.00 97.75 354 ASP A C 1
ATOM 2776 O O . ASP A 1 354 ? 12.594 1.322 -20.020 1.00 97.75 354 ASP A O 1
ATOM 2780 N N . MET A 1 355 ? 14.166 -0.140 -20.652 1.00 97.50 355 MET A N 1
ATOM 2781 C CA . MET A 1 355 ? 15.291 0.716 -20.303 1.00 97.50 355 MET A CA 1
ATOM 2782 C C . MET A 1 355 ? 16.022 1.152 -21.562 1.00 97.50 355 MET A C 1
ATOM 2784 O O . MET A 1 355 ? 16.349 0.323 -22.419 1.00 97.50 355 MET A O 1
ATOM 2788 N N . HIS A 1 356 ? 16.350 2.435 -21.611 1.00 97.25 356 HIS A N 1
ATOM 2789 C CA . HIS A 1 356 ? 17.023 3.118 -22.703 1.00 97.25 356 HIS A CA 1
ATOM 2790 C C . HIS A 1 356 ? 18.282 3.836 -22.198 1.00 97.25 356 HIS A C 1
ATOM 2792 O O . HIS A 1 356 ? 18.416 4.084 -20.995 1.00 97.25 356 HIS A O 1
ATOM 2798 N N . PRO A 1 357 ? 19.236 4.168 -23.084 1.00 96.62 357 PRO A N 1
ATOM 2799 C CA . PRO A 1 357 ? 20.262 5.147 -22.766 1.00 96.62 357 PRO A CA 1
ATOM 2800 C C . PRO A 1 357 ? 19.589 6.455 -22.338 1.00 96.62 357 PRO A C 1
ATOM 2802 O O . PRO A 1 357 ? 18.679 6.937 -23.015 1.00 96.62 357 PRO A O 1
ATOM 2805 N N . VAL A 1 358 ? 20.016 6.994 -21.198 1.00 95.19 358 VAL A N 1
ATOM 2806 C CA . VAL A 1 358 ? 19.531 8.270 -20.668 1.00 95.19 358 VAL A CA 1
ATOM 2807 C C . VAL A 1 358 ? 20.687 9.247 -20.539 1.00 95.19 358 VAL A C 1
ATOM 2809 O O . VAL A 1 358 ? 21.797 8.865 -20.158 1.00 95.19 358 VAL A O 1
ATOM 2812 N N . GLU A 1 359 ? 20.412 10.515 -20.801 1.00 93.75 359 GLU A N 1
ATOM 2813 C CA . GLU A 1 359 ? 21.365 11.607 -20.652 1.00 93.75 359 GLU A CA 1
ATOM 2814 C C . GLU A 1 359 ? 20.811 12.705 -19.746 1.00 93.75 359 GLU A C 1
ATOM 2816 O O . GLU A 1 359 ? 19.602 12.902 -19.646 1.00 93.75 359 GLU A O 1
ATOM 2821 N N . SER A 1 360 ? 21.710 13.403 -19.050 1.00 92.19 360 SER A N 1
ATOM 2822 C CA . SER A 1 360 ? 21.347 14.558 -18.233 1.00 92.19 360 SER A CA 1
ATOM 2823 C C . SER A 1 360 ? 21.297 15.799 -19.118 1.00 92.19 360 SER A C 1
ATOM 2825 O O . SER A 1 360 ? 22.300 16.171 -19.732 1.00 92.19 360 SER A O 1
ATOM 2827 N N . VAL A 1 361 ? 20.137 16.443 -19.157 1.00 90.19 361 VAL A N 1
ATOM 2828 C CA . VAL A 1 361 ? 19.891 17.697 -19.867 1.00 90.19 361 VAL A CA 1
ATOM 2829 C C . VAL A 1 361 ? 19.628 18.809 -18.864 1.00 90.19 361 VAL A C 1
ATOM 2831 O O . VAL A 1 361 ? 19.012 18.590 -17.820 1.00 90.19 361 VAL A O 1
ATOM 2834 N N . SER A 1 362 ? 20.105 20.014 -19.175 1.00 87.44 362 SER A N 1
ATOM 2835 C CA . SER A 1 362 ? 19.821 21.195 -18.365 1.00 87.44 362 SER A CA 1
ATOM 2836 C C . SER A 1 362 ? 18.681 21.986 -18.990 1.00 87.44 362 SER A C 1
ATOM 2838 O O . SER A 1 362 ? 18.749 22.311 -20.174 1.00 87.44 362 SER A O 1
ATOM 2840 N N . TYR A 1 363 ? 17.659 22.304 -18.200 1.00 81.19 363 TYR A N 1
ATOM 2841 C CA . TYR A 1 363 ? 16.467 23.016 -18.658 1.00 81.19 363 TYR A CA 1
ATOM 2842 C C . TYR A 1 363 ? 16.096 24.152 -17.697 1.00 81.19 363 TYR A C 1
ATOM 2844 O O . TYR A 1 363 ? 16.616 24.244 -16.582 1.00 81.19 363 TYR A O 1
ATOM 2852 N N . ARG A 1 364 ? 15.238 25.065 -18.158 1.00 80.25 364 ARG A N 1
ATOM 2853 C CA . ARG A 1 364 ? 14.703 26.184 -17.373 1.00 80.25 364 ARG A CA 1
ATOM 2854 C C . ARG A 1 364 ? 13.205 26.288 -17.607 1.00 80.25 364 ARG A C 1
ATOM 2856 O O . ARG A 1 364 ? 12.795 26.352 -18.763 1.00 80.25 364 ARG A O 1
ATOM 2863 N N . ASN A 1 365 ? 12.429 26.353 -16.530 1.00 72.56 365 ASN A N 1
ATOM 2864 C CA . ASN A 1 365 ? 10.981 26.563 -16.606 1.00 72.56 365 ASN A CA 1
ATOM 2865 C C . ASN A 1 365 ? 10.648 28.010 -17.005 1.00 72.56 365 ASN A C 1
ATOM 2867 O O . ASN A 1 365 ? 9.796 28.239 -17.861 1.00 72.56 365 ASN A O 1
ATOM 2871 N N . ASP A 1 366 ? 11.374 28.981 -16.443 1.00 79.25 366 ASP A N 1
ATOM 2872 C CA . ASP A 1 366 ? 11.327 30.397 -16.816 1.00 79.25 366 ASP A CA 1
ATOM 2873 C C . ASP A 1 366 ? 12.742 30.904 -17.180 1.00 79.25 366 ASP A C 1
ATOM 2875 O O . ASP A 1 366 ? 13.732 30.461 -16.589 1.00 79.25 366 ASP A O 1
ATOM 2879 N N . PRO A 1 367 ? 12.894 31.835 -18.144 1.00 78.38 367 PRO A N 1
ATOM 2880 C CA . PRO A 1 367 ? 14.159 32.523 -18.407 1.00 78.38 367 PRO A CA 1
ATOM 2881 C C . PRO A 1 367 ? 14.912 33.022 -17.163 1.00 78.38 367 PRO A C 1
ATOM 2883 O O . PRO A 1 367 ? 16.152 33.017 -17.171 1.00 78.38 367 PRO A O 1
ATOM 2886 N N . ASP A 1 368 ? 14.171 33.452 -16.138 1.00 86.06 368 ASP A N 1
ATOM 2887 C CA . ASP A 1 368 ? 14.696 34.004 -14.890 1.00 86.06 368 ASP A CA 1
ATOM 2888 C C . ASP A 1 368 ? 15.007 32.935 -13.819 1.00 86.06 368 ASP A C 1
ATOM 2890 O O . ASP A 1 368 ? 15.669 33.256 -12.826 1.00 86.06 368 ASP A O 1
ATOM 2894 N N . ASP A 1 369 ? 14.602 31.677 -14.027 1.00 83.38 369 ASP A N 1
ATOM 2895 C CA . ASP A 1 369 ? 14.852 30.576 -13.094 1.00 83.38 369 ASP A CA 1
ATOM 2896 C C . ASP A 1 369 ? 16.283 30.022 -13.202 1.00 83.38 369 ASP A C 1
ATOM 2898 O O . ASP A 1 369 ? 16.973 30.113 -14.231 1.00 83.38 369 ASP A O 1
ATOM 2902 N N . GLU A 1 370 ? 16.752 29.424 -12.103 1.00 85.69 370 GLU A N 1
ATOM 2903 C CA . GLU A 1 370 ? 17.991 28.652 -12.117 1.00 85.69 370 GLU A CA 1
ATOM 2904 C C . GLU A 1 370 ? 17.825 27.420 -13.014 1.00 85.69 370 GLU A C 1
ATOM 2906 O O . GLU A 1 370 ? 16.765 26.805 -13.073 1.00 85.69 370 GLU A O 1
ATOM 2911 N N . ALA A 1 371 ? 18.882 27.076 -13.754 1.00 83.75 371 ALA A N 1
ATOM 2912 C CA . ALA A 1 371 ? 18.837 25.915 -14.629 1.00 83.75 371 ALA A CA 1
ATOM 2913 C C . ALA A 1 371 ? 18.821 24.634 -13.791 1.00 83.75 371 ALA A C 1
ATOM 2915 O O . ALA A 1 371 ? 19.733 24.395 -12.997 1.00 83.75 371 ALA A O 1
ATOM 2916 N N . GLU A 1 372 ? 17.806 23.810 -14.008 1.00 84.19 372 GLU A N 1
ATOM 2917 C CA . GLU A 1 372 ? 17.668 22.498 -13.394 1.00 84.19 372 GLU A CA 1
ATOM 2918 C C . GLU A 1 372 ? 18.294 21.438 -14.304 1.00 84.19 372 GLU A C 1
ATOM 2920 O O . GLU A 1 372 ? 18.630 21.703 -15.463 1.00 84.19 372 GLU A O 1
ATOM 2925 N N . SER A 1 373 ? 18.540 20.247 -13.762 1.00 86.12 373 SER A N 1
ATOM 2926 C CA . SER A 1 373 ? 19.043 19.099 -14.522 1.00 86.12 373 SER A CA 1
ATOM 2927 C C . SER A 1 373 ? 18.094 17.923 -14.350 1.00 86.12 373 SER A C 1
ATOM 2929 O O . SER A 1 373 ? 17.758 17.560 -13.223 1.00 86.12 373 SER A O 1
ATOM 2931 N N . LEU A 1 374 ? 17.687 17.327 -15.467 1.00 88.88 374 LEU A N 1
ATOM 2932 C CA . LEU A 1 374 ? 16.821 16.152 -15.524 1.00 88.88 374 LEU A CA 1
ATOM 2933 C C . LEU A 1 374 ? 17.452 15.111 -16.446 1.00 88.88 374 LEU A C 1
ATOM 2935 O O . LEU A 1 374 ? 18.180 15.456 -17.373 1.00 88.88 374 LEU A O 1
ATOM 2939 N N . PHE A 1 375 ? 17.181 13.833 -16.194 1.00 92.75 375 PHE A N 1
ATOM 2940 C CA . PHE A 1 375 ? 17.528 12.776 -17.137 1.00 92.75 375 PHE A CA 1
ATOM 2941 C C . PHE A 1 375 ? 16.394 12.554 -18.137 1.00 92.75 375 PHE A C 1
ATOM 2943 O O . PHE A 1 375 ? 15.239 12.443 -17.735 1.00 92.75 375 PHE A O 1
ATOM 2950 N N . VAL A 1 376 ? 16.734 12.427 -19.415 1.00 93.81 376 VAL A N 1
ATOM 2951 C CA . VAL A 1 376 ? 15.800 12.083 -20.497 1.00 93.81 376 VAL A CA 1
ATOM 2952 C C . VAL A 1 376 ? 16.376 10.954 -21.344 1.00 93.81 376 VAL A C 1
ATOM 2954 O O . VAL A 1 376 ? 17.583 10.704 -21.325 1.00 93.81 376 VAL A O 1
ATOM 2957 N N . ARG A 1 377 ? 15.519 10.264 -22.091 1.00 94.69 377 ARG A N 1
ATOM 2958 C CA . ARG A 1 377 ? 15.900 9.236 -23.057 1.00 94.69 377 ARG A CA 1
ATOM 2959 C C . ARG A 1 377 ? 16.726 9.858 -24.183 1.00 94.69 377 ARG A C 1
ATOM 2961 O O . ARG A 1 377 ? 16.247 10.738 -24.890 1.00 94.69 377 ARG A O 1
ATOM 2968 N N . GLU A 1 378 ? 17.945 9.355 -24.362 1.00 94.81 378 GLU A N 1
ATOM 2969 C CA . GLU A 1 378 ? 18.872 9.776 -25.424 1.00 94.81 378 GLU A CA 1
ATOM 2970 C C . GLU A 1 378 ? 18.509 9.123 -26.769 1.00 94.81 378 GLU A C 1
ATOM 2972 O O . GLU A 1 378 ? 18.670 9.717 -27.834 1.00 94.81 378 GLU A O 1
ATOM 2977 N N . SER A 1 379 ? 18.036 7.870 -26.751 1.00 94.31 379 SER A N 1
ATOM 2978 C CA . SER A 1 379 ? 17.709 7.136 -27.978 1.00 94.31 379 SER A CA 1
ATOM 2979 C C . SER A 1 379 ? 16.652 6.053 -27.787 1.00 94.31 379 SER A C 1
ATOM 2981 O O . SER A 1 379 ? 16.379 5.603 -26.671 1.00 94.31 379 SER A O 1
ATOM 2983 N N . ASP A 1 380 ? 16.111 5.563 -28.906 1.00 93.75 380 ASP A N 1
ATOM 2984 C CA . ASP A 1 380 ? 15.123 4.488 -28.884 1.00 93.75 380 ASP A CA 1
ATOM 2985 C C . ASP A 1 380 ? 15.697 3.086 -28.624 1.00 93.75 380 ASP A C 1
ATOM 2987 O O . ASP A 1 380 ? 14.943 2.121 -28.481 1.00 93.75 380 ASP A O 1
ATOM 2991 N N . GLU 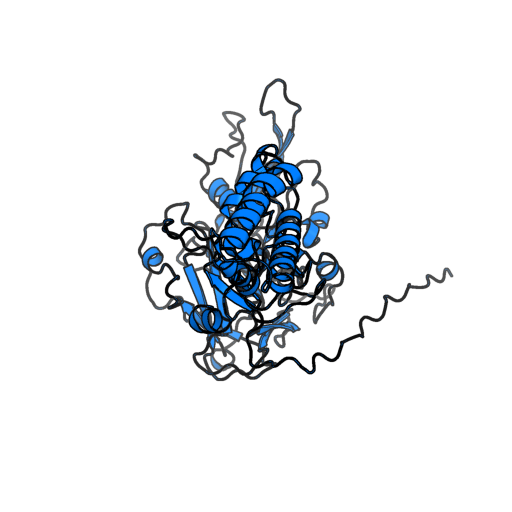A 1 381 ? 17.023 2.948 -28.539 1.00 96.50 381 GLU A N 1
ATOM 2992 C CA . GLU A 1 381 ? 17.676 1.661 -28.314 1.00 96.50 381 GLU A CA 1
ATOM 2993 C C . GLU A 1 381 ? 17.278 1.082 -26.951 1.00 96.50 381 GLU A C 1
ATOM 2995 O O . GLU A 1 381 ? 17.512 1.682 -25.905 1.00 96.50 381 GLU A O 1
ATOM 3000 N N . ARG A 1 382 ? 16.668 -0.105 -26.945 1.00 97.19 382 ARG A N 1
ATOM 3001 C CA . ARG A 1 382 ? 16.365 -0.837 -25.711 1.00 97.19 382 ARG A CA 1
ATOM 3002 C C . ARG A 1 382 ? 17.626 -1.538 -25.211 1.00 97.19 382 ARG A C 1
ATOM 3004 O O . ARG A 1 382 ? 18.113 -2.470 -25.851 1.00 97.19 382 ARG A O 1
ATOM 3011 N N . ILE A 1 383 ? 18.117 -1.130 -24.045 1.00 97.31 383 ILE A N 1
ATOM 3012 C CA . ILE A 1 383 ? 19.307 -1.700 -23.391 1.00 97.31 383 ILE A CA 1
ATOM 3013 C C . ILE A 1 383 ? 18.963 -2.668 -22.254 1.00 97.31 383 ILE A C 1
ATOM 3015 O O . ILE A 1 383 ? 19.835 -3.396 -21.779 1.00 97.31 383 ILE A O 1
ATOM 3019 N N . GLY A 1 384 ? 17.704 -2.698 -21.815 1.00 96.19 384 GLY A N 1
ATOM 3020 C CA . GLY A 1 384 ? 17.259 -3.564 -20.730 1.00 96.19 384 GLY A CA 1
ATOM 3021 C C . GLY A 1 384 ? 15.764 -3.463 -20.447 1.00 96.19 384 GLY A C 1
ATOM 3022 O O . GLY A 1 384 ? 15.010 -2.875 -21.219 1.00 96.19 384 GLY A O 1
ATOM 3023 N N . ILE A 1 385 ? 15.363 -4.065 -19.330 1.00 96.12 385 ILE A N 1
ATOM 3024 C CA . ILE A 1 385 ? 13.998 -4.060 -18.797 1.00 96.12 385 ILE A CA 1
ATOM 3025 C C . ILE A 1 385 ? 14.107 -3.843 -17.289 1.00 96.12 385 ILE A C 1
ATOM 3027 O O . ILE A 1 385 ? 14.977 -4.439 -16.645 1.00 96.12 385 ILE A O 1
ATOM 3031 N N . GLN A 1 386 ? 13.230 -3.019 -16.725 1.00 96.19 386 GLN A N 1
ATOM 3032 C CA . GLN A 1 386 ? 13.118 -2.819 -15.285 1.00 96.19 386 GLN A CA 1
ATOM 3033 C C . GLN A 1 386 ? 12.806 -4.151 -14.588 1.00 96.19 386 GLN A C 1
ATOM 3035 O O . GLN A 1 386 ? 11.957 -4.927 -15.033 1.00 96.19 386 GLN A O 1
ATOM 3040 N N . LEU A 1 387 ? 13.432 -4.390 -13.432 1.00 95.19 387 LEU A N 1
ATOM 3041 C CA . LEU A 1 387 ? 13.209 -5.603 -12.632 1.00 95.19 387 LEU A CA 1
ATOM 3042 C C . LEU A 1 387 ? 11.739 -5.781 -12.213 1.00 95.19 387 LEU A C 1
ATOM 3044 O O . LEU A 1 387 ? 11.293 -6.908 -11.998 1.00 95.19 387 LEU A O 1
ATOM 3048 N N . LEU A 1 388 ? 10.988 -4.677 -12.137 1.00 95.50 388 LEU A N 1
ATOM 3049 C CA . LEU A 1 388 ? 9.552 -4.648 -11.865 1.00 95.50 388 LEU A CA 1
ATOM 3050 C C . LEU A 1 388 ? 8.749 -5.606 -12.753 1.00 95.50 388 LEU A C 1
ATOM 3052 O O . LEU A 1 388 ? 7.821 -6.236 -12.255 1.00 95.50 388 LEU A O 1
ATOM 3056 N N . MET A 1 389 ? 9.172 -5.815 -14.004 1.00 95.56 389 MET A N 1
ATOM 3057 C CA . MET A 1 389 ? 8.530 -6.753 -14.930 1.00 95.56 389 MET A CA 1
ATOM 3058 C C . MET A 1 389 ? 8.389 -8.166 -14.340 1.00 95.56 389 MET A C 1
ATOM 3060 O O . MET A 1 389 ? 7.354 -8.810 -14.496 1.00 95.56 389 MET A O 1
ATOM 3064 N N . ASN A 1 390 ? 9.385 -8.644 -13.586 1.00 93.62 390 ASN A N 1
ATOM 3065 C CA . ASN A 1 390 ? 9.360 -9.990 -12.997 1.00 93.62 390 ASN A CA 1
ATOM 3066 C C . ASN A 1 390 ? 8.325 -10.151 -11.871 1.00 93.62 390 ASN A C 1
ATOM 3068 O O . ASN A 1 390 ? 8.082 -11.269 -11.412 1.00 93.62 390 ASN A O 1
ATOM 3072 N N . TYR A 1 391 ? 7.731 -9.046 -11.421 1.00 94.94 391 TYR A N 1
ATOM 3073 C CA . TYR A 1 391 ? 6.739 -9.000 -10.354 1.00 94.94 391 TYR A CA 1
ATOM 3074 C C . TYR A 1 391 ? 5.333 -8.684 -10.864 1.00 94.94 391 TYR A C 1
ATOM 3076 O O . TYR A 1 391 ? 4.394 -8.732 -10.076 1.00 94.94 391 TYR A O 1
ATOM 3084 N N . CYS A 1 392 ? 5.162 -8.418 -12.158 1.00 95.12 392 CYS A N 1
ATOM 3085 C CA . CYS A 1 392 ? 3.865 -8.138 -12.761 1.00 95.12 392 CYS A CA 1
ATOM 3086 C C . CYS A 1 392 ? 3.185 -9.406 -13.303 1.00 95.12 392 CYS A C 1
ATOM 3088 O O . CYS A 1 392 ? 3.820 -10.426 -13.584 1.00 95.12 392 CYS A O 1
ATOM 3090 N N . PHE A 1 393 ? 1.862 -9.353 -13.458 1.00 94.19 393 PHE A N 1
ATOM 3091 C CA . PHE A 1 393 ? 1.080 -10.357 -14.180 1.00 94.19 393 PHE A CA 1
ATOM 3092 C C . PHE A 1 393 ? 0.707 -9.807 -15.553 1.00 94.19 393 PHE A C 1
ATOM 3094 O O . PHE A 1 393 ? 0.111 -8.742 -15.633 1.00 94.19 393 PHE A O 1
ATOM 3101 N N . GLY A 1 394 ? 1.022 -10.534 -16.620 1.00 91.38 394 GLY A N 1
ATOM 3102 C CA . GLY A 1 394 ? 0.732 -10.126 -17.995 1.00 91.38 394 GLY A CA 1
ATOM 3103 C C . GLY A 1 394 ? 0.272 -11.295 -18.853 1.00 91.38 394 GLY A C 1
ATOM 3104 O O . GLY A 1 394 ? 0.442 -12.456 -18.466 1.00 91.38 394 GLY A O 1
ATOM 3105 N N . HIS A 1 395 ? -0.292 -10.989 -20.021 1.00 89.25 395 HIS A N 1
ATOM 3106 C CA . HIS A 1 395 ? -0.656 -11.976 -21.035 1.00 89.25 395 HIS A CA 1
ATOM 3107 C C . HIS A 1 395 ? 0.186 -11.770 -22.298 1.00 89.25 395 HIS A C 1
ATOM 3109 O O . HIS A 1 395 ? 0.311 -10.631 -22.727 1.00 89.25 395 HIS A O 1
ATOM 3115 N N . PRO A 1 396 ? 0.688 -12.825 -22.969 1.00 88.62 396 PRO A N 1
ATOM 3116 C CA . PRO A 1 396 ? 1.495 -12.664 -24.185 1.00 88.62 396 PRO A CA 1
ATOM 3117 C C . PRO A 1 396 ? 0.794 -11.961 -25.358 1.00 88.62 396 PRO A C 1
ATOM 3119 O O . PRO A 1 396 ? 1.459 -11.569 -26.311 1.00 88.62 396 PRO A O 1
ATOM 3122 N N . GLU A 1 397 ? -0.537 -11.857 -25.326 1.00 89.88 397 GLU A N 1
ATOM 3123 C CA . GLU A 1 397 ? -1.339 -11.178 -26.356 1.00 89.88 397 GLU A CA 1
ATOM 3124 C C . GLU A 1 397 ? -1.818 -9.782 -25.914 1.00 89.88 397 GLU A C 1
ATOM 3126 O O . GLU A 1 397 ? -2.646 -9.181 -26.591 1.00 89.88 397 GLU A O 1
ATOM 3131 N N . SER A 1 398 ? -1.325 -9.271 -24.782 1.00 88.62 398 SER A N 1
ATOM 3132 C CA . SER A 1 398 ? -1.690 -7.971 -24.211 1.00 88.62 398 SER A CA 1
ATOM 3133 C C . SER A 1 398 ? -0.434 -7.168 -23.883 1.00 88.62 398 SER A C 1
ATOM 3135 O O . SER A 1 398 ? 0.505 -7.716 -23.318 1.00 88.62 398 SER A O 1
ATOM 3137 N N . SER A 1 399 ? -0.437 -5.867 -24.179 1.00 90.25 399 SER A N 1
ATOM 3138 C CA . SER A 1 399 ? 0.572 -4.930 -23.661 1.00 90.25 399 SER A CA 1
ATOM 3139 C C . SER A 1 399 ? 0.321 -4.576 -22.197 1.00 90.25 399 SER A C 1
ATOM 3141 O O . SER A 1 399 ? 1.240 -4.174 -21.498 1.00 90.25 399 SER A O 1
ATOM 3143 N N . MET A 1 400 ? -0.916 -4.724 -21.714 1.00 90.62 400 MET A N 1
ATOM 3144 C CA . MET A 1 400 ? -1.250 -4.437 -20.328 1.00 90.62 400 MET A CA 1
ATOM 3145 C C . MET A 1 400 ? -0.697 -5.509 -19.392 1.00 90.62 400 MET A C 1
ATOM 3147 O O . MET A 1 400 ? -0.888 -6.713 -19.606 1.00 90.62 400 MET A O 1
ATOM 3151 N N . ILE A 1 401 ? -0.116 -5.037 -18.295 1.00 93.69 401 ILE A N 1
ATOM 3152 C CA . ILE A 1 401 ? 0.320 -5.843 -17.162 1.00 93.69 401 ILE A CA 1
ATOM 3153 C C . ILE A 1 401 ? -0.270 -5.287 -15.864 1.00 93.69 401 ILE A C 1
ATOM 3155 O O . ILE A 1 401 ? -0.640 -4.119 -15.760 1.00 93.69 401 ILE A O 1
ATOM 3159 N N . PHE A 1 402 ? -0.339 -6.129 -14.841 1.00 93.62 402 PHE A N 1
ATOM 3160 C CA . PHE A 1 402 ? -0.809 -5.762 -13.515 1.00 93.62 402 PHE A CA 1
ATOM 3161 C C . PHE A 1 402 ? 0.324 -5.876 -12.512 1.00 93.62 402 PHE A C 1
ATOM 3163 O O . PHE A 1 402 ? 0.917 -6.945 -12.370 1.00 93.62 402 PHE A O 1
ATOM 3170 N N . PHE A 1 403 ? 0.599 -4.805 -11.779 1.00 94.38 403 PHE A N 1
ATOM 3171 C CA . PHE A 1 403 ? 1.432 -4.869 -10.591 1.00 94.38 403 PHE A CA 1
ATOM 3172 C C . PHE A 1 403 ? 0.571 -5.327 -9.395 1.00 94.38 403 PHE A C 1
ATOM 3174 O O . PHE A 1 403 ? -0.357 -4.615 -8.996 1.00 94.38 403 PHE A O 1
ATOM 3181 N N . PRO A 1 404 ? 0.820 -6.529 -8.843 1.00 94.44 404 PRO A N 1
ATOM 3182 C CA . PRO A 1 404 ? 0.064 -7.066 -7.723 1.00 94.44 404 PRO A CA 1
ATOM 3183 C C . PRO A 1 404 ? 0.474 -6.391 -6.415 1.00 94.44 404 PRO A C 1
ATOM 3185 O O . PRO A 1 404 ? 1.643 -6.404 -6.041 1.00 94.44 404 PRO A O 1
ATOM 3188 N N . THR A 1 405 ? -0.499 -5.869 -5.672 1.00 93.44 405 THR A N 1
ATOM 3189 C CA . THR A 1 405 ? -0.249 -5.143 -4.417 1.00 93.44 405 THR A CA 1
ATOM 3190 C C . THR A 1 405 ? -0.638 -5.945 -3.178 1.00 93.44 405 THR A C 1
ATOM 3192 O O . THR A 1 405 ? -0.571 -5.432 -2.068 1.00 93.44 405 THR A O 1
ATOM 3195 N N . GLY A 1 406 ? -1.008 -7.220 -3.329 1.00 92.69 406 GLY A N 1
ATOM 3196 C CA . GLY A 1 406 ? -1.293 -8.116 -2.206 1.00 92.69 406 GLY A CA 1
ATOM 3197 C C . GLY A 1 406 ? -0.064 -8.362 -1.325 1.00 92.69 406 GLY A C 1
ATOM 3198 O O . GLY A 1 406 ? 1.026 -8.621 -1.836 1.00 92.69 406 GLY A O 1
ATOM 3199 N N . ALA A 1 407 ? -0.243 -8.321 -0.002 1.00 91.50 407 ALA A N 1
ATOM 3200 C CA . ALA A 1 407 ? 0.851 -8.538 0.943 1.00 91.50 407 ALA A CA 1
ATOM 3201 C C . ALA A 1 407 ? 1.453 -9.937 0.778 1.00 91.50 407 ALA A C 1
ATOM 3203 O O . ALA A 1 407 ? 0.729 -10.934 0.727 1.00 91.50 407 ALA A O 1
ATOM 3204 N N . VAL A 1 408 ? 2.786 -10.005 0.692 1.00 94.25 408 VAL A N 1
ATOM 3205 C CA . VAL A 1 408 ? 3.579 -11.241 0.563 1.00 94.25 408 VAL A CA 1
ATOM 3206 C C . VAL A 1 408 ? 3.323 -12.012 -0.750 1.00 94.25 408 VAL A C 1
ATOM 3208 O O . VAL A 1 408 ? 4.030 -12.974 -1.059 1.00 94.25 408 VAL A O 1
ATOM 3211 N N . ALA A 1 409 ? 2.367 -11.589 -1.584 1.00 94.38 409 ALA A N 1
ATOM 3212 C CA . ALA A 1 409 ? 1.985 -12.294 -2.807 1.00 94.38 409 ALA A CA 1
ATOM 3213 C C . ALA A 1 409 ? 3.151 -12.401 -3.806 1.00 94.38 409 ALA A C 1
ATOM 3215 O O . ALA A 1 409 ? 3.298 -13.415 -4.495 1.00 94.38 409 ALA A O 1
ATOM 3216 N N . SER A 1 410 ? 4.031 -11.398 -3.813 1.00 93.94 410 SER A N 1
ATOM 3217 C CA . SER A 1 410 ? 5.255 -11.342 -4.620 1.00 93.94 410 SER A CA 1
ATOM 3218 C C . SER A 1 410 ? 6.287 -12.424 -4.280 1.00 93.94 410 SER A C 1
ATOM 3220 O O . SER A 1 410 ? 7.169 -12.695 -5.091 1.00 93.94 410 SER A O 1
ATOM 3222 N N . TYR A 1 411 ? 6.174 -13.089 -3.124 1.00 94.44 411 TYR A N 1
ATOM 3223 C CA . TYR A 1 411 ? 7.030 -14.223 -2.758 1.00 94.44 411 TYR A CA 1
ATOM 3224 C C . TYR A 1 411 ? 6.473 -15.583 -3.203 1.00 94.44 411 TYR A C 1
ATOM 3226 O O . TYR A 1 411 ? 7.118 -16.612 -2.992 1.00 94.44 411 TYR A O 1
ATOM 3234 N N . ILE A 1 412 ? 5.272 -15.648 -3.788 1.00 95.38 412 ILE A N 1
ATOM 3235 C CA . ILE A 1 412 ? 4.688 -16.929 -4.203 1.00 95.38 412 ILE A CA 1
ATOM 3236 C C . ILE A 1 412 ? 5.350 -17.403 -5.499 1.00 95.38 412 ILE A C 1
ATOM 3238 O O . ILE A 1 412 ? 5.060 -16.925 -6.603 1.00 95.38 412 ILE A O 1
ATOM 3242 N N . ASN A 1 413 ? 6.198 -18.417 -5.354 1.00 92.75 413 ASN A N 1
ATOM 3243 C CA . ASN A 1 413 ? 6.957 -19.000 -6.448 1.00 92.75 413 ASN A CA 1
ATOM 3244 C C . ASN A 1 413 ? 6.090 -19.760 -7.457 1.00 92.75 413 ASN A C 1
ATOM 3246 O O . ASN A 1 413 ? 5.037 -20.328 -7.146 1.00 92.75 413 ASN A O 1
ATOM 3250 N N . HIS A 1 414 ? 6.595 -19.839 -8.686 1.00 89.81 414 HIS A N 1
ATOM 3251 C CA . HIS A 1 414 ? 6.031 -20.692 -9.723 1.00 89.81 414 HIS A CA 1
ATOM 3252 C C . HIS A 1 414 ? 6.311 -22.178 -9.439 1.00 89.81 414 HIS A C 1
ATOM 3254 O O . HIS A 1 414 ? 7.430 -22.580 -9.105 1.00 89.81 414 HIS A O 1
ATOM 3260 N N . GLY A 1 415 ? 5.294 -23.026 -9.597 1.00 84.19 415 GLY A N 1
ATOM 3261 C CA . GLY A 1 415 ? 5.454 -24.474 -9.498 1.00 84.19 415 GLY A CA 1
ATOM 3262 C C . GLY A 1 415 ? 6.015 -25.077 -10.787 1.00 84.19 415 GLY A C 1
ATOM 3263 O O . GLY A 1 415 ? 5.372 -25.022 -11.822 1.00 84.19 415 GLY A O 1
ATOM 3264 N N . SER A 1 416 ? 7.170 -25.748 -10.711 1.00 83.00 416 SER A N 1
ATOM 3265 C CA . SER A 1 416 ? 7.804 -26.417 -11.874 1.00 83.00 416 SER A CA 1
ATOM 3266 C C . SER A 1 416 ? 6.969 -27.517 -12.552 1.00 83.00 416 SER A C 1
ATOM 3268 O O . SER A 1 416 ? 7.328 -27.971 -13.636 1.00 83.00 416 SER A O 1
ATOM 3270 N N . SER A 1 417 ? 5.900 -27.994 -11.913 1.00 85.50 417 SER A N 1
ATOM 3271 C CA . SER A 1 417 ? 4.953 -28.939 -12.501 1.00 85.50 417 SER A CA 1
ATOM 3272 C C . SER A 1 417 ? 3.587 -28.814 -11.838 1.00 85.50 417 SER A C 1
ATOM 3274 O O . SER A 1 417 ? 3.480 -28.386 -10.684 1.00 85.50 417 SER A O 1
ATOM 3276 N N . LYS A 1 418 ? 2.541 -29.251 -12.543 1.00 85.06 418 LYS A N 1
ATOM 3277 C CA . LYS A 1 418 ? 1.155 -29.190 -12.067 1.00 85.06 418 LYS A CA 1
ATOM 3278 C C . LYS A 1 418 ? 0.936 -29.930 -10.743 1.00 85.06 418 LYS A C 1
ATOM 3280 O O . LYS A 1 418 ? 0.130 -29.483 -9.939 1.00 85.06 418 LYS A O 1
ATOM 3285 N N . GLU A 1 419 ? 1.665 -31.016 -10.466 1.00 87.31 419 GLU A N 1
ATOM 3286 C CA . GLU A 1 419 ? 1.518 -31.756 -9.199 1.00 87.31 419 GLU A CA 1
ATOM 3287 C C . GLU A 1 419 ? 2.114 -31.012 -7.993 1.00 87.31 419 GLU A C 1
ATOM 3289 O O . GLU A 1 419 ? 1.697 -31.221 -6.848 1.00 87.31 419 GLU A O 1
ATOM 3294 N N . LYS A 1 420 ? 3.109 -30.151 -8.243 1.00 87.50 420 LYS A N 1
ATOM 3295 C CA . LYS A 1 420 ? 3.791 -29.353 -7.213 1.00 87.50 420 LYS A CA 1
ATOM 3296 C C . LYS A 1 420 ? 3.080 -28.043 -6.908 1.00 87.50 420 LYS A C 1
ATOM 3298 O O . LYS A 1 420 ? 3.390 -27.425 -5.895 1.00 87.50 420 LYS A O 1
ATOM 3303 N N . VAL A 1 421 ? 2.162 -27.629 -7.771 1.00 92.88 421 VAL A N 1
ATOM 3304 C CA . VAL A 1 421 ? 1.307 -26.469 -7.546 1.00 92.88 421 VAL A CA 1
ATOM 3305 C C . VAL A 1 421 ? 0.288 -26.808 -6.457 1.00 92.88 421 VAL A C 1
ATOM 3307 O O . VAL A 1 421 ? -0.282 -27.901 -6.433 1.00 92.88 421 VAL A O 1
ATOM 3310 N N . ASN A 1 422 ? 0.097 -25.882 -5.524 1.00 95.56 422 ASN A N 1
ATOM 3311 C CA . ASN A 1 422 ? -0.911 -25.963 -4.470 1.00 95.56 422 ASN A CA 1
ATOM 3312 C C . ASN A 1 422 ? -1.820 -24.726 -4.426 1.00 95.56 422 ASN A C 1
ATOM 3314 O O . ASN A 1 422 ? -2.833 -24.770 -3.737 1.00 95.56 422 ASN A O 1
ATOM 3318 N N . ALA A 1 423 ? -1.573 -23.704 -5.250 1.00 95.88 423 ALA A N 1
ATOM 3319 C CA . ALA A 1 423 ? -2.436 -22.534 -5.391 1.00 95.88 423 ALA A CA 1
ATOM 3320 C C . ALA A 1 423 ? -2.669 -22.134 -6.860 1.00 95.88 423 ALA A C 1
ATOM 3322 O O . ALA A 1 423 ? -1.877 -22.446 -7.751 1.00 95.88 423 ALA A O 1
ATOM 3323 N N . LYS A 1 424 ? -3.755 -21.411 -7.122 1.00 94.94 424 LYS A N 1
ATOM 3324 C CA . LYS A 1 424 ? -4.060 -20.808 -8.427 1.00 94.94 424 LYS A CA 1
ATOM 3325 C C . LYS A 1 424 ? -4.557 -19.385 -8.234 1.00 94.94 424 LYS A C 1
ATOM 3327 O O . LYS A 1 424 ? -5.020 -19.040 -7.154 1.00 94.94 424 LYS A O 1
ATOM 3332 N N . ILE A 1 425 ? -4.484 -18.594 -9.291 1.00 94.31 425 ILE A N 1
ATOM 3333 C CA . ILE A 1 425 ? -4.997 -17.228 -9.303 1.00 94.31 425 ILE A CA 1
ATOM 3334 C C . ILE A 1 425 ? -6.367 -17.236 -9.984 1.00 94.31 425 ILE A C 1
ATOM 3336 O O . ILE A 1 425 ? -6.551 -17.947 -10.976 1.00 94.31 425 ILE A O 1
ATOM 3340 N N . VAL A 1 426 ? -7.314 -16.483 -9.439 1.00 94.81 426 VAL A N 1
ATOM 3341 C CA . VAL A 1 426 ? -8.675 -16.308 -9.959 1.00 94.81 426 VAL A CA 1
ATOM 3342 C C . VAL A 1 426 ? -9.098 -14.847 -9.813 1.00 94.81 426 VAL A C 1
ATOM 3344 O O . VAL A 1 426 ? -8.589 -14.148 -8.941 1.00 94.81 426 VAL A O 1
ATOM 3347 N N . TRP A 1 427 ? -10.033 -14.381 -10.638 1.00 94.62 427 TRP A N 1
ATOM 3348 C CA . TRP A 1 427 ? -10.714 -13.109 -10.387 1.00 94.62 427 TRP A CA 1
ATOM 3349 C C . TRP A 1 427 ? -11.543 -13.202 -9.108 1.00 94.62 427 TRP A C 1
ATOM 3351 O O . TRP A 1 427 ? -12.252 -14.189 -8.913 1.00 94.62 427 TRP A O 1
ATOM 3361 N N . SER A 1 428 ? -11.452 -12.186 -8.251 1.00 94.44 428 SER A N 1
ATOM 3362 C CA . SER A 1 428 ? -12.192 -12.142 -6.989 1.00 94.44 428 SER A CA 1
ATOM 3363 C C . SER A 1 428 ? -13.700 -12.088 -7.233 1.00 94.44 428 SER A C 1
ATOM 3365 O O . SER A 1 428 ? -14.158 -11.371 -8.116 1.00 94.44 428 SER A O 1
ATOM 3367 N N . ASP A 1 429 ? -14.495 -12.800 -6.438 1.00 92.69 429 ASP A N 1
ATOM 3368 C CA . ASP A 1 429 ? -15.960 -12.643 -6.403 1.00 92.69 429 ASP A CA 1
ATOM 3369 C C . ASP A 1 429 ? -16.410 -11.599 -5.362 1.00 92.69 429 ASP A C 1
ATOM 3371 O O . ASP A 1 429 ? -17.604 -11.464 -5.091 1.00 92.69 429 ASP A O 1
ATOM 3375 N N . HIS A 1 430 ? -15.468 -10.864 -4.760 1.00 92.94 430 HIS A N 1
ATOM 3376 C CA . HIS A 1 430 ? -15.768 -9.865 -3.744 1.00 92.94 430 HIS A CA 1
ATOM 3377 C C . HIS A 1 430 ? -16.678 -8.755 -4.307 1.00 92.94 430 HIS A C 1
ATOM 3379 O O . HIS A 1 430 ? -16.440 -8.301 -5.427 1.00 92.94 430 HIS A O 1
ATOM 3385 N N . PRO A 1 431 ? -17.675 -8.253 -3.547 1.00 90.06 431 PRO A N 1
ATOM 3386 C CA . PRO A 1 431 ? -18.602 -7.216 -4.023 1.00 90.06 431 PRO A CA 1
ATOM 3387 C C . PRO A 1 431 ? -17.948 -5.921 -4.521 1.00 90.06 431 PRO A C 1
ATOM 3389 O O . PRO A 1 431 ? -18.541 -5.212 -5.323 1.00 90.06 431 PRO A O 1
ATOM 3392 N N . ASN A 1 432 ? -16.736 -5.632 -4.050 1.00 87.25 432 ASN A N 1
ATOM 3393 C CA . ASN A 1 432 ? -15.953 -4.454 -4.441 1.00 87.25 432 ASN A CA 1
ATOM 3394 C C . ASN A 1 432 ? -14.928 -4.742 -5.550 1.00 87.25 432 ASN A C 1
ATOM 3396 O O . ASN A 1 432 ? -14.070 -3.906 -5.812 1.00 87.25 432 ASN A O 1
ATOM 3400 N N . ASN A 1 433 ? -14.946 -5.936 -6.147 1.00 90.69 433 ASN A N 1
ATOM 3401 C CA . ASN A 1 433 ? -14.182 -6.194 -7.359 1.00 90.69 433 ASN A CA 1
ATOM 3402 C C . ASN A 1 433 ? -14.992 -5.691 -8.561 1.00 90.69 433 ASN A C 1
ATOM 3404 O O . ASN A 1 433 ? -16.035 -6.264 -8.889 1.00 90.69 433 ASN A O 1
ATOM 3408 N N . HIS A 1 434 ? -14.499 -4.648 -9.219 1.00 88.50 434 HIS A N 1
ATOM 3409 C CA . HIS A 1 434 ? -15.097 -4.014 -10.391 1.00 88.50 434 HIS A CA 1
ATOM 3410 C C . HIS A 1 434 ? -14.880 -4.871 -11.646 1.00 88.50 434 HIS A C 1
ATOM 3412 O O . HIS A 1 434 ? -14.092 -4.555 -12.533 1.00 88.50 434 HIS A O 1
ATOM 3418 N N . LYS A 1 435 ? -15.545 -6.030 -11.694 1.00 86.88 435 LYS A N 1
ATOM 3419 C CA . LYS A 1 435 ? -15.459 -6.973 -12.823 1.00 86.88 435 LYS A CA 1
ATOM 3420 C C . LYS A 1 435 ? -15.980 -6.399 -14.131 1.00 86.88 435 LYS A C 1
ATOM 3422 O O . LYS A 1 435 ? -15.600 -6.887 -15.185 1.00 86.88 435 LYS A O 1
ATOM 3427 N N . ASP A 1 436 ? -16.862 -5.416 -14.049 1.00 85.75 436 ASP A N 1
ATOM 3428 C CA . ASP A 1 436 ? -17.356 -4.640 -15.178 1.00 85.75 436 ASP A CA 1
ATOM 3429 C C . ASP A 1 436 ? -16.220 -3.975 -15.964 1.00 85.75 436 ASP A C 1
ATOM 3431 O O . ASP A 1 436 ? -16.295 -3.925 -17.188 1.00 85.75 436 ASP A O 1
ATOM 3435 N N . TRP A 1 437 ? -15.110 -3.616 -15.311 1.00 85.44 437 TRP A N 1
ATOM 3436 C CA . TRP A 1 437 ? -13.929 -3.082 -15.997 1.00 85.44 437 TRP A CA 1
ATOM 3437 C C . TRP A 1 437 ? -13.251 -4.081 -16.937 1.00 85.44 437 TRP A C 1
ATOM 3439 O O . TRP A 1 437 ? -12.475 -3.675 -17.797 1.00 85.44 437 TRP A O 1
ATOM 3449 N N . LEU A 1 438 ? -13.512 -5.385 -16.793 1.00 85.44 438 LEU A N 1
ATOM 3450 C CA . LEU A 1 438 ? -12.974 -6.394 -17.711 1.00 85.44 438 LEU A CA 1
ATOM 3451 C C . LEU A 1 438 ? -13.602 -6.295 -19.109 1.00 85.44 438 LEU A C 1
ATOM 3453 O O . LEU A 1 438 ? -13.007 -6.780 -20.067 1.00 85.44 438 LEU A O 1
ATOM 3457 N N . ASP A 1 439 ? -14.778 -5.671 -19.218 1.00 85.50 439 ASP A N 1
ATOM 3458 C CA . ASP A 1 439 ? -15.501 -5.463 -20.474 1.00 85.50 439 ASP A CA 1
ATOM 3459 C C . ASP A 1 439 ? -15.334 -4.028 -21.022 1.00 85.50 439 ASP A C 1
ATOM 3461 O O . ASP A 1 439 ? -15.879 -3.697 -22.081 1.00 85.50 439 ASP A O 1
ATOM 3465 N N . GLU A 1 440 ? -14.614 -3.158 -20.307 1.00 82.44 440 GLU A N 1
ATOM 3466 C CA . GLU A 1 440 ? -14.414 -1.763 -20.695 1.00 82.44 440 GLU A CA 1
ATOM 3467 C C . GLU A 1 440 ? -13.290 -1.596 -21.723 1.00 82.44 440 GLU A C 1
ATOM 3469 O O . GLU A 1 440 ? -12.291 -2.317 -21.739 1.00 82.44 440 GLU A O 1
ATOM 3474 N N . GLU A 1 441 ? -13.438 -0.592 -22.590 1.00 80.06 441 GLU A N 1
ATOM 3475 C CA . GLU A 1 441 ? -12.330 -0.141 -23.425 1.00 80.06 441 GLU A CA 1
ATOM 3476 C C . GLU A 1 441 ? -11.315 0.566 -22.533 1.00 80.06 441 GLU A C 1
ATOM 3478 O O . GLU A 1 441 ? -11.678 1.497 -21.812 1.00 80.06 441 GLU A O 1
ATOM 3483 N N . LEU A 1 442 ? -10.057 0.126 -22.603 1.00 71.81 442 LEU A N 1
ATOM 3484 C CA . LEU A 1 442 ? -8.958 0.701 -21.840 1.00 71.81 442 LEU A CA 1
ATOM 3485 C C . LEU A 1 442 ? -8.910 2.213 -22.043 1.00 71.81 442 LEU A C 1
ATOM 3487 O O . LEU A 1 442 ? -8.461 2.706 -23.077 1.00 71.81 442 LEU A O 1
ATOM 3491 N N . GLN A 1 443 ? -9.372 2.943 -21.036 1.00 67.19 443 GLN A N 1
ATOM 3492 C CA . GLN A 1 443 ? -9.037 4.343 -20.902 1.00 67.19 443 GLN A CA 1
ATOM 3493 C C . GLN A 1 443 ? -7.657 4.410 -20.246 1.00 67.19 443 GLN A C 1
ATOM 3495 O O . GLN A 1 443 ? -7.352 3.584 -19.381 1.00 67.19 443 GLN A O 1
ATOM 3500 N N . PRO A 1 444 ? -6.812 5.381 -20.621 1.00 58.31 444 PRO A N 1
ATOM 3501 C CA . PRO A 1 444 ? -5.465 5.501 -20.065 1.00 58.31 444 PRO A CA 1
ATOM 3502 C C . PRO A 1 444 ? -5.444 5.648 -18.532 1.00 58.31 444 PRO A C 1
ATOM 3504 O O . PRO A 1 444 ? -4.403 5.431 -17.920 1.00 58.31 444 PRO A O 1
ATOM 3507 N N . PHE A 1 445 ? -6.587 5.959 -17.907 1.00 60.97 445 PHE A N 1
ATOM 3508 C CA . PHE A 1 445 ? -6.709 6.223 -16.477 1.00 60.97 445 PHE A CA 1
ATOM 3509 C C . PHE A 1 445 ? -7.962 5.571 -15.896 1.00 60.97 445 PHE A C 1
ATOM 3511 O O . PHE A 1 445 ? -8.946 6.243 -15.577 1.00 60.97 445 PHE A O 1
ATOM 3518 N N . ASN A 1 446 ? -7.936 4.252 -15.734 1.00 56.12 446 ASN A N 1
ATOM 3519 C CA . ASN A 1 446 ? -8.854 3.649 -14.779 1.00 56.12 446 ASN A CA 1
ATOM 3520 C C . ASN A 1 446 ? -8.318 3.922 -13.375 1.00 56.12 446 ASN A C 1
ATOM 3522 O O . ASN A 1 446 ? -7.130 4.141 -13.166 1.00 56.12 446 ASN A O 1
ATOM 3526 N N . SER A 1 447 ? -9.192 3.960 -12.383 1.00 62.47 447 SER A N 1
ATOM 3527 C CA . SER A 1 447 ? -8.733 4.156 -11.010 1.00 62.47 447 SER A CA 1
ATOM 3528 C C . SER A 1 447 ? -7.997 2.948 -10.442 1.00 62.47 447 SER A C 1
ATOM 3530 O O . SER A 1 447 ? -8.096 1.822 -10.935 1.00 62.47 447 SER A O 1
ATOM 3532 N N . MET A 1 448 ? -7.227 3.182 -9.385 1.00 64.50 448 MET A N 1
ATOM 3533 C CA . MET A 1 448 ? -6.531 2.126 -8.669 1.00 64.50 448 MET A CA 1
ATOM 3534 C C . MET A 1 448 ? -7.509 1.174 -7.983 1.00 64.50 448 MET A C 1
ATOM 3536 O O . MET A 1 448 ? -8.497 1.600 -7.392 1.00 64.50 448 MET A O 1
ATOM 3540 N N . GLY A 1 449 ? -7.161 -0.114 -7.960 1.00 65.88 449 GLY A N 1
ATOM 3541 C CA . GLY A 1 449 ? -7.693 -1.036 -6.963 1.00 65.88 449 GLY A CA 1
ATOM 3542 C C . GLY A 1 449 ? -9.102 -1.539 -7.243 1.00 65.88 449 GLY A C 1
ATOM 3543 O O . GLY A 1 449 ? -9.571 -2.389 -6.496 1.00 65.88 449 GLY A O 1
ATOM 3544 N N . GLY A 1 450 ? -9.761 -1.111 -8.322 1.00 81.81 450 GLY A N 1
ATOM 3545 C CA . GLY A 1 450 ? -11.065 -1.675 -8.661 1.00 81.81 450 GLY A CA 1
ATOM 3546 C C . GLY A 1 450 ? -10.987 -3.170 -8.985 1.00 81.81 450 GLY A C 1
ATOM 3547 O O . GLY A 1 450 ? -11.869 -3.932 -8.602 1.00 81.81 450 GLY A O 1
ATOM 3548 N N . LEU A 1 451 ? -9.889 -3.608 -9.610 1.00 90.50 451 LEU A N 1
ATOM 3549 C CA . LEU A 1 451 ? -9.644 -5.013 -9.921 1.00 90.50 451 LEU A CA 1
ATOM 3550 C C . LEU A 1 451 ? -8.887 -5.731 -8.802 1.00 90.50 451 LEU A C 1
ATOM 3552 O O . LEU A 1 451 ? -7.814 -5.307 -8.361 1.00 90.50 451 LEU A O 1
ATOM 3556 N N . VAL A 1 452 ? -9.419 -6.886 -8.407 1.00 93.81 452 VAL A N 1
ATOM 3557 C CA . VAL A 1 452 ? -8.830 -7.773 -7.404 1.00 93.81 452 VAL A CA 1
ATOM 3558 C C . VAL A 1 452 ? -8.726 -9.190 -7.953 1.00 93.81 452 VAL A C 1
ATOM 3560 O O . VAL A 1 452 ? -9.708 -9.801 -8.388 1.00 93.81 452 VAL A O 1
ATOM 3563 N N . LEU A 1 453 ? -7.519 -9.740 -7.881 1.00 95.38 453 LEU A N 1
ATOM 3564 C CA . LEU A 1 453 ? -7.281 -11.170 -8.003 1.00 95.38 453 LEU A CA 1
ATOM 3565 C C . LEU A 1 453 ? -7.236 -11.804 -6.616 1.00 95.38 453 LEU A C 1
ATOM 3567 O O . LEU A 1 453 ? -6.848 -11.190 -5.627 1.00 95.38 453 LEU A O 1
ATOM 3571 N N . GLU A 1 454 ? -7.578 -13.077 -6.552 1.00 96.56 454 GLU A N 1
ATOM 3572 C CA . GLU A 1 454 ? -7.382 -13.908 -5.376 1.00 96.56 454 GLU A CA 1
ATOM 3573 C C . GLU A 1 454 ? -6.463 -15.063 -5.729 1.00 96.56 454 GLU A C 1
ATOM 3575 O O . GLU A 1 454 ? -6.585 -15.702 -6.778 1.00 96.56 454 GLU A O 1
ATOM 3580 N N . ILE A 1 455 ? -5.541 -15.363 -4.824 1.00 96.81 455 ILE A N 1
ATOM 3581 C CA . ILE A 1 455 ? -4.795 -16.610 -4.859 1.00 96.81 455 ILE A CA 1
ATOM 3582 C C . ILE A 1 455 ? -5.544 -17.576 -3.959 1.00 96.81 455 ILE A C 1
ATOM 3584 O O . ILE A 1 455 ? -5.697 -17.310 -2.772 1.00 96.81 455 ILE A O 1
ATOM 3588 N N . VAL A 1 456 ? -6.011 -18.689 -4.517 1.00 97.06 456 VAL A N 1
ATOM 3589 C CA . VAL A 1 456 ? -6.816 -19.692 -3.812 1.00 97.06 456 VAL A CA 1
ATOM 3590 C C . VAL A 1 456 ? -6.130 -21.050 -3.827 1.00 97.06 456 VAL A C 1
ATOM 3592 O O . VAL A 1 456 ? -5.456 -21.423 -4.795 1.00 97.06 456 VAL A O 1
ATOM 3595 N N . ALA A 1 457 ? -6.301 -21.809 -2.752 1.00 96.44 457 ALA A N 1
ATOM 3596 C CA . ALA A 1 457 ? -5.709 -23.127 -2.614 1.00 96.44 457 ALA A CA 1
ATOM 3597 C C . ALA A 1 457 ? -6.375 -24.130 -3.576 1.00 96.44 457 ALA A C 1
ATOM 3599 O O . ALA A 1 457 ? -7.593 -24.172 -3.733 1.00 96.44 457 ALA A O 1
ATOM 3600 N N . THR A 1 458 ? -5.570 -24.964 -4.228 1.00 95.56 458 THR A N 1
ATOM 3601 C CA . THR A 1 458 ? -6.023 -26.036 -5.148 1.00 95.56 458 THR A CA 1
ATOM 3602 C C . THR A 1 458 ? -6.062 -27.413 -4.486 1.00 95.56 458 THR A C 1
ATOM 3604 O O . THR A 1 458 ? -6.488 -28.383 -5.102 1.00 95.56 458 THR A O 1
ATOM 3607 N N . LYS A 1 459 ? -5.580 -27.490 -3.247 1.00 94.81 459 LYS A N 1
ATOM 3608 C CA . LYS A 1 459 ? -5.606 -28.626 -2.322 1.00 94.81 459 LYS A CA 1
ATOM 3609 C C . LYS A 1 459 ? -5.381 -28.072 -0.914 1.00 94.81 459 LYS A C 1
ATOM 3611 O O . LYS A 1 459 ? -4.966 -26.922 -0.790 1.00 94.81 459 LYS A O 1
ATOM 3616 N N . ASP A 1 460 ? -5.612 -28.866 0.126 1.00 96.06 460 ASP A N 1
ATOM 3617 C CA . ASP A 1 460 ? -5.242 -28.476 1.493 1.00 96.06 460 ASP A CA 1
ATOM 3618 C C . ASP A 1 460 ? -3.736 -28.138 1.570 1.00 96.06 460 ASP A C 1
ATOM 3620 O O . ASP A 1 460 ? -2.901 -28.948 1.161 1.00 96.06 460 ASP A O 1
ATOM 3624 N N . ILE A 1 461 ? -3.407 -26.962 2.107 1.00 96.12 461 ILE A N 1
ATOM 3625 C CA . ILE A 1 461 ? -2.045 -26.477 2.370 1.00 96.12 461 ILE A CA 1
ATOM 3626 C C . ILE A 1 461 ? -1.833 -26.503 3.879 1.00 96.12 461 ILE A C 1
ATOM 3628 O O . ILE A 1 461 ? -2.671 -26.004 4.635 1.00 96.12 461 ILE A O 1
ATOM 3632 N N . LYS A 1 462 ? -0.732 -27.104 4.329 1.00 96.25 462 LYS A N 1
ATOM 3633 C CA . LYS A 1 462 ? -0.402 -27.153 5.756 1.00 96.25 462 LYS A CA 1
ATOM 3634 C C . LYS A 1 462 ? 0.340 -25.916 6.219 1.00 96.25 462 LYS A C 1
ATOM 3636 O O . LYS A 1 462 ? 1.099 -25.331 5.452 1.00 96.25 462 LYS A O 1
ATOM 3641 N N . GLU A 1 463 ? 0.158 -25.556 7.485 1.00 95.31 463 GLU A N 1
ATOM 3642 C CA . GLU A 1 463 ? 1.003 -24.549 8.126 1.00 95.31 463 GLU A CA 1
ATOM 3643 C C . GLU A 1 463 ? 2.494 -24.856 7.879 1.00 95.31 463 GLU A C 1
ATOM 3645 O O . GLU A 1 463 ? 2.950 -25.995 8.012 1.00 95.31 463 GLU A O 1
ATOM 3650 N N . GLY A 1 464 ? 3.251 -23.837 7.469 1.00 93.94 464 GLY A N 1
ATOM 3651 C CA . GLY A 1 464 ? 4.665 -23.950 7.119 1.00 93.94 464 GLY A CA 1
ATOM 3652 C C . GLY A 1 464 ? 4.953 -24.565 5.744 1.00 93.94 464 GLY A C 1
ATOM 3653 O O . GLY A 1 464 ? 6.121 -24.667 5.371 1.00 93.94 464 GLY A O 1
ATOM 3654 N N . GLU A 1 465 ? 3.943 -24.962 4.965 1.00 93.81 465 GLU A N 1
ATOM 3655 C CA . GLU A 1 465 ? 4.125 -25.394 3.576 1.00 93.81 465 GLU A CA 1
ATOM 3656 C C . GLU A 1 465 ? 4.336 -24.183 2.652 1.00 93.81 465 GLU A C 1
ATOM 3658 O O . GLU A 1 465 ? 3.653 -23.164 2.771 1.00 93.81 465 GLU A O 1
ATOM 3663 N N . GLU A 1 466 ? 5.282 -24.290 1.712 1.00 92.44 466 GLU A N 1
ATOM 3664 C CA . GLU A 1 466 ? 5.519 -23.250 0.704 1.00 92.44 466 GLU A CA 1
ATOM 3665 C C . GLU A 1 466 ? 4.384 -23.230 -0.332 1.00 92.44 466 GLU A C 1
ATOM 3667 O O . GLU A 1 466 ? 4.104 -24.236 -0.995 1.00 92.44 466 GLU A O 1
ATOM 3672 N N . GLY A 1 467 ? 3.767 -22.066 -0.518 1.00 69.38 467 GLY A N 1
ATOM 3673 C CA . GLY A 1 467 ? 2.810 -21.806 -1.583 1.00 69.38 467 GLY A CA 1
ATOM 3674 C C . GLY A 1 467 ? 3.503 -21.786 -2.946 1.00 69.38 467 GLY A C 1
ATOM 3675 O O . GLY A 1 467 ? 4.451 -21.034 -3.170 1.00 69.38 467 GLY A O 1
ATOM 3676 N N . LYS A 1 468 ? 3.025 -22.613 -3.876 1.00 78.06 468 LYS A N 1
ATOM 3677 C CA . LYS A 1 468 ? 3.504 -22.700 -5.261 1.00 78.06 468 LYS A CA 1
ATOM 3678 C C . LYS A 1 468 ? 2.312 -22.577 -6.192 1.00 78.06 468 LYS A C 1
ATOM 3680 O O . LYS A 1 468 ? 1.371 -23.371 -6.105 1.00 78.06 468 LYS A O 1
ATOM 3685 N N . ARG A 1 469 ? 2.349 -21.599 -7.095 1.00 73.19 469 ARG A N 1
ATOM 3686 C CA . ARG A 1 469 ? 1.219 -21.279 -7.979 1.00 73.19 469 ARG A CA 1
ATOM 3687 C C . ARG A 1 469 ? 1.430 -21.733 -9.419 1.00 73.19 469 ARG A C 1
ATOM 3689 O O . ARG A 1 469 ? 2.564 -21.809 -9.896 1.00 73.19 469 ARG A O 1
ATOM 3696 N N . THR A 1 470 ? 0.326 -22.009 -10.110 1.00 59.47 470 THR A N 1
ATOM 3697 C CA . THR A 1 470 ? 0.288 -22.123 -11.577 1.00 59.47 470 THR A CA 1
ATOM 3698 C C . THR A 1 470 ? -0.150 -20.800 -12.201 1.00 59.47 470 THR A C 1
ATOM 3700 O O . THR A 1 470 ? -0.955 -20.074 -11.618 1.00 59.47 470 THR A O 1
ATOM 3703 N N . THR A 1 471 ? 0.356 -20.505 -13.396 1.00 56.00 471 THR A N 1
ATOM 3704 C CA . THR A 1 471 ? -0.096 -19.394 -14.248 1.00 56.00 471 THR A CA 1
ATOM 3705 C C . THR A 1 471 ? -1.194 -19.818 -15.232 1.00 56.00 471 THR A C 1
ATOM 3707 O O . THR A 1 471 ? -1.865 -18.967 -15.802 1.00 56.00 471 THR A O 1
ATOM 3710 N N . GLU A 1 472 ? -1.448 -21.123 -15.397 1.00 43.72 472 GLU A N 1
ATOM 3711 C CA . GLU A 1 472 ? -2.328 -21.668 -16.449 1.00 43.72 472 GLU A CA 1
ATOM 3712 C C . GLU A 1 472 ? -3.829 -21.355 -16.263 1.00 43.72 472 GLU A C 1
ATOM 3714 O O . GLU A 1 472 ? -4.629 -21.682 -17.132 1.00 43.72 472 GLU A O 1
ATOM 3719 N N . SER A 1 473 ? -4.251 -20.767 -15.134 1.00 30.27 473 SER A N 1
ATOM 3720 C CA . SER A 1 473 ? -5.681 -20.592 -14.802 1.00 30.27 473 SER A CA 1
ATOM 3721 C C . SER A 1 473 ? -6.262 -19.206 -15.096 1.00 30.27 473 SER A C 1
ATOM 3723 O O . SER A 1 473 ? -7.482 -19.091 -15.119 1.00 30.27 473 SER A O 1
ATOM 3725 N N . ILE A 1 474 ? -5.434 -18.180 -15.332 1.00 37.09 474 ILE A N 1
ATOM 3726 C CA . ILE A 1 474 ? -5.926 -16.817 -15.622 1.00 37.09 474 ILE A CA 1
ATOM 3727 C C . ILE A 1 474 ? -6.363 -16.692 -17.089 1.00 37.09 474 ILE A C 1
ATOM 3729 O O . ILE A 1 474 ? -7.327 -16.003 -17.388 1.00 37.09 474 ILE A O 1
ATOM 3733 N N . PHE A 1 475 ? -5.711 -17.407 -18.007 1.00 34.62 475 PHE A N 1
ATOM 3734 C CA . PHE A 1 475 ? -5.776 -17.074 -19.436 1.00 34.62 475 PHE A CA 1
ATOM 3735 C C . PHE A 1 475 ? -6.655 -17.991 -20.291 1.00 34.62 475 PHE A C 1
ATOM 3737 O O . PHE A 1 475 ? -6.646 -17.897 -21.512 1.00 34.62 475 PHE A O 1
ATOM 3744 N N . VAL A 1 476 ? -7.425 -18.895 -19.676 1.00 24.91 476 VAL A N 1
ATOM 3745 C CA . VAL A 1 476 ? -8.324 -19.806 -20.419 1.00 24.91 476 VAL A CA 1
ATOM 3746 C C . VAL A 1 476 ? -9.766 -19.281 -20.484 1.00 24.91 476 VAL A C 1
ATOM 3748 O O . VAL A 1 476 ? -10.588 -19.847 -21.200 1.00 24.91 476 VAL A O 1
ATOM 3751 N N . TYR A 1 477 ? -10.091 -18.179 -19.803 1.00 24.62 477 TYR A N 1
ATOM 3752 C CA . TYR A 1 477 ? -11.429 -17.591 -19.853 1.00 24.62 477 TYR A CA 1
ATOM 3753 C C . TYR A 1 477 ? -11.361 -16.094 -20.173 1.00 24.62 477 TYR A C 1
ATOM 3755 O O . TYR A 1 477 ? -11.141 -15.289 -19.280 1.00 24.62 477 TYR A O 1
ATOM 3763 N N . TYR A 1 478 ? -11.593 -15.807 -21.459 1.00 26.06 478 TYR A N 1
ATOM 3764 C CA . TYR A 1 478 ? -11.971 -14.532 -22.083 1.00 26.06 478 TYR A CA 1
ATOM 3765 C C . TYR A 1 478 ? -11.017 -13.335 -21.897 1.00 26.06 478 TYR A C 1
ATOM 3767 O O . TYR A 1 478 ? -11.043 -12.653 -20.879 1.00 26.06 478 TYR A O 1
ATOM 3775 N N . LEU A 1 479 ? -10.230 -13.076 -22.950 1.00 28.77 479 LEU A N 1
ATOM 3776 C CA . LEU A 1 479 ? -10.204 -11.761 -23.601 1.00 28.77 479 LEU A CA 1
ATOM 3777 C C . LEU A 1 479 ? -11.224 -11.792 -24.747 1.00 28.77 479 LEU A C 1
ATOM 3779 O O . LEU A 1 479 ? -11.327 -12.869 -25.393 1.00 28.77 479 LEU A O 1
#

Sequence (479 aa):
MVSSARQKSPDFDGVKDANDYDDSKCGLYLATSSTSDPDEEQTKWGVYAGKDIESDSPIGYGDVAIHTFHFMANNIWMDTETEEIMDDLDKNELANIVDWFEQFVWVPNSSGGQYELKDTNNGAKIVTAIPGTGVLGGYNPKMTNADWNHSSAYHRDAWNEYPEEAHPGRGAYTNYFGLELASKEVIPAGREIFVEYGDNWQDENGDKEKESLTKKDYGRVDQTIEKMIQFFHKHESKLDEGSKKKIYEFLRRDVMLAAAGSEKGKQIHKMLPDDPAELKDILEDGGSFASKAPGSVRSIEWLEANGLCMDNIKPGPSTIPYAGRGAFATRDIKEGNLVSPVPLIHISDETVLDMHPVESVSYRNDPDDEAESLFVRESDERIGIQLLMNYCFGHPESSMIFFPTGAVASYINHGSSKEKVNAKIVWSDHPNNHKDWLDEELQPFNSMGGLVLEIVATKDIKEGEEGKRTTESIFVYYL

Radius of gyration: 25.83 Å; chains: 1; bounding box: 81×66×76 Å